Protein AF-A0A1G3P0S6-F1 (afdb_monomer)

Structure (mmCIF, N/CA/C/O backbone):
data_AF-A0A1G3P0S6-F1
#
_entry.id   AF-A0A1G3P0S6-F1
#
loop_
_atom_site.group_PDB
_atom_site.id
_atom_site.type_symbol
_atom_site.label_atom_id
_atom_site.label_alt_id
_atom_site.label_comp_id
_atom_site.label_asym_id
_atom_site.label_entity_id
_atom_site.label_seq_id
_atom_site.pdbx_PDB_ins_code
_atom_site.Cartn_x
_atom_site.Cartn_y
_atom_site.Cartn_z
_atom_site.occupancy
_atom_site.B_iso_or_equiv
_atom_site.auth_seq_id
_atom_site.auth_comp_id
_atom_site.auth_asym_id
_atom_site.auth_atom_id
_atom_site.pdbx_PDB_model_num
ATOM 1 N N . MET A 1 1 ? 30.565 -4.343 -57.836 1.00 53.41 1 MET A N 1
ATOM 2 C CA . MET A 1 1 ? 29.368 -3.511 -57.556 1.00 53.41 1 MET A CA 1
ATOM 3 C C . MET A 1 1 ? 28.154 -4.310 -57.065 1.00 53.41 1 MET A C 1
ATOM 5 O O . MET A 1 1 ? 27.597 -3.940 -56.043 1.00 53.41 1 MET A O 1
ATOM 9 N N . ARG A 1 2 ? 27.763 -5.424 -57.715 1.00 52.66 2 ARG A N 1
ATOM 10 C CA . ARG A 1 2 ? 26.592 -6.239 -57.307 1.00 52.66 2 ARG A CA 1
ATOM 11 C C . ARG A 1 2 ? 26.697 -6.871 -55.906 1.00 52.66 2 ARG A C 1
ATOM 13 O O . ARG A 1 2 ? 25.702 -6.919 -55.199 1.00 52.66 2 ARG A O 1
ATOM 20 N N . ILE A 1 3 ? 27.897 -7.275 -55.479 1.00 64.19 3 ILE A N 1
ATOM 21 C CA . ILE A 1 3 ? 28.140 -7.864 -54.145 1.00 64.19 3 ILE A CA 1
ATOM 22 C C . ILE A 1 3 ? 28.024 -6.811 -53.027 1.00 64.19 3 ILE A C 1
ATOM 24 O O . ILE A 1 3 ? 27.421 -7.079 -51.994 1.00 64.19 3 ILE A O 1
ATOM 28 N N . CYS A 1 4 ? 28.518 -5.587 -53.251 1.00 60.94 4 CYS A N 1
ATOM 29 C CA . CYS A 1 4 ? 28.380 -4.487 -52.288 1.00 60.94 4 CYS A CA 1
ATOM 30 C C . CYS A 1 4 ? 26.919 -4.064 -52.103 1.00 60.94 4 CYS A C 1
ATOM 32 O O . CYS A 1 4 ? 26.499 -3.827 -50.977 1.00 60.94 4 CYS A O 1
ATOM 34 N N . LEU A 1 5 ? 26.134 -4.022 -53.186 1.00 66.12 5 LEU A N 1
ATOM 35 C CA . LEU A 1 5 ? 24.707 -3.710 -53.099 1.00 66.12 5 LEU A CA 1
ATOM 36 C C . LEU A 1 5 ? 23.952 -4.788 -52.304 1.00 66.12 5 LEU A C 1
ATOM 38 O O . LEU A 1 5 ? 23.103 -4.461 -51.484 1.00 66.12 5 LEU A O 1
ATOM 42 N N . LEU A 1 6 ? 24.308 -6.064 -52.492 1.00 68.19 6 LEU A N 1
ATOM 43 C CA . LEU A 1 6 ? 23.711 -7.182 -51.761 1.00 68.19 6 LEU A CA 1
ATOM 44 C C . LEU A 1 6 ? 24.060 -7.151 -50.264 1.00 68.19 6 LEU A C 1
ATOM 46 O O . LEU A 1 6 ? 23.199 -7.436 -49.442 1.00 68.19 6 LEU A O 1
ATOM 50 N N . LEU A 1 7 ? 25.288 -6.761 -49.904 1.00 64.19 7 LEU A N 1
ATOM 51 C CA . LEU A 1 7 ? 25.721 -6.600 -48.508 1.00 64.19 7 LEU A CA 1
ATOM 52 C C . LEU A 1 7 ? 25.057 -5.402 -47.817 1.00 64.19 7 LEU A C 1
ATOM 54 O O . LEU A 1 7 ? 24.721 -5.502 -46.641 1.00 64.19 7 LEU A O 1
ATOM 58 N N . ILE A 1 8 ? 24.818 -4.303 -48.541 1.00 70.31 8 ILE A N 1
ATOM 59 C CA . ILE A 1 8 ? 24.060 -3.144 -48.039 1.00 70.31 8 ILE A CA 1
ATOM 60 C C . ILE A 1 8 ? 22.579 -3.505 -47.861 1.00 70.31 8 ILE A C 1
ATOM 62 O O . ILE A 1 8 ? 21.962 -3.140 -46.867 1.00 70.31 8 ILE A O 1
ATOM 66 N N . VAL A 1 9 ? 22.001 -4.270 -48.788 1.00 63.91 9 VAL A N 1
ATOM 67 C CA . VAL A 1 9 ? 20.620 -4.753 -48.663 1.00 63.91 9 VAL A CA 1
ATOM 68 C C . VAL A 1 9 ? 20.499 -5.780 -47.529 1.00 63.91 9 VAL A C 1
ATOM 70 O O . VAL A 1 9 ? 19.557 -5.695 -46.748 1.00 63.91 9 VAL A O 1
ATOM 73 N N . LEU A 1 10 ? 21.469 -6.687 -47.347 1.00 55.12 10 LEU A N 1
ATOM 74 C CA . LEU A 1 10 ? 21.499 -7.592 -46.191 1.00 55.12 10 LEU A CA 1
ATOM 75 C C . LEU A 1 10 ? 21.679 -6.839 -44.867 1.00 55.12 10 LEU A C 1
ATOM 77 O O . LEU A 1 10 ? 21.016 -7.192 -43.895 1.00 55.12 10 LEU A O 1
ATOM 81 N N . SER A 1 11 ? 22.524 -5.804 -44.805 1.00 54.66 11 SER A N 1
ATOM 82 C CA . SER A 1 11 ? 22.695 -5.008 -43.583 1.00 54.66 11 SER A CA 1
ATOM 83 C C . SER A 1 11 ? 21.442 -4.193 -43.250 1.00 54.66 11 SER A C 1
ATOM 85 O O . SER A 1 11 ? 21.070 -4.115 -42.083 1.00 54.66 11 SER A O 1
ATOM 87 N N . LEU A 1 12 ? 20.724 -3.684 -44.258 1.00 51.72 12 LEU A N 1
ATOM 88 C CA . LEU A 1 12 ? 19.427 -3.018 -44.094 1.00 51.72 12 LEU A CA 1
ATOM 89 C C . LEU A 1 12 ? 18.312 -3.987 -43.659 1.00 51.72 12 LEU A C 1
ATOM 91 O O . LEU A 1 12 ? 17.479 -3.619 -42.832 1.00 51.72 12 LEU A O 1
ATOM 95 N N . ILE A 1 13 ? 18.312 -5.233 -44.150 1.00 53.47 13 ILE A N 1
ATOM 96 C CA . ILE A 1 13 ? 17.333 -6.265 -43.759 1.00 53.47 13 ILE A CA 1
ATOM 97 C C . ILE A 1 13 ? 17.624 -6.806 -42.348 1.00 53.47 13 ILE A C 1
ATOM 99 O O . ILE A 1 13 ? 16.694 -7.002 -41.566 1.00 53.47 13 ILE A O 1
ATOM 103 N N . ILE A 1 14 ? 18.897 -6.989 -41.976 1.00 49.44 14 ILE A N 1
ATOM 104 C CA . ILE A 1 14 ? 19.299 -7.396 -40.616 1.00 49.44 14 ILE A CA 1
ATOM 105 C C . ILE A 1 14 ? 19.066 -6.250 -39.613 1.00 49.44 14 ILE A C 1
ATOM 107 O O . ILE A 1 14 ? 18.663 -6.503 -38.480 1.00 49.44 14 ILE A O 1
ATOM 111 N N . SER A 1 15 ? 19.214 -4.992 -40.043 1.00 37.81 15 SER A N 1
ATOM 112 C CA . SER A 1 15 ? 18.900 -3.798 -39.244 1.00 37.81 15 SER A CA 1
ATOM 113 C C . SER A 1 15 ? 17.393 -3.541 -39.062 1.00 37.81 15 SER A C 1
ATOM 115 O O . SER A 1 15 ? 17.029 -2.700 -38.242 1.00 37.81 15 SER A O 1
ATOM 117 N N . CYS A 1 16 ? 16.511 -4.243 -39.788 1.00 37.50 16 CYS A N 1
ATOM 118 C CA . CYS A 1 16 ? 15.049 -4.097 -39.695 1.00 37.50 16 CYS A CA 1
ATOM 119 C C . CYS A 1 16 ? 14.362 -5.133 -38.787 1.00 37.50 16 CYS A C 1
ATOM 121 O O . CYS A 1 16 ? 13.137 -5.237 -38.786 1.00 37.50 16 CYS A O 1
ATOM 123 N N . LYS A 1 17 ? 15.110 -5.877 -37.966 1.00 39.50 17 LYS A N 1
ATOM 124 C CA . LYS A 1 17 ? 14.559 -6.410 -36.714 1.00 39.50 17 LYS A CA 1
ATOM 125 C C . LYS A 1 17 ? 14.915 -5.420 -35.620 1.00 39.50 17 LYS A C 1
ATOM 127 O O . LYS A 1 17 ? 16.016 -5.469 -35.081 1.00 39.50 17 LYS A O 1
ATOM 132 N N . SER A 1 18 ? 13.997 -4.513 -35.288 1.00 46.25 18 SER A N 1
ATOM 133 C CA . SER A 1 18 ? 14.100 -3.813 -34.012 1.00 46.25 18 SER A CA 1
ATOM 134 C C . SER A 1 18 ? 14.106 -4.893 -32.929 1.00 46.25 18 SER A C 1
ATOM 136 O O . SER A 1 18 ? 13.081 -5.531 -32.690 1.00 46.25 18 SER A O 1
ATOM 138 N N . ASN A 1 19 ? 15.269 -5.168 -32.337 1.00 51.50 19 ASN A N 1
ATOM 139 C CA . ASN A 1 19 ? 15.382 -5.995 -31.141 1.00 51.50 19 ASN A CA 1
ATOM 140 C C . ASN A 1 19 ? 14.738 -5.211 -29.997 1.00 51.50 19 ASN A C 1
ATOM 142 O O . ASN A 1 19 ? 15.417 -4.568 -29.201 1.00 51.50 19 ASN A O 1
ATOM 146 N N . THR A 1 20 ? 13.410 -5.189 -29.971 1.00 63.72 20 THR A N 1
ATOM 147 C CA . THR A 1 20 ? 12.656 -4.604 -28.877 1.00 63.72 20 THR A CA 1
ATOM 148 C C . THR A 1 20 ? 12.857 -5.530 -27.691 1.00 63.72 20 THR A C 1
ATOM 150 O O . THR A 1 20 ? 12.418 -6.680 -27.723 1.00 63.72 20 THR A O 1
ATOM 153 N N . ASN A 1 21 ? 13.568 -5.066 -26.665 1.00 81.12 21 ASN A N 1
ATOM 154 C CA . ASN A 1 21 ? 13.716 -5.844 -25.440 1.00 81.12 21 ASN A CA 1
ATOM 155 C C . ASN A 1 21 ? 12.327 -5.977 -24.803 1.00 81.12 21 ASN A C 1
ATOM 157 O O . ASN A 1 21 ? 11.727 -4.966 -24.438 1.00 81.12 21 ASN A O 1
ATOM 161 N N . GLU A 1 22 ? 11.797 -7.196 -24.720 1.00 90.69 22 GLU A N 1
ATOM 162 C CA . GLU A 1 22 ? 10.516 -7.475 -24.067 1.00 90.69 22 GLU A CA 1
ATOM 163 C C . GLU A 1 22 ? 10.777 -7.875 -22.613 1.00 90.69 22 GLU A C 1
ATOM 165 O O . GLU A 1 22 ? 11.411 -8.894 -22.351 1.00 90.69 22 GLU A O 1
ATOM 170 N N . ILE A 1 23 ? 10.293 -7.060 -21.679 1.00 94.44 23 ILE A N 1
ATOM 171 C CA . ILE A 1 23 ? 10.389 -7.298 -20.237 1.00 94.44 23 ILE A CA 1
ATOM 172 C C . ILE A 1 23 ? 9.064 -7.855 -19.754 1.00 94.44 23 ILE A C 1
ATOM 174 O O . ILE A 1 23 ? 8.003 -7.285 -20.013 1.00 94.44 23 ILE A O 1
ATOM 178 N N . SER A 1 24 ? 9.121 -8.951 -19.017 1.00 94.44 24 SER A N 1
ATOM 179 C CA . SER A 1 24 ? 7.943 -9.586 -18.443 1.00 94.44 24 SER A CA 1
ATOM 180 C C . SER A 1 24 ? 7.587 -8.966 -17.088 1.00 94.44 24 SER A C 1
ATOM 182 O O . SER A 1 24 ? 8.424 -8.859 -16.195 1.00 94.44 24 SER A O 1
ATOM 184 N N . LEU A 1 25 ? 6.330 -8.556 -16.920 1.00 93.88 25 LEU A N 1
ATOM 185 C CA . LEU A 1 25 ? 5.815 -7.972 -15.681 1.00 93.88 25 LEU A CA 1
ATOM 186 C C . LEU A 1 25 ? 4.619 -8.780 -15.180 1.00 93.88 25 LEU A C 1
ATOM 188 O O . LEU A 1 25 ? 3.693 -9.046 -15.943 1.00 93.88 25 LEU A O 1
ATOM 192 N N . LEU A 1 26 ? 4.613 -9.135 -13.898 1.00 91.31 26 LEU A N 1
ATOM 193 C CA . LEU A 1 26 ? 3.469 -9.737 -13.213 1.00 91.31 26 LEU A CA 1
ATOM 194 C C . LEU A 1 26 ? 2.837 -8.715 -12.263 1.00 91.31 26 LEU A C 1
ATOM 196 O O . LEU A 1 26 ? 3.548 -8.102 -11.465 1.00 91.31 26 LEU A O 1
ATOM 200 N N . THR A 1 27 ? 1.515 -8.537 -12.336 1.00 87.62 27 THR A N 1
ATOM 201 C CA . THR A 1 27 ? 0.796 -7.601 -11.464 1.00 87.62 27 THR A CA 1
ATOM 202 C C . THR A 1 27 ? -0.610 -8.062 -11.075 1.00 87.62 27 THR A C 1
ATOM 204 O O . THR A 1 27 ? -1.240 -8.813 -11.811 1.00 87.62 27 THR A O 1
ATOM 207 N N . ASP A 1 28 ? -1.089 -7.630 -9.907 1.00 82.88 28 ASP A N 1
ATOM 208 C CA . ASP A 1 28 ? -2.486 -7.704 -9.455 1.00 82.88 28 ASP A CA 1
ATOM 209 C C . ASP A 1 28 ? -3.135 -6.308 -9.397 1.00 82.88 28 ASP A C 1
ATOM 211 O O . ASP A 1 28 ? -4.322 -6.183 -9.096 1.00 82.88 28 ASP A O 1
ATOM 215 N N . ASP A 1 29 ? -2.374 -5.260 -9.730 1.00 85.00 29 ASP A N 1
ATOM 216 C CA . ASP A 1 29 ? -2.801 -3.873 -9.638 1.00 85.00 29 ASP A CA 1
ATOM 217 C C . ASP A 1 29 ? -3.095 -3.302 -11.036 1.00 85.00 29 ASP A C 1
ATOM 219 O O . ASP A 1 29 ? -2.187 -3.156 -11.868 1.00 85.00 29 ASP A O 1
ATOM 223 N N . PRO A 1 30 ? -4.354 -2.931 -11.325 1.00 84.12 30 PRO A N 1
ATOM 224 C CA . PRO A 1 30 ? -4.709 -2.339 -12.607 1.00 84.12 30 PRO A CA 1
ATOM 225 C C . PRO A 1 30 ? -3.996 -1.002 -12.886 1.00 84.12 30 PRO A C 1
ATOM 227 O O . PRO A 1 30 ? -3.783 -0.684 -14.054 1.00 84.12 30 PRO A O 1
ATOM 230 N N . PHE A 1 31 ? -3.553 -0.247 -11.871 1.00 89.44 31 PHE A N 1
ATOM 231 C CA . PHE A 1 31 ? -2.804 0.997 -12.097 1.00 89.44 31 PHE A CA 1
ATOM 232 C C . PHE A 1 31 ? -1.418 0.750 -12.701 1.00 89.44 31 PHE A C 1
ATOM 234 O O . PHE A 1 31 ? -0.959 1.526 -13.541 1.00 89.44 31 PHE A O 1
ATOM 241 N N . ILE A 1 32 ? -0.760 -0.352 -12.330 1.00 91.00 32 ILE A N 1
ATOM 242 C CA . ILE A 1 32 ? 0.501 -0.756 -12.963 1.00 91.00 32 ILE A CA 1
ATOM 243 C C . ILE A 1 32 ? 0.262 -1.152 -14.416 1.00 91.00 32 ILE A C 1
ATOM 245 O O . ILE A 1 32 ? 1.063 -0.816 -15.290 1.00 91.00 32 ILE A O 1
ATOM 249 N N . TYR A 1 33 ? -0.851 -1.831 -14.691 1.00 86.94 33 TYR A N 1
ATOM 250 C CA . TYR A 1 33 ? -1.219 -2.168 -16.059 1.00 86.94 33 TYR A CA 1
ATOM 251 C C . TYR A 1 33 ? -1.395 -0.908 -16.924 1.00 86.94 33 TYR A C 1
ATOM 253 O O . TYR A 1 33 ? -0.865 -0.848 -18.033 1.00 86.94 33 TYR A O 1
ATOM 261 N N . ASP A 1 34 ? -2.043 0.139 -16.406 1.00 87.25 34 ASP A N 1
ATOM 262 C CA . ASP A 1 34 ? -2.152 1.421 -17.113 1.00 87.25 34 ASP A CA 1
ATOM 263 C C . ASP A 1 34 ? -0.795 2.107 -17.308 1.00 87.25 34 ASP A C 1
ATOM 265 O O . ASP A 1 34 ? -0.521 2.635 -18.389 1.00 87.25 34 ASP A O 1
ATOM 269 N N . ALA A 1 35 ? 0.092 2.054 -16.311 1.00 93.06 35 ALA A N 1
ATOM 270 C CA . ALA A 1 35 ? 1.451 2.571 -16.450 1.00 93.06 35 ALA A CA 1
ATOM 271 C C . ALA A 1 35 ? 2.219 1.859 -17.578 1.00 93.06 35 ALA A C 1
ATOM 273 O O . ALA A 1 35 ? 2.938 2.501 -18.342 1.00 93.06 35 ALA A O 1
ATOM 274 N N . VAL A 1 36 ? 2.014 0.550 -17.749 1.00 92.06 36 VAL A N 1
ATOM 275 C CA . VAL A 1 36 ? 2.577 -0.220 -18.869 1.00 92.06 36 VAL A CA 1
ATOM 276 C C . VAL A 1 36 ? 2.037 0.252 -20.218 1.00 92.06 36 VAL A C 1
ATOM 278 O O . VAL A 1 36 ? 2.809 0.368 -21.173 1.00 92.06 36 VAL A O 1
ATOM 281 N N . LEU A 1 37 ? 0.740 0.557 -20.318 1.00 89.44 37 LEU A N 1
ATOM 282 C CA . LEU A 1 37 ? 0.157 1.108 -21.546 1.00 89.44 37 LEU A CA 1
ATOM 283 C C . LEU A 1 37 ? 0.766 2.472 -21.892 1.00 89.44 37 LEU A C 1
ATOM 285 O O . LEU A 1 37 ? 1.121 2.704 -23.049 1.00 89.44 37 LEU A O 1
ATOM 289 N N . LEU A 1 38 ? 0.938 3.344 -20.893 1.00 91.00 38 LEU A N 1
ATOM 290 C CA . LEU A 1 38 ? 1.582 4.648 -21.066 1.00 91.00 38 LEU A CA 1
ATOM 291 C C . LEU A 1 38 ? 3.046 4.500 -21.506 1.00 91.00 38 LEU A C 1
ATOM 293 O O . LEU A 1 38 ? 3.460 5.142 -22.471 1.00 91.00 38 LEU A O 1
ATOM 297 N N . TYR A 1 39 ? 3.806 3.622 -20.846 1.00 92.94 39 TYR A N 1
ATOM 298 C CA . TYR A 1 39 ? 5.209 3.369 -21.167 1.00 92.94 39 TYR A CA 1
ATOM 299 C C . TYR A 1 39 ? 5.371 2.840 -22.594 1.00 92.94 39 TYR A C 1
ATOM 301 O O . TYR A 1 39 ? 6.090 3.428 -23.399 1.00 92.94 39 TYR A O 1
ATOM 309 N N . ASN A 1 40 ? 4.632 1.790 -22.956 1.00 90.62 40 ASN A N 1
ATOM 310 C CA . ASN A 1 40 ? 4.695 1.200 -24.295 1.00 90.62 40 ASN A CA 1
ATOM 311 C C . ASN A 1 40 ? 4.221 2.167 -25.395 1.00 90.62 40 ASN A C 1
ATOM 313 O O . ASN A 1 40 ? 4.697 2.094 -26.528 1.00 90.62 40 ASN A O 1
ATOM 317 N N . GLY A 1 41 ? 3.295 3.078 -25.076 1.00 85.75 41 GLY A N 1
ATOM 318 C CA . GLY A 1 41 ? 2.830 4.123 -25.989 1.00 85.75 41 GLY A CA 1
ATOM 319 C C . GLY A 1 41 ? 3.867 5.218 -26.266 1.00 85.75 41 GLY A C 1
ATOM 320 O O . GLY A 1 41 ? 3.779 5.890 -27.292 1.00 85.75 41 GLY A O 1
ATOM 321 N N . SER A 1 42 ? 4.880 5.370 -25.406 1.00 79.88 42 SER A N 1
ATOM 322 C CA . SER A 1 42 ? 5.913 6.414 -25.515 1.00 79.88 42 SER A CA 1
ATOM 323 C C . SER A 1 42 ? 6.994 6.151 -26.582 1.00 79.88 42 SER A C 1
ATOM 325 O O . SER A 1 42 ? 7.931 6.935 -26.710 1.00 79.88 42 SER A O 1
ATOM 327 N N . LYS A 1 43 ? 6.859 5.086 -27.393 1.00 66.94 43 LYS A N 1
ATOM 328 C CA . LYS A 1 43 ? 7.849 4.633 -28.397 1.00 66.94 43 LYS A CA 1
ATOM 329 C C . LYS A 1 43 ? 9.228 4.294 -27.800 1.00 66.94 43 LYS A C 1
ATOM 331 O O . LYS A 1 43 ? 10.258 4.527 -28.432 1.00 66.94 43 LYS A O 1
ATOM 336 N N . SER A 1 44 ? 9.260 3.718 -26.599 1.00 66.50 44 SER A N 1
ATOM 337 C CA . SER A 1 44 ? 10.481 3.187 -25.983 1.00 66.50 44 SER A CA 1
ATOM 338 C C . SER A 1 44 ? 11.076 2.026 -26.801 1.00 66.50 44 SER A C 1
ATOM 340 O O . SER A 1 44 ? 10.355 1.195 -27.350 1.00 66.50 44 SER A O 1
ATOM 342 N N . ALA A 1 45 ? 12.412 1.917 -26.842 1.00 73.50 45 ALA A N 1
ATOM 343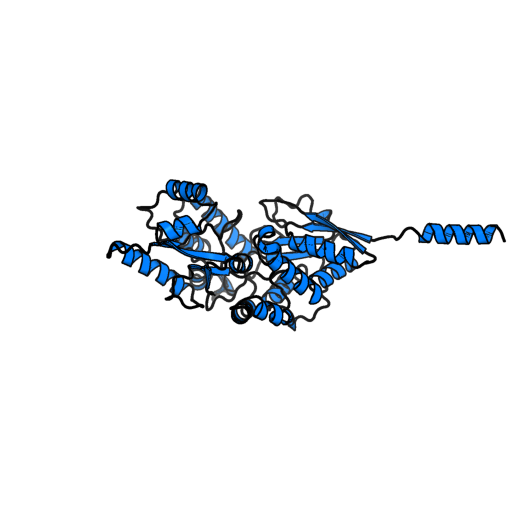 C CA . ALA A 1 45 ? 13.122 0.779 -27.457 1.00 73.50 45 ALA A CA 1
ATOM 344 C C . ALA A 1 45 ? 12.896 -0.561 -26.717 1.00 73.50 45 ALA A C 1
ATOM 346 O O . ALA A 1 45 ? 13.266 -1.633 -27.197 1.00 73.50 45 ALA A O 1
ATOM 347 N N . THR A 1 46 ? 12.278 -0.486 -25.543 1.00 84.38 46 THR A N 1
ATOM 348 C CA . THR A 1 46 ? 11.920 -1.592 -24.660 1.00 84.38 46 THR A CA 1
ATOM 349 C C . THR A 1 46 ? 10.404 -1.653 -24.549 1.00 84.38 46 THR A C 1
ATOM 351 O O . THR A 1 46 ? 9.756 -0.614 -24.437 1.00 84.38 46 THR A O 1
ATOM 354 N N . ARG A 1 47 ? 9.833 -2.855 -24.533 1.00 91.31 47 ARG A N 1
ATOM 355 C CA . ARG A 1 47 ? 8.402 -3.083 -24.325 1.00 91.31 47 ARG A CA 1
ATOM 356 C C . ARG A 1 47 ? 8.187 -3.846 -23.025 1.00 91.31 47 ARG A C 1
ATOM 358 O O . ARG A 1 47 ? 8.881 -4.822 -22.765 1.00 91.31 47 ARG A O 1
ATOM 365 N N . ILE A 1 48 ? 7.192 -3.448 -22.241 1.00 94.31 48 ILE A N 1
ATOM 366 C CA . ILE A 1 48 ? 6.748 -4.210 -21.072 1.00 94.31 48 ILE A CA 1
ATOM 367 C C . ILE A 1 48 ? 5.556 -5.083 -21.459 1.00 94.31 48 ILE A C 1
ATOM 369 O O . ILE A 1 48 ? 4.555 -4.597 -21.993 1.00 94.31 48 ILE A O 1
ATOM 373 N N . LYS A 1 49 ? 5.642 -6.378 -21.172 1.00 93.12 49 LYS A N 1
ATOM 374 C CA . LYS A 1 49 ? 4.551 -7.342 -21.301 1.00 93.12 49 LYS A CA 1
ATOM 375 C C . LYS A 1 49 ? 3.999 -7.662 -19.918 1.00 93.12 49 LYS A C 1
ATOM 377 O O . LYS A 1 49 ? 4.566 -8.471 -19.188 1.00 93.12 49 LYS A O 1
ATOM 382 N N . ALA A 1 50 ? 2.888 -7.016 -19.577 1.00 90.06 50 ALA A N 1
ATOM 383 C CA . ALA A 1 50 ? 2.208 -7.210 -18.304 1.00 90.06 50 ALA A CA 1
ATOM 384 C C . ALA A 1 50 ? 1.235 -8.394 -18.339 1.00 9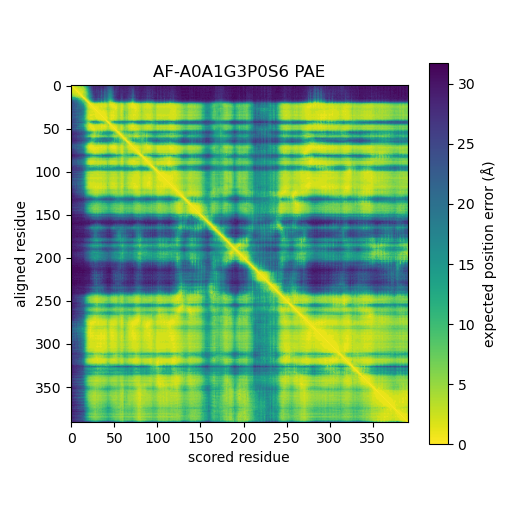0.06 50 ALA A C 1
ATOM 386 O O . ALA A 1 50 ? 0.420 -8.519 -19.255 1.00 90.06 50 ALA A O 1
ATOM 387 N N . VAL A 1 51 ? 1.281 -9.216 -17.296 1.00 87.38 51 VAL A N 1
ATOM 388 C CA . VAL A 1 51 ? 0.281 -10.228 -16.961 1.00 87.38 51 VAL A CA 1
ATOM 389 C C . VAL A 1 51 ? -0.446 -9.753 -15.710 1.00 87.38 51 VAL A C 1
ATOM 391 O O . VAL A 1 51 ? 0.150 -9.686 -14.637 1.00 87.38 51 VAL A O 1
ATOM 394 N N . LEU A 1 52 ? -1.726 -9.409 -15.865 1.00 82.75 52 LEU A N 1
ATOM 395 C CA . LEU A 1 52 ? -2.610 -9.059 -14.756 1.00 82.75 52 LEU A CA 1
ATOM 396 C C . LEU A 1 52 ? -3.273 -10.331 -14.220 1.00 82.75 52 LEU A C 1
ATOM 398 O O . LEU A 1 52 ? -4.002 -10.998 -14.959 1.00 82.75 52 LEU A O 1
ATOM 402 N N . ILE A 1 53 ? -3.055 -10.655 -12.948 1.00 77.50 53 ILE A N 1
ATOM 403 C CA . ILE A 1 53 ? -3.745 -11.755 -12.274 1.00 77.50 53 ILE A CA 1
ATOM 404 C C . ILE A 1 53 ? -4.892 -11.225 -11.414 1.00 77.50 53 ILE A C 1
ATOM 406 O O . ILE A 1 53 ? -4.769 -10.215 -10.730 1.00 77.50 53 ILE A O 1
ATOM 410 N N . LYS A 1 54 ? -6.025 -11.930 -11.443 1.00 65.44 54 LYS A N 1
ATOM 411 C CA . LYS A 1 54 ? -7.130 -11.734 -10.500 1.00 65.44 54 LYS A CA 1
ATOM 412 C C . LYS A 1 54 ? -7.078 -12.880 -9.500 1.00 65.44 54 LYS A C 1
ATOM 414 O O . LYS A 1 54 ? -7.624 -13.947 -9.763 1.00 65.44 54 LYS A O 1
ATOM 419 N N . SER A 1 55 ? -6.346 -12.677 -8.415 1.00 59.25 55 SER A N 1
ATOM 420 C CA . SER A 1 55 ? -6.245 -13.623 -7.309 1.00 59.25 55 SER A CA 1
ATOM 421 C C . SER A 1 55 ? -6.871 -12.995 -6.071 1.00 59.25 55 SER A C 1
ATOM 423 O O . SER A 1 55 ? -6.753 -11.786 -5.879 1.00 59.25 55 SER A O 1
ATOM 425 N N . ASN A 1 56 ? -7.543 -13.806 -5.253 1.00 56.38 56 ASN A N 1
ATOM 426 C CA . ASN A 1 56 ? -7.923 -13.369 -3.910 1.00 56.38 56 ASN A CA 1
ATOM 427 C C . ASN A 1 56 ? -6.668 -13.229 -3.038 1.00 56.38 56 ASN A C 1
ATOM 429 O O . ASN A 1 56 ? -6.591 -12.279 -2.269 1.00 56.38 56 ASN A O 1
ATOM 433 N N . GLU A 1 57 ? -5.675 -14.100 -3.270 1.00 59.09 57 GLU A N 1
ATOM 434 C CA . GLU A 1 57 ? -4.379 -14.091 -2.597 1.00 59.09 57 GLU A CA 1
ATOM 435 C C . GLU A 1 57 ? -3.458 -13.003 -3.143 1.00 59.09 57 GLU A C 1
ATOM 437 O O . GLU A 1 57 ? -3.316 -12.835 -4.359 1.00 59.09 57 GLU A O 1
ATOM 442 N N . THR A 1 58 ? -2.759 -12.333 -2.230 1.00 67.19 58 THR A N 1
ATOM 443 C CA . THR A 1 58 ? -1.730 -11.334 -2.554 1.00 67.19 58 THR A CA 1
ATOM 444 C C . THR A 1 58 ? -0.625 -11.916 -3.442 1.00 67.19 58 THR A C 1
ATOM 446 O O . THR A 1 58 ? -0.143 -13.032 -3.207 1.00 67.19 58 THR A O 1
ATOM 449 N N . LEU A 1 59 ? -0.157 -11.136 -4.426 1.00 74.12 59 LEU A N 1
ATOM 450 C CA . LEU A 1 59 ? 0.943 -11.529 -5.318 1.00 74.12 59 LEU A CA 1
ATOM 451 C C . LEU A 1 59 ? 2.188 -12.024 -4.584 1.00 74.12 59 LEU A C 1
ATOM 453 O O . LEU A 1 59 ? 2.900 -12.892 -5.079 1.00 74.12 59 LEU A O 1
ATOM 457 N N . PHE A 1 60 ? 2.433 -11.475 -3.401 1.00 74.62 60 PHE A N 1
ATOM 458 C CA . PHE A 1 60 ? 3.617 -11.712 -2.587 1.00 74.62 60 PHE A CA 1
ATOM 459 C C . PHE A 1 60 ? 3.408 -12.804 -1.515 1.00 74.62 60 PHE A C 1
ATOM 461 O O . PHE A 1 60 ? 4.223 -12.939 -0.600 1.00 74.62 60 PHE A O 1
ATOM 468 N N . SER A 1 61 ? 2.322 -13.580 -1.588 1.00 68.75 61 SER A N 1
ATOM 469 C CA . SER A 1 61 ? 2.071 -14.721 -0.697 1.00 68.75 61 SER A CA 1
ATOM 470 C C . SER A 1 61 ? 2.979 -15.918 -0.992 1.00 68.75 61 SER A C 1
ATOM 472 O O . SER A 1 61 ? 3.617 -16.009 -2.035 1.00 68.75 61 SER A O 1
ATOM 474 N N . ALA A 1 62 ? 3.119 -16.841 -0.035 1.00 55.38 62 ALA A N 1
ATOM 475 C CA . ALA A 1 62 ? 3.924 -18.052 -0.229 1.00 55.38 62 ALA A CA 1
ATOM 476 C C . ALA A 1 62 ? 3.271 -19.039 -1.216 1.00 55.38 62 ALA A C 1
ATOM 478 O O . ALA A 1 62 ? 3.967 -19.755 -1.937 1.00 55.38 62 ALA A O 1
ATOM 479 N N . SER A 1 63 ? 1.940 -19.048 -1.280 1.00 50.41 63 SER A N 1
ATOM 480 C CA . SER A 1 63 ? 1.121 -19.876 -2.169 1.00 50.41 63 SER A CA 1
ATOM 481 C C . SER A 1 63 ? 1.179 -19.427 -3.636 1.00 50.41 63 SER A C 1
ATOM 483 O O . SER A 1 63 ? 1.149 -20.277 -4.528 1.00 50.41 63 SER A O 1
ATOM 485 N N . SER A 1 64 ? 1.379 -18.131 -3.907 1.00 61.06 64 SER A N 1
ATOM 486 C CA . SER A 1 64 ? 1.495 -17.562 -5.262 1.00 61.06 64 SER A CA 1
ATOM 487 C C . SER A 1 64 ? 2.892 -17.705 -5.907 1.00 61.06 64 SER A C 1
ATOM 489 O O . SER A 1 64 ? 3.074 -17.416 -7.092 1.00 61.06 64 SER A O 1
ATOM 491 N N . GLN A 1 65 ? 3.901 -18.187 -5.168 1.00 64.06 65 GLN A N 1
ATOM 492 C CA . GLN A 1 65 ? 5.324 -18.103 -5.549 1.00 64.06 65 GLN A CA 1
ATOM 493 C C . GLN A 1 65 ? 5.806 -19.040 -6.665 1.00 64.06 65 GLN A C 1
ATOM 495 O O . GLN A 1 65 ? 6.946 -18.893 -7.112 1.00 64.06 65 GLN A O 1
ATOM 500 N N . LYS A 1 66 ? 5.000 -19.994 -7.149 1.00 59.84 66 LYS A N 1
ATOM 501 C CA . LYS A 1 66 ? 5.492 -20.998 -8.115 1.00 59.84 66 LYS A CA 1
ATOM 502 C C . LYS A 1 66 ? 5.924 -20.413 -9.468 1.00 59.84 66 LYS A C 1
ATOM 504 O O . LYS A 1 66 ? 6.783 -21.009 -10.106 1.00 59.84 66 LYS A O 1
ATOM 509 N N . ASN A 1 67 ? 5.414 -19.238 -9.855 1.00 66.69 67 ASN A N 1
ATOM 510 C CA . ASN A 1 67 ? 5.678 -18.635 -11.171 1.00 66.69 67 ASN A CA 1
ATOM 511 C C . ASN A 1 67 ? 6.280 -17.222 -11.122 1.00 66.69 67 ASN A C 1
ATOM 513 O O . ASN A 1 67 ? 6.516 -16.635 -12.168 1.00 66.69 67 ASN A O 1
ATOM 517 N N . ILE A 1 68 ? 6.564 -16.658 -9.945 1.00 76.25 68 ILE A N 1
ATOM 518 C CA . ILE A 1 68 ? 7.152 -15.307 -9.839 1.00 76.25 68 ILE A CA 1
ATOM 519 C C . ILE A 1 68 ? 8.558 -15.251 -10.463 1.00 76.25 68 ILE A C 1
ATOM 521 O O . ILE A 1 68 ? 8.943 -14.250 -11.065 1.00 76.25 68 ILE A O 1
ATOM 525 N N . ASP A 1 69 ? 9.304 -16.354 -10.376 1.00 77.19 69 ASP A N 1
ATOM 526 C CA . ASP A 1 69 ? 10.681 -16.441 -10.865 1.00 77.19 69 ASP A CA 1
ATOM 527 C C . ASP A 1 69 ? 10.821 -16.308 -12.393 1.00 77.19 69 ASP A C 1
ATOM 529 O O . ASP A 1 69 ? 11.927 -16.062 -12.872 1.00 77.19 69 ASP A O 1
ATOM 533 N N . SER A 1 70 ? 9.734 -16.467 -13.159 1.00 85.44 70 SER A N 1
ATOM 534 C CA . SER A 1 70 ? 9.749 -16.302 -14.618 1.00 85.44 70 SER A CA 1
ATOM 535 C C . SER A 1 70 ? 9.528 -14.864 -15.083 1.00 85.44 70 SER A C 1
ATOM 537 O O . SER A 1 70 ? 9.593 -14.623 -16.286 1.00 85.44 70 SER A O 1
ATOM 539 N N . TYR A 1 71 ? 9.232 -13.937 -14.168 1.00 92.06 71 TYR A N 1
ATOM 540 C CA . TYR A 1 71 ? 8.976 -12.538 -14.494 1.00 92.06 71 TYR A CA 1
ATOM 541 C C . TYR A 1 71 ? 10.154 -11.654 -14.099 1.00 92.06 71 TYR A C 1
ATOM 543 O O . TYR A 1 71 ? 10.777 -11.855 -13.055 1.00 92.06 71 TYR A O 1
ATOM 551 N N . ASP A 1 72 ? 10.438 -10.649 -14.921 1.00 95.12 72 ASP A N 1
ATOM 552 C CA . ASP A 1 72 ? 11.486 -9.667 -14.659 1.00 95.12 72 ASP A CA 1
ATOM 553 C C . ASP A 1 72 ? 11.067 -8.668 -13.579 1.00 95.12 72 ASP A C 1
ATOM 555 O O . ASP A 1 72 ? 11.872 -8.306 -12.720 1.00 95.12 72 ASP A O 1
ATOM 559 N N . ILE A 1 73 ? 9.805 -8.233 -13.629 1.00 95.56 73 ILE A N 1
ATOM 560 C CA . ILE A 1 73 ? 9.210 -7.255 -12.717 1.00 95.56 73 ILE A CA 1
ATOM 561 C C . ILE A 1 73 ? 7.998 -7.874 -12.031 1.00 95.56 73 ILE A C 1
ATOM 563 O O . ILE A 1 73 ? 7.164 -8.516 -12.671 1.00 95.56 73 ILE A O 1
ATOM 567 N N . ILE A 1 74 ? 7.882 -7.642 -10.728 1.00 93.25 74 ILE A N 1
ATOM 568 C CA . ILE A 1 74 ? 6.695 -7.985 -9.949 1.00 93.25 74 ILE A CA 1
ATOM 569 C C . ILE A 1 74 ? 6.199 -6.702 -9.298 1.00 93.25 74 ILE A C 1
ATOM 571 O O . ILE A 1 74 ? 6.982 -5.997 -8.660 1.00 93.25 74 ILE A O 1
ATOM 575 N N . ALA A 1 75 ? 4.918 -6.387 -9.462 1.00 93.00 75 ALA A N 1
ATOM 576 C CA . ALA A 1 75 ? 4.338 -5.168 -8.915 1.00 93.00 75 ALA A CA 1
ATOM 577 C C . ALA A 1 75 ? 2.909 -5.399 -8.430 1.00 93.00 75 ALA A C 1
ATOM 579 O O . ALA A 1 75 ? 2.086 -5.899 -9.190 1.00 93.00 75 ALA A O 1
ATOM 580 N N . GLY A 1 76 ? 2.585 -5.024 -7.198 1.00 88.06 76 GLY A N 1
ATOM 581 C CA . GLY A 1 76 ? 1.234 -5.213 -6.682 1.00 88.06 76 GLY A CA 1
ATOM 582 C C . GLY A 1 76 ? 1.113 -5.130 -5.171 1.00 88.06 76 GLY A C 1
ATOM 583 O O . GLY A 1 76 ? 1.971 -4.566 -4.488 1.00 88.06 76 GLY A O 1
ATOM 584 N N . SER A 1 77 ? 0.041 -5.719 -4.646 1.00 83.75 77 SER A N 1
ATOM 585 C CA . SER A 1 77 ? -0.281 -5.684 -3.218 1.00 83.75 77 SER A CA 1
ATOM 586 C C . SER A 1 77 ? 0.640 -6.588 -2.392 1.00 83.75 77 SER A C 1
ATOM 588 O O . SER A 1 77 ? 0.563 -7.814 -2.457 1.00 83.75 77 SER A O 1
ATOM 590 N N . PHE A 1 78 ? 1.472 -5.983 -1.550 1.00 84.06 78 PHE A N 1
ATOM 591 C CA . PHE A 1 78 ? 2.314 -6.643 -0.559 1.00 84.06 78 PHE A CA 1
ATOM 592 C C . PHE A 1 78 ? 1.744 -6.483 0.849 1.00 84.06 78 PHE A C 1
ATOM 594 O O . PHE A 1 78 ? 1.347 -5.392 1.262 1.00 84.06 78 PHE A O 1
ATOM 601 N N . PHE A 1 79 ? 1.775 -7.582 1.603 1.00 79.62 79 PHE A N 1
ATOM 602 C CA . PHE A 1 79 ? 1.469 -7.607 3.025 1.00 79.62 79 PHE A CA 1
ATOM 603 C C . PHE A 1 79 ? 2.613 -8.280 3.794 1.00 79.62 79 PHE A C 1
ATOM 605 O O . PHE A 1 79 ? 3.062 -9.364 3.408 1.00 79.62 79 PHE A O 1
ATOM 612 N N . PRO A 1 80 ? 3.051 -7.706 4.929 1.00 73.31 80 PRO A N 1
ATOM 613 C CA . PRO A 1 80 ? 4.158 -8.244 5.716 1.00 73.31 80 PRO A CA 1
ATOM 614 C C . PRO A 1 80 ? 3.815 -9.533 6.491 1.00 73.31 80 PRO A C 1
ATOM 616 O O . PRO A 1 80 ? 4.702 -10.075 7.152 1.00 73.31 80 PRO A O 1
ATOM 619 N N . ASN A 1 81 ? 2.570 -10.029 6.400 1.00 71.00 81 ASN A N 1
ATOM 620 C CA . ASN A 1 81 ? 2.105 -11.286 7.009 1.00 71.00 81 ASN A CA 1
ATOM 621 C C . ASN A 1 81 ? 2.803 -12.521 6.426 1.00 71.00 81 ASN A C 1
ATOM 623 O O . ASN A 1 81 ? 3.043 -13.510 7.115 1.00 71.00 81 ASN A O 1
ATOM 627 N N . ASN A 1 82 ? 3.183 -12.452 5.155 1.00 63.16 82 ASN A N 1
ATOM 628 C CA . ASN A 1 82 ? 3.682 -13.616 4.448 1.00 63.16 82 ASN A CA 1
ATOM 629 C C . ASN A 1 82 ? 5.127 -13.955 4.847 1.00 63.16 82 ASN A C 1
ATOM 631 O O . ASN A 1 82 ? 5.953 -13.076 5.126 1.00 63.16 82 ASN A O 1
ATOM 635 N N . ASP A 1 83 ? 5.466 -15.246 4.779 1.00 64.31 83 ASP A N 1
ATOM 636 C CA . ASP A 1 83 ? 6.847 -15.746 4.754 1.00 64.31 83 ASP A CA 1
ATOM 637 C C . ASP A 1 83 ? 7.508 -15.390 3.410 1.00 64.31 83 ASP A C 1
ATOM 639 O O . ASP A 1 83 ? 7.943 -16.225 2.620 1.00 64.31 83 ASP A O 1
ATOM 643 N N . PHE A 1 84 ? 7.543 -14.094 3.129 1.00 67.94 84 PHE A N 1
ATOM 644 C CA . PHE A 1 84 ? 8.139 -13.511 1.954 1.00 67.94 84 PHE A CA 1
ATOM 645 C C . PHE A 1 84 ? 9.514 -12.954 2.317 1.00 67.94 84 PHE A C 1
ATOM 647 O O . PHE A 1 84 ? 9.668 -12.215 3.301 1.00 67.94 84 PHE A O 1
ATOM 654 N N . SER A 1 85 ? 10.515 -13.331 1.521 1.00 75.31 85 SER A N 1
ATOM 655 C CA . SER A 1 85 ? 11.859 -12.766 1.585 1.00 75.31 85 SER A CA 1
ATOM 656 C C . SER A 1 85 ? 12.121 -11.927 0.345 1.00 75.31 85 SER A C 1
ATOM 658 O O . SER A 1 85 ? 11.926 -12.386 -0.782 1.00 75.31 85 SER A O 1
ATOM 660 N N . PHE A 1 86 ? 12.652 -10.723 0.563 1.00 83.31 86 PHE A N 1
ATOM 661 C CA . PHE A 1 86 ? 13.122 -9.876 -0.523 1.00 83.31 86 PHE A CA 1
ATOM 662 C C . PHE A 1 86 ? 14.439 -10.378 -1.150 1.00 83.31 86 PHE A C 1
ATOM 664 O O . PHE A 1 86 ? 14.906 -9.806 -2.124 1.00 83.31 86 PHE A O 1
ATOM 671 N N . ASP A 1 87 ? 15.058 -11.453 -0.649 1.00 84.50 87 ASP A N 1
ATOM 672 C CA . ASP A 1 87 ? 16.348 -11.962 -1.154 1.00 84.50 87 ASP A CA 1
ATOM 673 C C . ASP A 1 87 ? 16.327 -12.439 -2.606 1.00 84.50 87 ASP A C 1
ATOM 675 O O . ASP A 1 87 ? 17.369 -12.499 -3.259 1.00 84.50 87 ASP A O 1
ATOM 679 N N . ARG A 1 88 ? 15.136 -12.717 -3.134 1.00 85.88 88 ARG A N 1
ATOM 680 C CA . ARG A 1 88 ? 14.924 -13.112 -4.531 1.00 85.88 88 ARG A CA 1
ATOM 681 C C . ARG A 1 88 ? 14.884 -11.917 -5.491 1.00 85.88 88 ARG A C 1
ATOM 683 O O . ARG A 1 88 ? 14.751 -12.113 -6.694 1.00 85.88 88 ARG A O 1
ATOM 690 N N . PHE A 1 89 ? 15.037 -10.694 -4.986 1.00 92.19 89 PHE A N 1
ATOM 691 C CA . PHE A 1 89 ? 14.996 -9.477 -5.790 1.00 92.19 89 PHE A CA 1
ATOM 692 C C . PHE A 1 89 ? 16.323 -8.734 -5.796 1.00 92.19 89 PHE A C 1
ATOM 694 O O . PHE A 1 89 ? 17.125 -8.791 -4.860 1.00 92.19 89 PHE A O 1
ATOM 701 N N . SER A 1 90 ? 16.546 -8.036 -6.900 1.00 94.62 90 SER A N 1
ATOM 702 C CA . SER A 1 90 ? 17.666 -7.129 -7.083 1.00 94.62 90 SER A CA 1
ATOM 703 C C . SER A 1 90 ? 17.455 -5.853 -6.282 1.00 94.62 90 SER A C 1
ATOM 705 O O . SER A 1 90 ? 16.337 -5.358 -6.174 1.00 94.62 90 SER A O 1
ATOM 707 N N . ARG A 1 91 ? 18.558 -5.255 -5.820 1.00 96.00 91 ARG A N 1
ATOM 708 C CA . ARG A 1 91 ? 18.559 -3.833 -5.458 1.00 96.00 91 ARG A CA 1
ATOM 709 C C . ARG A 1 91 ? 18.164 -2.997 -6.670 1.00 96.00 91 ARG A C 1
ATOM 711 O O . ARG A 1 91 ? 18.739 -3.209 -7.741 1.00 96.00 91 ARG A O 1
ATOM 718 N N . ILE A 1 92 ? 17.232 -2.084 -6.470 1.00 93.94 92 ILE A N 1
ATOM 719 C CA . ILE A 1 92 ? 16.716 -1.129 -7.443 1.00 93.94 92 ILE A CA 1
ATOM 720 C C . ILE A 1 92 ? 17.474 0.170 -7.222 1.00 93.94 92 ILE A C 1
ATOM 722 O O . ILE A 1 92 ? 17.605 0.604 -6.085 1.00 93.94 92 ILE A O 1
ATOM 726 N N . LYS A 1 93 ? 17.984 0.787 -8.282 1.00 88.88 93 LYS A N 1
ATOM 727 C CA . LYS A 1 93 ? 18.441 2.176 -8.224 1.00 88.88 93 LYS A CA 1
ATOM 728 C C . LYS A 1 93 ? 17.287 3.084 -8.621 1.00 88.88 93 LYS A C 1
ATOM 730 O O . LYS A 1 93 ? 16.734 2.904 -9.699 1.00 88.88 93 LYS A O 1
ATOM 735 N N . ILE A 1 94 ? 16.949 4.037 -7.761 1.00 78.44 94 ILE A N 1
ATOM 736 C CA . ILE A 1 94 ? 15.978 5.089 -8.068 1.00 78.44 94 ILE A CA 1
ATOM 737 C C . ILE A 1 94 ? 16.770 6.346 -8.406 1.00 78.44 94 ILE A C 1
ATOM 739 O O . ILE A 1 94 ? 17.699 6.708 -7.683 1.00 78.44 94 ILE A O 1
ATOM 743 N N . THR A 1 95 ? 16.441 6.984 -9.525 1.00 73.31 95 THR A N 1
ATOM 744 C CA . THR A 1 95 ? 17.140 8.203 -9.979 1.00 73.31 95 THR A CA 1
ATOM 745 C C . THR A 1 95 ? 16.557 9.491 -9.400 1.00 73.31 95 THR A C 1
ATOM 747 O O . THR A 1 95 ? 17.176 10.550 -9.487 1.00 73.31 95 THR A O 1
ATOM 750 N N . THR A 1 96 ? 15.370 9.418 -8.804 1.00 65.00 96 THR A N 1
ATOM 751 C CA . THR A 1 96 ? 14.664 10.551 -8.193 1.00 65.00 96 THR A CA 1
ATOM 752 C C . THR A 1 96 ? 15.185 10.837 -6.783 1.00 65.00 96 THR A C 1
ATOM 754 O O . THR A 1 96 ? 15.427 9.908 -6.021 1.00 65.00 96 THR A O 1
ATOM 757 N N . GLU A 1 97 ? 15.324 12.116 -6.420 1.00 69.88 97 GLU A N 1
ATOM 758 C CA . GLU A 1 97 ? 15.818 12.529 -5.097 1.00 69.88 97 GLU A CA 1
ATOM 759 C C . GLU A 1 97 ? 14.895 12.076 -3.951 1.00 69.88 97 GLU A C 1
ATOM 761 O O . GLU A 1 97 ? 13.683 12.296 -3.996 1.00 69.88 97 GLU A O 1
ATOM 766 N N . ASP A 1 98 ? 15.482 11.539 -2.876 1.00 65.25 98 ASP A N 1
ATOM 767 C CA . ASP A 1 98 ? 14.764 11.017 -1.700 1.00 65.25 98 ASP A CA 1
ATOM 768 C C . ASP A 1 98 ? 13.807 12.037 -1.062 1.00 65.25 98 ASP A C 1
ATOM 770 O O . ASP A 1 98 ? 12.739 11.681 -0.562 1.00 65.25 98 ASP A O 1
ATOM 774 N N . SER A 1 99 ? 14.162 13.325 -1.121 1.00 70.00 99 SER A N 1
ATOM 775 C CA . SER A 1 99 ? 13.374 14.436 -0.570 1.00 70.00 99 SER A CA 1
ATOM 776 C C . SER A 1 99 ? 12.008 14.621 -1.243 1.00 70.00 99 SER A C 1
ATOM 778 O O . SER A 1 99 ? 11.145 15.326 -0.715 1.00 70.00 99 SER A O 1
ATOM 780 N N . LEU A 1 100 ? 11.801 14.000 -2.407 1.00 84.31 100 LEU A N 1
ATOM 781 C CA . LEU A 1 100 ? 10.585 14.140 -3.197 1.00 84.31 100 LEU A CA 1
ATOM 782 C C . LEU A 1 100 ? 9.487 13.170 -2.771 1.00 84.31 100 LEU A C 1
ATOM 784 O O . LEU A 1 100 ? 8.321 13.435 -3.068 1.00 84.31 100 LEU A O 1
ATOM 788 N N . TYR A 1 101 ? 9.815 12.091 -2.064 1.00 88.75 101 TYR A N 1
ATOM 789 C CA . TYR A 1 101 ? 8.851 11.076 -1.646 1.00 88.75 101 TYR A CA 1
ATOM 790 C C . TYR A 1 101 ? 8.300 11.331 -0.242 1.00 88.75 101 TYR A C 1
ATOM 792 O O . TYR A 1 101 ? 8.924 11.983 0.596 1.00 88.75 101 TYR A O 1
ATOM 800 N N . PHE A 1 102 ? 7.119 10.780 0.051 1.00 89.81 102 PHE A N 1
ATOM 801 C CA . PHE A 1 102 ? 6.670 10.691 1.440 1.00 89.81 102 PHE A CA 1
ATOM 802 C C . PHE A 1 102 ? 7.650 9.856 2.268 1.00 89.81 102 PHE A C 1
ATOM 804 O O . PHE A 1 102 ? 8.131 8.818 1.815 1.00 89.81 102 PHE A O 1
ATOM 811 N N . LYS A 1 103 ? 7.897 10.268 3.516 1.00 87.81 103 LYS A N 1
ATOM 812 C CA . LYS A 1 103 ? 8.904 9.643 4.382 1.00 87.81 103 LYS A CA 1
ATOM 813 C C . LYS A 1 103 ? 8.740 8.123 4.508 1.00 87.81 103 LYS A C 1
ATOM 815 O O . LYS A 1 103 ? 9.720 7.400 4.373 1.00 87.81 103 LYS A O 1
ATOM 820 N N . PHE A 1 104 ? 7.514 7.626 4.694 1.00 88.56 104 PHE A N 1
ATOM 821 C CA . PHE A 1 104 ? 7.275 6.182 4.814 1.00 88.56 104 PHE A CA 1
ATOM 822 C C . PHE A 1 104 ? 7.653 5.373 3.560 1.00 88.56 104 PHE A C 1
ATOM 824 O O . PHE A 1 104 ? 7.939 4.184 3.677 1.00 88.56 104 PHE A O 1
ATOM 831 N N . ILE A 1 105 ? 7.659 5.993 2.375 1.00 91.69 105 ILE A N 1
ATOM 832 C CA . ILE A 1 105 ? 8.082 5.356 1.119 1.00 91.69 105 ILE A CA 1
ATOM 833 C C . ILE A 1 105 ? 9.583 5.081 1.174 1.00 91.69 105 ILE A C 1
ATOM 835 O O . ILE A 1 105 ? 10.020 3.965 0.889 1.00 91.69 105 ILE A O 1
ATOM 839 N N . TYR A 1 106 ? 10.355 6.083 1.602 1.00 88.94 106 TYR A N 1
ATOM 840 C CA . TYR A 1 106 ? 11.798 5.965 1.772 1.00 88.94 106 TYR A CA 1
ATOM 841 C C . TYR A 1 106 ? 12.158 5.003 2.914 1.00 88.94 106 TYR A C 1
ATOM 843 O O . TYR A 1 106 ? 12.985 4.113 2.730 1.00 88.94 106 TYR A O 1
ATOM 851 N N . ASP A 1 107 ? 11.470 5.100 4.058 1.00 88.06 107 ASP A N 1
ATOM 852 C CA . ASP A 1 107 ? 11.664 4.180 5.188 1.00 88.06 107 ASP A CA 1
ATOM 853 C C . ASP A 1 107 ? 11.448 2.709 4.762 1.00 88.06 107 ASP A C 1
ATOM 855 O O . ASP A 1 107 ? 12.198 1.821 5.173 1.00 88.06 107 ASP A O 1
ATOM 859 N N . PHE A 1 108 ? 10.446 2.435 3.914 1.00 89.56 108 PHE A N 1
ATOM 860 C CA . PHE A 1 108 ? 10.213 1.100 3.352 1.00 89.56 108 PHE A CA 1
ATOM 861 C C . PHE A 1 108 ? 11.326 0.664 2.391 1.00 89.56 108 PHE A C 1
ATOM 863 O O . PHE A 1 108 ? 11.804 -0.470 2.470 1.00 89.56 108 PHE A O 1
ATOM 870 N N . TYR A 1 109 ? 11.745 1.548 1.485 1.00 91.69 109 TYR A N 1
ATOM 871 C CA . TYR A 1 109 ? 12.813 1.268 0.528 1.00 91.69 109 TYR A CA 1
ATOM 872 C C . TYR A 1 109 ? 14.112 0.862 1.243 1.00 91.69 109 TYR A C 1
ATOM 874 O O . TYR A 1 109 ? 14.677 -0.193 0.942 1.00 91.69 109 TYR A O 1
ATOM 882 N N . GLU A 1 110 ? 14.504 1.598 2.284 1.00 88.81 110 GLU A N 1
ATOM 883 C CA . GLU A 1 110 ? 15.657 1.261 3.125 1.00 88.81 110 GLU A CA 1
ATOM 884 C C . GLU A 1 110 ? 15.442 -0.029 3.929 1.00 88.81 110 GLU A C 1
ATOM 886 O O . GLU A 1 110 ? 16.319 -0.897 3.956 1.00 88.81 110 GLU A O 1
ATOM 891 N N . TYR A 1 111 ? 14.254 -0.229 4.515 1.00 86.31 111 TYR A N 1
ATOM 892 C CA . TYR A 1 111 ? 13.913 -1.463 5.236 1.00 86.31 111 TYR A CA 1
ATOM 893 C C . TYR A 1 111 ? 14.067 -2.719 4.365 1.00 86.31 111 TYR A C 1
ATOM 895 O O . TYR A 1 111 ? 14.528 -3.761 4.837 1.00 86.31 111 TYR A O 1
ATOM 903 N N . THR A 1 112 ? 13.717 -2.636 3.079 1.00 88.50 112 THR A N 1
ATOM 904 C CA . THR A 1 112 ? 13.890 -3.753 2.135 1.00 88.50 112 THR A CA 1
ATOM 905 C C . THR A 1 112 ? 15.317 -3.890 1.601 1.00 88.50 112 THR A C 1
ATOM 907 O O . THR A 1 112 ? 15.555 -4.719 0.719 1.00 88.50 112 THR A O 1
ATOM 910 N N . ASN A 1 113 ? 16.279 -3.118 2.123 1.00 91.06 113 ASN A N 1
ATOM 911 C CA . ASN A 1 113 ? 17.640 -3.011 1.597 1.00 91.06 113 ASN A CA 1
ATOM 912 C C . ASN A 1 113 ? 17.621 -2.666 0.098 1.00 91.06 113 ASN A C 1
ATOM 914 O O . ASN A 1 113 ? 18.341 -3.276 -0.700 1.00 91.06 113 ASN A O 1
ATOM 918 N N . GLN A 1 114 ? 16.750 -1.719 -0.267 1.00 93.88 114 GLN A N 1
ATOM 919 C CA . GLN A 1 114 ? 16.590 -1.159 -1.607 1.00 93.88 114 GLN A CA 1
ATOM 920 C C . GLN A 1 114 ? 16.076 -2.156 -2.652 1.00 93.88 114 GLN A C 1
ATOM 922 O O . GLN A 1 114 ? 16.281 -1.983 -3.849 1.00 93.88 114 GLN A O 1
ATOM 927 N N . LYS A 1 115 ? 15.435 -3.248 -2.225 1.00 93.81 115 LYS A N 1
ATOM 928 C CA . LYS A 1 115 ? 14.951 -4.310 -3.127 1.00 93.81 115 LYS A CA 1
ATOM 929 C C . LYS A 1 115 ? 13.508 -4.103 -3.581 1.00 93.81 115 LYS A C 1
ATOM 931 O O . LYS A 1 115 ? 13.018 -4.834 -4.443 1.00 93.81 115 LYS A O 1
ATOM 936 N N . SER A 1 116 ? 12.807 -3.144 -2.991 1.00 93.62 116 SER A N 1
ATOM 937 C CA . SER A 1 116 ? 11.433 -2.818 -3.341 1.00 93.62 116 SER A CA 1
ATOM 938 C C . SER A 1 116 ? 11.111 -1.369 -3.008 1.00 93.62 116 SER A C 1
ATOM 940 O O . SER A 1 116 ? 11.649 -0.819 -2.053 1.00 93.62 116 SER A O 1
ATOM 942 N N . ILE A 1 117 ? 10.206 -0.770 -3.775 1.00 94.38 117 ILE A N 1
ATOM 943 C CA . ILE A 1 117 ? 9.683 0.573 -3.525 1.00 94.38 117 ILE A CA 1
ATOM 944 C C . ILE A 1 117 ? 8.157 0.577 -3.609 1.00 94.38 117 ILE A C 1
ATOM 946 O O . ILE A 1 117 ? 7.568 -0.148 -4.412 1.00 94.38 117 ILE A O 1
ATOM 950 N N . ILE A 1 118 ? 7.521 1.396 -2.773 1.00 94.38 118 ILE A N 1
ATOM 951 C CA . ILE A 1 118 ? 6.085 1.667 -2.832 1.00 94.38 118 ILE A CA 1
ATOM 952 C C . ILE A 1 118 ? 5.813 2.668 -3.959 1.00 94.38 118 ILE A C 1
ATOM 954 O O . ILE A 1 118 ? 6.394 3.750 -3.973 1.00 94.38 118 ILE A O 1
ATOM 958 N N . TYR A 1 119 ? 4.911 2.332 -4.882 1.00 94.38 119 TYR A N 1
ATOM 959 C CA . TYR A 1 119 ? 4.585 3.188 -6.034 1.00 94.38 119 TYR A CA 1
ATOM 960 C C . TYR A 1 119 ? 3.243 3.926 -5.908 1.00 94.38 119 TYR A C 1
ATOM 962 O O . TYR A 1 119 ? 2.946 4.785 -6.738 1.00 94.38 119 TYR A O 1
ATOM 970 N N . LYS A 1 120 ? 2.434 3.593 -4.894 1.00 91.94 120 LYS A N 1
ATOM 971 C CA . LYS A 1 120 ? 1.124 4.194 -4.595 1.00 91.94 120 LYS A CA 1
ATOM 972 C C . LYS A 1 120 ? 0.972 4.339 -3.081 1.00 91.94 120 LYS A C 1
ATOM 974 O O . LYS A 1 120 ? 1.145 3.363 -2.353 1.00 91.94 120 LYS A O 1
ATOM 979 N N . ALA A 1 121 ? 0.637 5.539 -2.613 1.00 89.94 121 ALA A N 1
ATOM 980 C CA . ALA A 1 121 ? 0.452 5.814 -1.192 1.00 89.94 121 ALA A CA 1
ATOM 981 C C . ALA A 1 121 ? -0.923 5.336 -0.696 1.00 89.94 121 ALA A C 1
ATOM 983 O O . ALA A 1 121 ? -1.942 5.573 -1.342 1.00 89.94 121 ALA A O 1
ATOM 984 N N . GLU A 1 122 ? -0.978 4.711 0.481 1.00 84.56 122 GLU A N 1
ATOM 985 C CA . GLU A 1 122 ? -2.243 4.366 1.136 1.00 84.56 122 GLU A CA 1
ATOM 986 C C . GLU A 1 122 ? -2.186 4.609 2.646 1.00 84.56 122 GLU A C 1
ATOM 988 O O . GLU A 1 122 ? -1.179 4.363 3.312 1.00 84.56 122 GLU A O 1
ATOM 993 N N . ALA A 1 123 ? -3.306 5.094 3.179 1.00 81.31 123 ALA A N 1
ATOM 994 C CA . ALA A 1 123 ? -3.469 5.444 4.581 1.00 81.31 123 ALA A CA 1
ATOM 995 C C . ALA A 1 123 ? -4.859 5.018 5.077 1.00 81.31 123 ALA A C 1
ATOM 997 O O . ALA A 1 123 ? -5.815 5.058 4.294 1.00 81.31 123 ALA A O 1
ATOM 998 N N . PRO A 1 124 ? -4.993 4.621 6.349 1.00 78.94 124 PRO A N 1
ATOM 999 C CA . PRO A 1 124 ? -6.285 4.342 6.963 1.00 78.94 124 PRO A CA 1
ATOM 1000 C C . PRO A 1 124 ? -7.019 5.651 7.274 1.00 78.94 124 PRO A C 1
ATOM 1002 O O . PRO A 1 124 ? -6.422 6.608 7.752 1.00 78.94 124 PRO A O 1
ATOM 1005 N N . VAL A 1 125 ? -8.323 5.711 7.022 1.00 78.31 125 VAL A N 1
ATOM 1006 C CA . VAL A 1 125 ? -9.165 6.862 7.379 1.00 78.31 125 VAL A CA 1
ATOM 1007 C C . VAL A 1 125 ? -10.522 6.399 7.874 1.00 78.31 125 VAL A C 1
ATOM 1009 O O . VAL A 1 125 ? -11.008 5.344 7.472 1.00 78.31 125 VAL A O 1
ATOM 1012 N N . ILE A 1 126 ? -11.160 7.211 8.712 1.00 76.62 126 ILE A N 1
ATOM 1013 C CA . ILE A 1 126 ? -12.547 6.978 9.104 1.00 76.62 126 ILE A CA 1
ATOM 1014 C C . ILE A 1 126 ? -13.452 7.700 8.103 1.00 76.62 126 ILE A C 1
ATOM 1016 O O . ILE A 1 126 ? -13.271 8.884 7.822 1.00 76.62 126 ILE A O 1
ATOM 1020 N N . ILE A 1 127 ? -14.460 7.013 7.585 1.00 73.06 127 ILE A N 1
ATOM 1021 C CA . ILE A 1 127 ? -15.553 7.619 6.831 1.00 73.06 127 ILE A CA 1
ATOM 1022 C C . ILE A 1 127 ? -16.793 7.705 7.712 1.00 73.06 127 ILE A C 1
ATOM 1024 O O . ILE A 1 127 ? -17.115 6.771 8.439 1.00 73.06 127 ILE A O 1
ATOM 1028 N N . THR A 1 128 ? -17.498 8.833 7.649 1.00 69.81 128 THR A N 1
ATOM 1029 C CA . THR A 1 128 ? -18.783 9.033 8.331 1.00 69.81 128 THR A CA 1
ATOM 1030 C C . THR A 1 128 ? -19.838 9.620 7.397 1.00 69.81 128 THR A C 1
ATOM 1032 O O . THR A 1 128 ? -19.510 10.163 6.341 1.00 69.81 128 THR A O 1
ATOM 1035 N N . ASN A 1 129 ? -21.121 9.552 7.752 1.00 65.50 129 ASN A N 1
ATOM 1036 C CA . ASN A 1 129 ? -22.174 10.231 6.992 1.00 65.50 129 ASN A CA 1
ATOM 1037 C C . ASN A 1 129 ? -22.003 11.761 7.070 1.00 65.50 129 ASN A C 1
ATOM 1039 O O . ASN A 1 129 ? -21.808 12.324 8.148 1.00 65.50 129 ASN A O 1
ATOM 1043 N N . LYS A 1 130 ? -22.117 12.459 5.931 1.00 68.12 130 LYS A N 1
ATOM 1044 C CA . LYS A 1 130 ? -22.033 13.928 5.875 1.00 68.12 130 LYS A CA 1
ATOM 1045 C C . LYS A 1 130 ? -23.055 14.645 6.758 1.00 68.12 130 LYS A C 1
ATOM 1047 O O . LYS A 1 130 ? -22.767 15.771 7.166 1.00 68.12 130 LYS A O 1
ATOM 1052 N N . SER A 1 131 ? -24.205 14.023 7.038 1.00 61.22 131 SER A N 1
ATOM 1053 C CA . SER A 1 131 ? -25.252 14.580 7.905 1.00 61.22 131 SER A CA 1
ATOM 1054 C C . SER A 1 131 ? -24.830 14.714 9.371 1.00 61.22 131 SER A C 1
ATOM 1056 O O . SER A 1 131 ? -25.455 15.476 10.106 1.00 61.22 131 SER A O 1
ATOM 1058 N N . ASN A 1 132 ? -23.758 14.040 9.802 1.00 62.50 132 ASN A N 1
ATOM 1059 C CA . ASN A 1 132 ? -23.241 14.195 11.153 1.00 62.50 132 ASN A CA 1
ATOM 1060 C C . ASN A 1 132 ? -22.381 15.466 11.267 1.00 62.50 132 ASN A C 1
ATOM 1062 O O . ASN A 1 132 ? -21.179 15.477 10.991 1.00 62.50 132 ASN A O 1
ATOM 1066 N N . THR A 1 133 ? -23.013 16.574 11.649 1.00 55.09 133 THR A N 1
ATOM 1067 C CA . THR A 1 133 ? -22.359 17.885 11.767 1.00 55.09 133 THR A CA 1
ATOM 1068 C C . THR A 1 133 ? -21.476 18.025 13.005 1.00 55.09 133 THR A C 1
ATOM 1070 O O . THR A 1 133 ? -20.664 18.945 13.036 1.00 55.09 133 THR A O 1
ATOM 1073 N N . LYS A 1 134 ? -21.579 17.117 13.985 1.00 62.50 134 LYS A N 1
ATOM 1074 C CA . LYS A 1 134 ? -20.890 17.220 15.282 1.00 62.50 134 LYS A CA 1
ATOM 1075 C C . LYS A 1 134 ? -19.457 16.681 15.292 1.00 62.50 134 LYS A C 1
ATOM 1077 O O . LYS A 1 134 ? -18.751 16.883 16.273 1.00 62.50 134 LYS A O 1
ATOM 1082 N N . VAL A 1 135 ? -19.020 16.016 14.222 1.00 65.81 135 VAL A N 1
ATOM 1083 C CA . VAL A 1 135 ? -17.717 15.336 14.193 1.00 65.81 135 VAL A CA 1
ATOM 1084 C C . VAL A 1 135 ? -16.666 16.180 13.490 1.00 65.81 135 VAL A C 1
ATOM 1086 O O . VAL A 1 135 ? -16.841 16.579 12.329 1.00 65.81 135 VAL A O 1
ATOM 1089 N N . ASN A 1 136 ? -15.560 16.408 14.197 1.00 67.75 136 ASN A N 1
ATOM 1090 C CA . ASN A 1 136 ? -14.375 17.083 13.683 1.00 67.75 136 ASN A CA 1
AT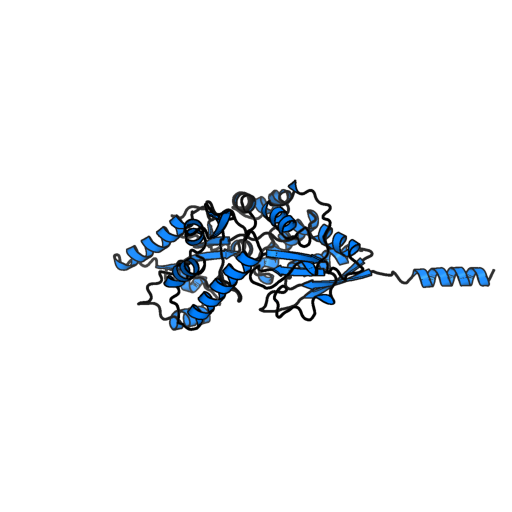OM 1091 C C . ASN A 1 136 ? -13.771 16.325 12.489 1.00 67.75 136 ASN A C 1
ATOM 1093 O O . ASN A 1 136 ? -13.845 15.104 12.392 1.00 67.75 136 ASN A O 1
ATOM 1097 N N . GLN A 1 137 ? -13.121 17.055 11.580 1.00 76.62 137 GLN A N 1
ATOM 1098 C CA . GLN A 1 137 ? -12.421 16.480 10.418 1.00 76.62 137 GLN A CA 1
ATOM 1099 C C . GLN A 1 137 ? -11.172 15.669 10.811 1.00 76.62 137 GLN A C 1
ATOM 1101 O O . GLN A 1 137 ? -10.630 14.918 10.003 1.00 76.62 137 GLN A O 1
ATOM 1106 N N . THR A 1 138 ? -10.722 15.806 12.057 1.00 80.19 138 THR A N 1
ATOM 1107 C CA . THR A 1 138 ? -9.673 14.984 12.660 1.00 80.19 138 THR A CA 1
ATOM 1108 C C . THR A 1 138 ? -10.159 14.443 13.998 1.00 80.19 138 THR A C 1
ATOM 1110 O O . THR A 1 138 ? -10.935 15.107 14.688 1.00 80.19 138 THR A O 1
ATOM 1113 N N . MET A 1 139 ? -9.722 13.238 14.349 1.00 78.25 139 MET A N 1
ATOM 1114 C CA . MET A 1 139 ? -10.140 12.542 15.565 1.00 78.25 139 MET A CA 1
ATOM 1115 C C . MET A 1 139 ? -9.051 11.557 15.981 1.00 78.25 139 MET A C 1
ATOM 1117 O O . MET A 1 139 ? -8.521 10.841 15.139 1.00 78.25 139 MET A O 1
ATOM 1121 N N . THR A 1 140 ? -8.674 11.523 17.252 1.00 75.88 140 THR A N 1
ATOM 1122 C CA . THR A 1 140 ? -7.803 10.469 17.794 1.00 75.88 140 THR A CA 1
ATOM 1123 C C . THR A 1 140 ? -8.534 9.131 17.810 1.00 75.88 140 THR A C 1
ATOM 1125 O O . THR A 1 140 ? -9.764 9.080 17.800 1.00 75.88 140 THR A O 1
ATOM 1128 N N . PHE A 1 141 ? -7.795 8.025 17.875 1.00 70.12 141 PHE A N 1
ATOM 1129 C CA . PHE A 1 141 ? -8.442 6.719 17.960 1.00 70.12 141 PHE A CA 1
ATOM 1130 C C . PHE A 1 141 ? -9.320 6.591 19.227 1.00 70.12 141 PHE A C 1
ATOM 1132 O O . PHE A 1 141 ? -10.443 6.092 19.163 1.00 70.12 141 PHE A O 1
ATOM 1139 N N . ASP A 1 142 ? -8.864 7.105 20.370 1.00 68.81 142 ASP A N 1
ATOM 1140 C CA . ASP A 1 142 ? -9.630 7.055 21.623 1.00 68.81 142 ASP A CA 1
ATOM 1141 C C . ASP A 1 142 ? -10.902 7.911 21.577 1.00 68.81 142 ASP A C 1
ATOM 1143 O O . ASP A 1 142 ? -11.940 7.508 22.105 1.00 68.81 142 ASP A O 1
ATOM 1147 N N . GLU A 1 143 ? -10.858 9.071 20.912 1.00 74.31 143 GLU A N 1
ATOM 1148 C CA . GLU A 1 143 ? -12.056 9.876 20.648 1.00 74.31 143 GLU A CA 1
ATOM 1149 C C . GLU A 1 143 ? -13.034 9.119 19.749 1.00 74.31 143 GLU A C 1
ATOM 1151 O O . GLU A 1 143 ? -14.227 9.103 20.041 1.00 74.31 143 GLU A O 1
ATOM 1156 N N . PHE A 1 144 ? -12.540 8.437 18.712 1.00 73.38 144 PHE A N 1
ATOM 1157 C CA . PHE A 1 144 ? -13.365 7.587 17.854 1.00 73.38 144 PHE A CA 1
ATOM 1158 C C . PHE A 1 144 ? -14.044 6.463 18.644 1.00 73.38 144 PHE A C 1
ATOM 1160 O O . PHE A 1 144 ? -15.256 6.271 18.530 1.00 73.38 144 PHE A O 1
ATOM 1167 N N . LYS A 1 145 ? -13.294 5.770 19.505 1.00 66.00 145 LYS A N 1
ATOM 1168 C CA . LYS A 1 145 ? -13.823 4.729 20.395 1.00 66.00 145 LYS A CA 1
ATOM 1169 C C . LYS A 1 145 ? -14.878 5.285 21.352 1.00 66.00 145 LYS A C 1
ATOM 1171 O O . LYS A 1 145 ? -15.968 4.732 21.460 1.00 66.00 145 LYS A O 1
ATOM 1176 N N . THR A 1 146 ? -14.570 6.407 21.996 1.00 68.94 146 THR A N 1
ATOM 1177 C CA . THR A 1 146 ? -15.470 7.085 22.934 1.00 68.94 146 THR A CA 1
ATOM 1178 C C . THR A 1 146 ? -16.763 7.527 22.252 1.00 68.94 146 THR A C 1
ATOM 1180 O O . THR A 1 146 ? -17.835 7.409 22.841 1.00 68.94 146 THR A O 1
ATOM 1183 N N . GLU A 1 147 ? -16.680 8.029 21.020 1.00 67.94 147 GLU A N 1
ATOM 1184 C CA . GLU A 1 147 ? -17.846 8.426 20.231 1.00 67.94 147 GLU A CA 1
ATOM 1185 C C . GLU A 1 147 ? -18.729 7.217 19.897 1.00 67.94 147 GLU A C 1
ATOM 1187 O O . GLU A 1 147 ? -19.950 7.282 20.031 1.00 67.94 147 GLU A O 1
ATOM 1192 N N . CYS A 1 148 ? -18.118 6.077 19.560 1.00 60.59 148 CYS A N 1
ATOM 1193 C CA . CYS A 1 148 ? -18.848 4.826 19.364 1.00 60.59 148 CYS A CA 1
ATOM 1194 C C . CYS A 1 148 ? -19.524 4.333 20.669 1.00 60.59 148 CYS A C 1
ATOM 1196 O O . CYS A 1 148 ? -20.685 3.915 20.642 1.00 60.59 148 CYS A O 1
ATOM 1198 N N . ASP A 1 149 ? -18.847 4.435 21.823 1.00 57.72 149 ASP A N 1
ATOM 1199 C CA . ASP A 1 149 ? -19.360 4.001 23.139 1.00 57.72 149 ASP A CA 1
ATOM 1200 C C . ASP A 1 149 ? -20.504 4.890 23.672 1.00 57.72 149 ASP A C 1
ATOM 1202 O O . ASP A 1 149 ? -21.535 4.390 24.147 1.00 57.72 149 ASP A O 1
ATOM 1206 N N . LYS A 1 150 ? -20.351 6.220 23.598 1.00 57.38 150 LYS A N 1
ATOM 1207 C CA . LYS A 1 150 ? -21.348 7.192 24.087 1.00 57.38 150 LYS A CA 1
ATOM 1208 C C . LYS A 1 150 ? -22.683 7.048 23.364 1.00 57.38 150 LYS A C 1
ATOM 1210 O O . LYS A 1 150 ? -23.735 7.018 24.004 1.00 57.38 150 LYS A O 1
ATOM 1215 N N . GLU A 1 151 ? -22.641 6.911 22.046 1.00 51.34 151 GLU A N 1
ATOM 1216 C CA . GLU A 1 151 ? -23.837 6.825 21.206 1.00 51.34 151 GLU A CA 1
ATOM 1217 C C . GLU A 1 151 ? -24.555 5.471 21.366 1.00 51.34 151 GLU A C 1
ATOM 1219 O O . GLU A 1 151 ? -25.788 5.413 21.373 1.00 51.34 151 GLU A O 1
ATOM 1224 N N . THR A 1 152 ? -23.809 4.393 21.648 1.00 48.78 152 THR A N 1
ATOM 1225 C CA . THR A 1 152 ? -24.376 3.088 22.043 1.00 48.78 152 THR A CA 1
ATOM 1226 C C . THR A 1 152 ? -25.156 3.178 23.364 1.00 48.78 152 THR A C 1
ATOM 1228 O O . THR A 1 152 ? -26.174 2.507 23.549 1.00 48.78 152 THR A O 1
ATOM 1231 N N . THR A 1 153 ? -24.714 4.037 24.286 1.00 43.53 153 THR A N 1
ATOM 1232 C CA . THR A 1 153 ? -25.346 4.222 25.603 1.00 43.53 153 THR A CA 1
ATOM 1233 C C . THR A 1 153 ? -26.582 5.130 25.531 1.00 43.53 153 THR A C 1
ATOM 1235 O O . THR A 1 153 ? -27.604 4.827 26.147 1.00 43.53 153 THR A O 1
ATOM 1238 N N . LEU A 1 154 ? -26.542 6.202 24.728 1.00 43.53 154 LEU A N 1
ATOM 1239 C CA . LEU A 1 154 ? -27.688 7.091 24.465 1.00 43.53 154 LEU A CA 1
ATOM 1240 C C . LEU A 1 154 ? -28.866 6.360 23.793 1.00 43.53 154 LEU A C 1
ATOM 1242 O O . LEU A 1 154 ? -30.026 6.645 24.103 1.00 43.53 154 LEU A O 1
ATOM 1246 N N . TYR A 1 155 ? -28.571 5.374 22.939 1.00 40.38 155 TYR A N 1
ATOM 1247 C CA . TYR A 1 155 ? -29.561 4.523 22.269 1.00 40.38 155 TYR A CA 1
ATOM 1248 C C . TYR A 1 155 ? -30.457 3.744 23.245 1.00 40.38 155 TYR A C 1
ATOM 1250 O O . TYR A 1 155 ? -31.652 3.590 22.994 1.00 40.38 155 TYR A O 1
ATOM 1258 N N . ARG A 1 156 ? -29.912 3.293 24.383 1.00 44.53 156 ARG A N 1
ATOM 1259 C CA . ARG A 1 156 ? -30.683 2.539 25.385 1.00 44.53 156 ARG A CA 1
ATOM 1260 C C . ARG A 1 156 ? -31.691 3.401 26.144 1.00 44.53 156 ARG A C 1
ATOM 1262 O O . ARG A 1 156 ? -32.692 2.871 26.612 1.00 44.53 156 ARG A O 1
ATOM 1269 N N . ASN A 1 157 ? -31.440 4.706 26.254 1.00 40.69 157 ASN A N 1
ATOM 1270 C CA . ASN A 1 157 ? -32.146 5.548 27.217 1.00 40.69 157 ASN A CA 1
ATOM 1271 C C . ASN A 1 157 ? -33.216 6.463 26.600 1.00 40.69 157 ASN A C 1
ATOM 1273 O O . ASN A 1 157 ? -34.157 6.809 27.306 1.00 40.69 157 ASN A O 1
ATOM 1277 N N . ASN A 1 158 ? -33.119 6.844 25.316 1.00 43.91 158 ASN A N 1
ATOM 1278 C CA . ASN A 1 158 ? -33.924 7.964 24.791 1.00 43.91 158 ASN A CA 1
ATOM 1279 C C . ASN A 1 158 ? -34.862 7.664 23.608 1.00 43.91 158 ASN A C 1
ATOM 1281 O O . ASN A 1 158 ? -35.573 8.570 23.188 1.00 43.91 158 ASN A O 1
ATOM 1285 N N . GLY A 1 159 ? -34.896 6.455 23.034 1.00 44.28 159 GLY A N 1
ATOM 1286 C CA . GLY A 1 159 ? -35.853 6.112 21.958 1.00 44.28 159 GLY A CA 1
ATOM 1287 C C . GLY A 1 159 ? -35.761 6.957 20.668 1.00 44.28 159 GLY A C 1
ATOM 1288 O O . GLY A 1 159 ? -36.620 6.845 19.794 1.00 44.28 159 GLY A O 1
ATOM 1289 N N . ILE A 1 160 ? -34.730 7.798 20.525 1.00 42.44 160 ILE A N 1
ATOM 1290 C CA . ILE A 1 160 ? -34.498 8.661 19.360 1.00 42.44 160 ILE A CA 1
ATOM 1291 C C . ILE A 1 160 ? -33.668 7.896 18.314 1.00 42.44 160 ILE A C 1
ATOM 1293 O O . ILE A 1 160 ? -32.584 7.388 18.586 1.00 42.44 160 ILE A O 1
ATOM 1297 N N . ASN A 1 161 ? -34.210 7.833 17.096 1.00 43.44 161 ASN A N 1
ATOM 1298 C CA . ASN A 1 161 ? -33.830 6.952 15.985 1.00 43.44 161 ASN A CA 1
ATOM 1299 C C . ASN A 1 161 ? -32.616 7.409 15.146 1.00 43.44 161 ASN A C 1
ATOM 1301 O O . ASN A 1 161 ? -32.636 7.230 13.935 1.00 43.44 161 ASN A O 1
ATOM 1305 N N . ASN A 1 162 ? -31.553 7.967 15.725 1.00 41.81 162 ASN A N 1
ATOM 1306 C CA . ASN A 1 162 ? -30.278 8.030 14.997 1.00 41.81 162 ASN A CA 1
ATOM 1307 C C . ASN A 1 162 ? -29.424 6.855 15.455 1.00 41.81 162 ASN A C 1
ATOM 1309 O O . ASN A 1 162 ? -28.782 6.899 16.499 1.00 41.81 162 ASN A O 1
ATOM 1313 N N . LYS A 1 163 ? -29.485 5.756 14.703 1.00 46.62 163 LYS A N 1
ATOM 1314 C CA . LYS A 1 163 ? -28.747 4.539 15.037 1.00 46.62 163 LYS A CA 1
ATOM 1315 C C . LYS A 1 163 ? -27.335 4.670 14.483 1.00 46.62 163 LYS A C 1
ATOM 1317 O O . LYS A 1 163 ? -27.147 4.626 13.271 1.00 46.62 163 LYS A O 1
ATOM 1322 N N . PHE A 1 164 ? -26.342 4.859 15.341 1.00 42.56 164 PHE A N 1
ATOM 1323 C CA . PHE A 1 164 ? -24.956 4.792 14.894 1.00 42.56 164 PHE A CA 1
ATOM 1324 C C . PHE A 1 164 ? -24.540 3.329 14.706 1.00 42.56 164 PHE A C 1
ATOM 1326 O O . PHE A 1 164 ? -24.812 2.494 15.564 1.00 42.56 164 PHE A O 1
ATOM 1333 N N . ALA A 1 165 ? -23.916 3.002 13.577 1.00 46.91 165 ALA A N 1
ATOM 1334 C CA . ALA A 1 165 ? -23.393 1.668 13.302 1.00 46.91 165 ALA A CA 1
ATOM 1335 C C . ALA A 1 165 ? -21.955 1.771 12.795 1.00 46.91 165 ALA A C 1
ATOM 1337 O O . ALA A 1 165 ? -21.684 2.461 11.814 1.00 46.91 165 ALA A O 1
ATOM 1338 N N . PHE A 1 166 ? -21.028 1.060 13.432 1.00 48.69 166 PHE A N 1
ATOM 1339 C CA . PHE A 1 166 ? -19.761 0.753 12.783 1.00 48.69 166 PHE A CA 1
ATOM 1340 C C . PHE A 1 166 ? -20.032 -0.371 11.772 1.00 48.69 166 PHE A C 1
ATOM 1342 O O . PHE A 1 166 ? -20.617 -1.395 12.115 1.00 48.69 166 PHE A O 1
ATOM 1349 N N . ILE A 1 167 ? -19.737 -0.164 10.492 1.00 47.97 167 ILE A N 1
ATOM 1350 C CA . ILE A 1 167 ? -20.015 -1.185 9.476 1.00 47.97 167 ILE A CA 1
ATOM 1351 C C . ILE A 1 167 ? -18.704 -1.512 8.788 1.00 47.97 167 ILE A C 1
ATOM 1353 O O . ILE A 1 167 ? -18.370 -0.818 7.838 1.00 47.97 167 ILE A O 1
ATOM 1357 N N . PRO A 1 168 ? -18.007 -2.589 9.182 1.00 43.34 168 PRO A N 1
ATOM 1358 C CA . PRO A 1 168 ? -16.748 -2.992 8.555 1.00 43.34 168 PRO A CA 1
ATOM 1359 C C . PRO A 1 168 ? -16.903 -3.494 7.098 1.00 43.34 168 PRO A C 1
ATOM 1361 O O . PRO A 1 168 ? -16.029 -4.158 6.554 1.00 43.34 168 PRO A O 1
ATOM 1364 N N . GLN A 1 169 ? -18.038 -3.235 6.440 1.00 39.31 169 GLN A N 1
ATOM 1365 C CA . GLN A 1 169 ? -18.314 -3.711 5.083 1.00 39.31 169 GLN A CA 1
ATOM 1366 C C . GLN A 1 169 ? -17.644 -2.900 3.976 1.00 39.31 169 GLN A C 1
ATOM 1368 O O . GLN A 1 169 ? -17.405 -3.467 2.914 1.00 39.31 169 GLN A O 1
ATOM 1373 N N . LEU A 1 170 ? -17.404 -1.591 4.141 1.00 41.34 170 LEU A N 1
ATOM 1374 C CA . LEU A 1 170 ? -16.705 -0.792 3.113 1.00 41.34 170 LEU A CA 1
ATOM 1375 C C . LEU A 1 170 ? -15.184 -0.839 3.323 1.00 41.34 170 LEU A C 1
ATOM 1377 O O . LEU A 1 170 ? -14.419 -0.251 2.552 1.00 41.34 170 LEU A O 1
ATOM 1381 N N . SER A 1 171 ? -14.747 -1.575 4.342 1.00 37.75 171 SER A N 1
ATOM 1382 C CA . SER A 1 171 ? -13.363 -1.817 4.707 1.00 37.75 171 SER A CA 1
ATOM 1383 C C . SER A 1 171 ? -12.864 -3.228 4.387 1.00 37.75 171 SER A C 1
ATOM 1385 O O . SER A 1 171 ? -11.715 -3.562 4.653 1.00 37.75 171 SER A O 1
ATOM 1387 N N . THR A 1 172 ? -13.673 -4.066 3.744 1.00 39.41 172 THR A N 1
ATOM 1388 C CA . THR A 1 172 ? -13.303 -5.469 3.548 1.00 39.41 172 THR A CA 1
ATOM 1389 C C . THR A 1 172 ? -13.629 -5.957 2.142 1.00 39.41 172 THR A C 1
ATOM 1391 O O . THR A 1 172 ? -14.740 -6.370 1.825 1.00 39.41 172 THR A O 1
ATOM 1394 N N . LEU A 1 173 ? -12.604 -5.978 1.285 1.00 34.94 173 LEU A N 1
ATOM 1395 C CA . LEU A 1 173 ? -12.516 -6.994 0.240 1.00 34.94 173 LEU A CA 1
ATOM 1396 C C . LEU A 1 173 ? -11.309 -7.908 0.515 1.00 34.94 173 LEU A C 1
ATOM 1398 O O . LEU A 1 173 ? -10.146 -7.551 0.340 1.00 34.94 173 LEU A O 1
ATOM 1402 N N . SER A 1 174 ? -11.723 -9.070 1.020 1.00 39.44 174 SER A N 1
ATOM 1403 C CA . SER A 1 174 ? -11.198 -10.438 1.073 1.00 39.44 174 SER A CA 1
ATOM 1404 C C . SER A 1 174 ? -9.982 -10.872 1.882 1.00 39.44 174 SER A C 1
ATOM 1406 O O . SER A 1 174 ? -10.003 -12.052 2.209 1.00 39.44 174 SER A O 1
ATOM 1408 N N . GLU A 1 175 ? -8.994 -10.062 2.276 1.00 40.41 175 GLU A N 1
ATOM 1409 C CA . GLU A 1 175 ? -7.832 -10.685 2.960 1.00 40.41 175 GLU A CA 1
ATOM 1410 C C . GLU A 1 175 ? -7.227 -9.993 4.183 1.00 40.41 175 GLU A C 1
ATOM 1412 O O . GLU A 1 175 ? -6.197 -10.486 4.613 1.00 40.41 175 GLU A O 1
ATOM 1417 N N . LEU A 1 176 ? -7.823 -8.944 4.780 1.00 41.84 176 LEU A N 1
ATOM 1418 C CA . LEU A 1 176 ? -7.627 -8.548 6.198 1.00 41.84 176 LEU A CA 1
ATOM 1419 C C . LEU A 1 176 ? -8.314 -7.213 6.531 1.00 41.84 176 LEU A C 1
ATOM 1421 O O . LEU A 1 176 ? -8.338 -6.299 5.706 1.00 41.84 176 LEU A O 1
ATOM 1425 N N . ASP A 1 177 ? -8.809 -7.104 7.767 1.00 46.12 177 ASP A N 1
ATOM 1426 C CA . ASP A 1 177 ? -9.246 -5.845 8.365 1.00 46.12 177 ASP A CA 1
ATOM 1427 C C . ASP A 1 177 ? -8.061 -4.872 8.499 1.00 46.12 177 ASP A C 1
ATOM 1429 O O . ASP A 1 177 ? -6.906 -5.267 8.633 1.00 46.12 177 ASP A O 1
ATOM 1433 N N . PHE A 1 178 ? -8.318 -3.572 8.470 1.00 49.38 178 PHE A N 1
ATOM 1434 C CA . PHE A 1 178 ? -7.268 -2.567 8.609 1.00 49.38 178 PHE A CA 1
ATOM 1435 C C . PHE A 1 178 ? -6.563 -2.661 9.963 1.00 49.38 178 PHE A C 1
ATOM 1437 O O . PHE A 1 178 ? -7.216 -2.661 11.005 1.00 49.38 178 PHE A O 1
ATOM 1444 N N . TYR A 1 179 ? -5.227 -2.647 9.940 1.00 51.91 179 TYR A N 1
ATOM 1445 C CA . TYR A 1 179 ? -4.396 -2.493 11.133 1.00 51.91 179 TYR A CA 1
ATOM 1446 C C . TYR A 1 179 ? -3.616 -1.194 11.063 1.00 51.91 179 TYR A C 1
ATOM 1448 O O . TYR A 1 179 ? -2.931 -0.909 10.077 1.00 51.91 179 TYR A O 1
ATOM 1456 N N . THR A 1 180 ? -3.678 -0.452 12.155 1.00 50.81 180 THR A N 1
ATOM 1457 C CA . THR A 1 180 ? -2.853 0.717 12.416 1.00 50.81 180 THR A CA 1
ATOM 1458 C C . THR A 1 180 ? -1.782 0.320 13.413 1.00 50.81 180 THR A C 1
ATOM 1460 O O . THR A 1 180 ? -2.084 0.134 14.578 1.00 50.81 180 THR A O 1
ATOM 1463 N N . MET A 1 181 ? -0.531 0.158 12.999 1.00 54.88 181 MET A N 1
ATOM 1464 C CA . MET A 1 181 ? 0.554 -0.145 13.938 1.00 54.88 181 MET A CA 1
ATOM 1465 C C . MET A 1 181 ? 1.484 1.045 14.049 1.00 54.88 181 MET A C 1
ATOM 1467 O O . MET A 1 181 ? 2.105 1.377 13.051 1.00 54.88 181 MET A O 1
ATOM 1471 N N . ASN A 1 182 ? 1.614 1.674 15.214 1.00 55.88 182 ASN A N 1
ATOM 1472 C CA . ASN A 1 182 ? 2.618 2.714 15.449 1.00 55.88 182 ASN A CA 1
ATOM 1473 C C . ASN A 1 182 ? 4.049 2.196 15.222 1.00 55.88 182 ASN A C 1
ATOM 1475 O O . ASN A 1 182 ? 4.327 1.007 15.374 1.00 55.88 182 ASN A O 1
ATOM 1479 N N . SER A 1 183 ? 4.968 3.111 14.897 1.00 53.31 183 SER A N 1
ATOM 1480 C CA . SER A 1 183 ? 6.347 2.791 14.490 1.00 53.31 183 SER A CA 1
ATOM 1481 C C . SER A 1 183 ? 7.212 2.110 15.561 1.00 53.31 183 SER A C 1
ATOM 1483 O O . SER A 1 183 ? 8.238 1.534 15.212 1.00 53.31 183 SER A O 1
ATOM 1485 N N . ASP A 1 184 ? 6.796 2.137 16.832 1.00 59.59 184 ASP A N 1
ATOM 1486 C CA . ASP A 1 184 ? 7.600 1.706 17.986 1.00 59.59 184 ASP A CA 1
ATOM 1487 C C . ASP A 1 184 ? 6.910 0.566 18.761 1.00 59.59 184 ASP A C 1
ATOM 1489 O O . ASP A 1 184 ? 6.598 0.671 19.948 1.00 59.59 184 ASP A O 1
ATOM 1493 N N . ILE A 1 185 ? 6.628 -0.545 18.069 1.00 64.56 185 ILE A N 1
ATOM 1494 C CA . ILE A 1 185 ? 5.964 -1.734 18.649 1.00 64.56 185 ILE A CA 1
ATOM 1495 C C . ILE A 1 185 ? 6.843 -2.412 19.714 1.00 64.56 185 ILE A C 1
ATOM 1497 O O . ILE A 1 185 ? 6.336 -3.106 20.596 1.00 64.56 185 ILE A O 1
ATOM 1501 N N . PHE A 1 186 ? 8.159 -2.210 19.642 1.00 69.88 186 PHE A N 1
ATOM 1502 C CA . PHE A 1 186 ? 9.137 -2.862 20.503 1.00 69.88 186 PHE A CA 1
ATOM 1503 C C . PHE A 1 186 ? 9.837 -1.859 21.407 1.00 69.88 186 PHE A C 1
ATOM 1505 O O . PHE A 1 186 ? 10.263 -0.795 20.967 1.00 69.88 186 PHE A O 1
ATOM 1512 N N . ILE A 1 187 ? 10.013 -2.247 22.666 1.00 73.19 187 ILE A N 1
ATOM 1513 C CA . ILE A 1 187 ? 10.888 -1.564 23.617 1.00 73.19 187 ILE A CA 1
ATOM 1514 C C . ILE A 1 187 ? 11.999 -2.520 24.043 1.00 73.19 187 ILE A C 1
ATOM 1516 O O . ILE A 1 187 ? 11.802 -3.736 24.111 1.00 73.19 187 ILE A O 1
ATOM 1520 N N . LYS A 1 188 ? 13.181 -1.975 24.334 1.00 75.69 188 LYS A N 1
ATOM 1521 C CA . LYS A 1 188 ? 14.242 -2.739 24.991 1.00 75.69 188 LYS A CA 1
ATOM 1522 C C . LYS A 1 188 ? 13.958 -2.777 26.484 1.00 75.69 188 LYS A C 1
ATOM 1524 O O . LYS A 1 188 ? 13.738 -1.734 27.094 1.00 75.69 188 LYS A O 1
ATOM 1529 N N . ASN A 1 189 ? 13.967 -3.970 27.066 1.00 75.19 189 ASN A N 1
ATOM 1530 C CA . ASN A 1 189 ? 13.969 -4.104 28.517 1.00 75.19 189 ASN A CA 1
ATOM 1531 C C . ASN A 1 189 ? 15.388 -3.938 29.089 1.00 75.19 189 ASN A C 1
ATOM 1533 O O . ASN A 1 189 ? 16.366 -3.845 28.350 1.00 75.19 189 ASN A O 1
ATOM 1537 N N . GLU A 1 190 ? 15.502 -3.967 30.4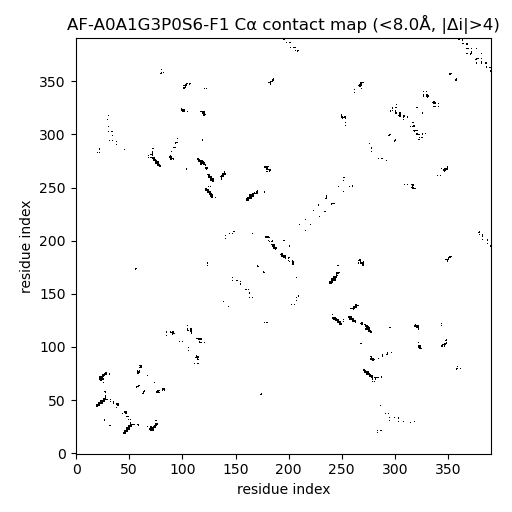16 1.00 73.56 190 GLU A N 1
ATOM 1538 C CA . GLU A 1 190 ? 16.773 -3.845 31.151 1.00 73.56 190 GLU A CA 1
ATOM 1539 C C . GLU A 1 190 ? 17.821 -4.912 30.783 1.00 73.56 190 GLU A C 1
ATOM 1541 O O . GLU A 1 190 ? 19.005 -4.735 31.041 1.00 73.56 190 GLU A O 1
ATOM 1546 N N . LYS A 1 191 ? 17.405 -6.023 30.160 1.00 76.19 191 LYS A N 1
ATOM 1547 C CA . LYS A 1 191 ? 18.286 -7.100 29.675 1.00 76.19 191 LYS A CA 1
ATOM 1548 C C . LYS A 1 191 ? 18.597 -6.977 28.180 1.00 76.19 191 LYS A C 1
ATOM 1550 O O . LYS A 1 191 ? 18.950 -7.976 27.557 1.00 76.19 191 LYS A O 1
ATOM 1555 N N . GLU A 1 192 ? 18.366 -5.803 27.596 1.00 73.38 192 GLU A N 1
ATOM 1556 C CA . GLU A 1 192 ? 18.476 -5.502 26.162 1.00 73.38 192 GLU A CA 1
ATOM 1557 C C . GLU A 1 192 ? 17.638 -6.405 25.243 1.00 73.38 192 GLU A C 1
ATOM 1559 O O . GLU A 1 192 ? 17.828 -6.422 24.025 1.00 73.38 192 GLU A O 1
ATOM 1564 N N . LYS A 1 193 ? 16.672 -7.149 25.793 1.00 70.69 193 LYS A N 1
ATOM 1565 C CA . LYS A 1 193 ? 15.754 -7.946 24.983 1.00 70.69 193 LYS A CA 1
ATOM 1566 C C . LYS A 1 193 ? 14.649 -7.044 24.461 1.00 70.69 193 LYS A C 1
ATOM 1568 O O . LYS A 1 193 ? 14.030 -6.303 25.224 1.00 70.69 193 LYS A O 1
ATOM 1573 N N . GLU A 1 194 ? 14.378 -7.159 23.169 1.00 72.62 194 GLU A N 1
ATOM 1574 C CA . GLU A 1 194 ? 13.199 -6.561 22.553 1.00 72.62 194 GLU A CA 1
ATOM 1575 C C . GLU A 1 194 ? 11.945 -7.280 23.057 1.00 72.62 194 GLU A C 1
ATOM 1577 O O . GLU A 1 194 ? 11.808 -8.499 22.908 1.00 72.62 194 GLU A O 1
ATOM 1582 N N . ILE A 1 195 ? 11.037 -6.522 23.661 1.00 72.69 195 ILE A N 1
ATOM 1583 C CA . ILE A 1 195 ? 9.711 -6.980 24.077 1.00 72.69 195 ILE A CA 1
ATOM 1584 C C . ILE A 1 195 ? 8.648 -6.121 23.401 1.00 72.69 195 ILE A C 1
ATOM 1586 O O . ILE A 1 195 ? 8.903 -4.967 23.049 1.00 72.69 195 ILE A O 1
ATOM 1590 N N . PHE A 1 196 ? 7.460 -6.687 23.211 1.00 71.56 196 PHE A N 1
ATOM 1591 C CA . PHE A 1 196 ? 6.334 -5.923 22.697 1.00 71.56 196 PHE A CA 1
ATOM 1592 C C . PHE A 1 196 ? 5.894 -4.893 23.737 1.00 71.56 196 PHE A C 1
ATOM 1594 O O . PHE A 1 196 ? 5.786 -5.186 24.925 1.00 71.56 196 PHE A O 1
ATOM 1601 N N . ASN A 1 197 ? 5.633 -3.673 23.289 1.00 72.06 197 ASN A N 1
ATOM 1602 C CA . ASN A 1 197 ? 5.089 -2.633 24.141 1.00 72.06 197 ASN A CA 1
ATOM 1603 C C . ASN A 1 197 ? 3.565 -2.792 24.218 1.00 72.06 197 ASN A C 1
ATOM 1605 O O . ASN A 1 197 ? 2.851 -2.408 23.294 1.00 72.06 197 ASN A O 1
ATOM 1609 N N . SER A 1 198 ? 3.065 -3.348 25.325 1.00 65.62 198 SER A N 1
ATOM 1610 C CA . SER A 1 198 ? 1.628 -3.570 25.562 1.00 65.62 198 SER A CA 1
ATOM 1611 C C . SER A 1 198 ? 0.793 -2.288 25.500 1.00 65.62 198 SER A C 1
ATOM 1613 O O . SER A 1 198 ? -0.347 -2.311 25.054 1.00 65.62 198 SER A O 1
ATOM 1615 N N . ASN A 1 199 ? 1.351 -1.141 25.893 1.00 64.38 199 ASN A N 1
ATOM 1616 C CA . ASN A 1 199 ? 0.622 0.128 25.825 1.00 64.38 199 ASN A CA 1
ATOM 1617 C C . ASN A 1 199 ? 0.446 0.585 24.372 1.00 64.38 199 ASN A C 1
ATOM 1619 O O . ASN A 1 199 ? -0.605 1.100 24.001 1.00 64.38 199 ASN A O 1
ATOM 1623 N N . VAL A 1 200 ? 1.465 0.356 23.541 1.00 64.44 200 VAL A N 1
ATOM 1624 C CA . VAL A 1 200 ? 1.425 0.656 22.106 1.00 64.44 200 VAL A CA 1
ATOM 1625 C C . VAL A 1 200 ? 0.538 -0.348 21.366 1.00 64.44 200 VAL A C 1
ATOM 1627 O O . VAL A 1 200 ? -0.201 0.051 20.473 1.00 64.44 200 VAL A O 1
ATOM 1630 N N . LEU A 1 201 ? 0.545 -1.630 21.747 1.00 62.41 201 LEU A N 1
ATOM 1631 C CA . LEU A 1 201 ? -0.334 -2.655 21.169 1.00 62.41 201 LEU A CA 1
ATOM 1632 C C . LEU A 1 201 ? -1.822 -2.306 21.349 1.00 62.41 201 LEU A C 1
ATOM 1634 O O . LEU A 1 201 ? -2.539 -2.242 20.349 1.00 62.41 201 LEU A O 1
ATOM 1638 N N . ASN A 1 202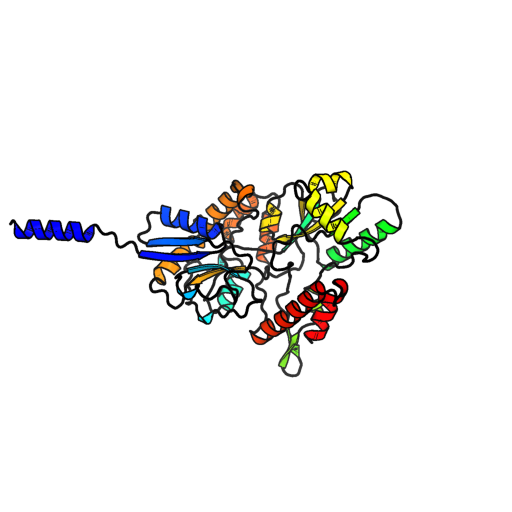 ? -2.265 -1.987 22.567 1.00 58.19 202 ASN A N 1
ATOM 1639 C CA . ASN A 1 202 ? -3.655 -1.604 22.856 1.00 58.19 202 ASN A CA 1
ATOM 1640 C C . ASN A 1 202 ? -4.154 -0.401 22.041 1.00 58.19 202 ASN A C 1
ATOM 1642 O O . ASN A 1 202 ? -5.321 -0.339 21.668 1.00 58.19 202 ASN A O 1
ATOM 1646 N N . GLN A 1 203 ? -3.281 0.563 21.748 1.00 54.88 203 GLN A N 1
ATOM 1647 C CA . GLN A 1 203 ? -3.632 1.750 20.957 1.00 54.88 203 GLN A CA 1
ATOM 1648 C C . GLN A 1 203 ? -3.703 1.466 19.448 1.00 54.88 203 GLN A C 1
ATOM 1650 O O . GLN A 1 203 ? -4.348 2.203 18.702 1.00 54.88 203 GLN A O 1
ATOM 1655 N N . ASN A 1 204 ? -3.041 0.397 19.006 1.00 55.69 204 ASN A N 1
ATOM 1656 C CA . ASN A 1 204 ? -2.836 0.050 17.603 1.00 55.69 204 ASN A CA 1
ATOM 1657 C C . ASN A 1 204 ? -3.855 -0.967 17.079 1.00 55.69 204 ASN A C 1
ATOM 1659 O O . ASN A 1 204 ? -4.246 -0.925 15.912 1.00 55.69 204 ASN A O 1
ATOM 1663 N N . PHE A 1 205 ? -4.319 -1.869 17.943 1.00 51.72 205 PHE A N 1
ATOM 1664 C CA . PHE A 1 205 ? -5.408 -2.782 17.625 1.00 51.72 205 PHE A CA 1
ATOM 1665 C C . PHE A 1 205 ? -6.679 -2.291 18.278 1.00 51.72 205 PHE A C 1
ATOM 1667 O O . PHE A 1 205 ? -7.102 -2.790 19.314 1.00 51.72 205 PHE A O 1
ATOM 1674 N N . ASN A 1 206 ? -7.317 -1.313 17.665 1.00 47.56 206 ASN A N 1
ATOM 1675 C CA . ASN A 1 206 ? -8.633 -0.935 18.119 1.00 47.56 206 ASN A CA 1
ATOM 1676 C C . ASN A 1 206 ? -9.674 -1.387 17.100 1.00 47.56 206 ASN A C 1
ATOM 1678 O O . ASN A 1 206 ? -10.140 -0.639 16.244 1.00 47.56 206 ASN A O 1
ATOM 1682 N N . TYR A 1 207 ? -10.076 -2.646 17.238 1.00 47.97 207 TYR A N 1
ATOM 1683 C CA . TYR A 1 207 ? -11.373 -3.064 16.737 1.00 47.97 207 TYR A CA 1
ATOM 1684 C C . TYR A 1 207 ? -12.426 -2.565 17.707 1.00 47.97 207 TYR A C 1
ATOM 1686 O O . TYR A 1 207 ? -12.481 -3.020 18.852 1.00 47.97 207 TYR A O 1
ATOM 1694 N N . TYR A 1 208 ? -13.290 -1.659 17.257 1.00 41.56 208 TYR A N 1
ATOM 1695 C CA . TYR A 1 208 ? -14.515 -1.412 17.997 1.00 41.56 208 TYR A CA 1
ATOM 1696 C C . TYR A 1 208 ? -15.401 -2.660 17.873 1.00 41.56 208 TYR A C 1
ATOM 1698 O O . TYR A 1 208 ? -16.051 -2.899 16.859 1.00 41.56 208 TYR A O 1
ATOM 1706 N N . THR A 1 209 ? -15.338 -3.515 18.891 1.00 37.81 209 THR A N 1
ATOM 1707 C CA . THR A 1 209 ? -16.033 -4.813 18.973 1.00 37.81 209 THR A CA 1
ATOM 1708 C C . THR A 1 209 ? -17.157 -4.809 19.992 1.00 37.81 209 THR A C 1
ATOM 1710 O O . THR A 1 209 ? -17.811 -5.832 20.172 1.00 37.81 209 THR A O 1
ATOM 1713 N N . ASN A 1 210 ? -17.455 -3.657 20.599 1.00 34.88 210 ASN A N 1
ATOM 1714 C CA . ASN A 1 210 ? -18.692 -3.458 21.343 1.00 34.88 210 A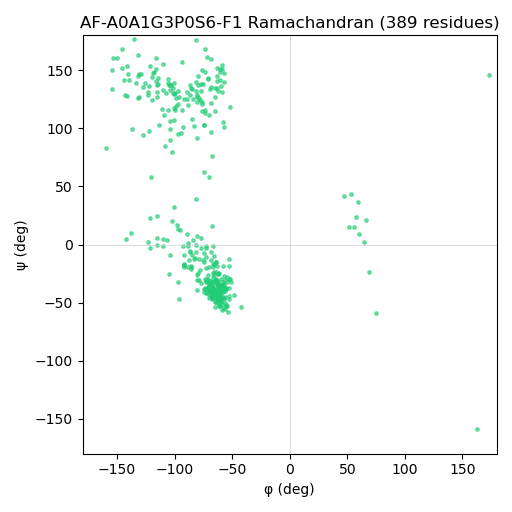SN A CA 1
ATOM 1715 C C . ASN A 1 210 ? -19.869 -3.293 20.369 1.00 34.88 210 ASN A C 1
ATOM 1717 O O . ASN A 1 210 ? -20.557 -2.278 20.348 1.00 34.88 210 ASN A O 1
ATOM 1721 N N . PHE A 1 211 ? -20.140 -4.329 19.579 1.00 41.16 211 PHE A N 1
ATOM 1722 C CA . PHE A 1 211 ? -21.526 -4.631 19.280 1.00 41.16 211 PHE A CA 1
ATOM 1723 C C . PHE A 1 211 ? -22.037 -5.390 20.480 1.00 41.16 211 PHE A C 1
ATOM 1725 O O . PHE A 1 211 ? -21.422 -6.344 20.948 1.00 41.16 211 PHE A O 1
ATOM 1732 N N . ASN A 1 212 ? -23.142 -4.914 21.023 1.00 39.72 212 ASN A N 1
ATOM 1733 C CA . ASN A 1 212 ? -23.868 -5.650 22.028 1.00 39.72 212 ASN A CA 1
ATOM 1734 C C . ASN A 1 212 ? -24.224 -7.015 21.397 1.00 39.72 212 ASN A C 1
ATOM 1736 O O . ASN A 1 212 ? -25.150 -7.086 20.589 1.00 39.72 212 ASN A O 1
ATOM 1740 N N . ASP A 1 213 ? -23.471 -8.074 21.729 1.00 39.00 213 ASP A N 1
ATOM 1741 C CA . ASP A 1 213 ? -23.663 -9.455 21.236 1.00 39.00 213 ASP A CA 1
ATOM 1742 C C . ASP A 1 213 ? -25.108 -9.955 21.456 1.00 39.00 213 ASP A C 1
ATOM 1744 O O . ASP A 1 213 ? -25.513 -10.984 20.924 1.00 39.00 213 ASP A O 1
ATOM 1748 N N . SER A 1 214 ? -25.898 -9.237 22.256 1.00 41.34 214 SER A N 1
ATOM 1749 C CA . SER A 1 214 ? -27.247 -9.608 22.646 1.00 41.34 214 SER A CA 1
ATOM 1750 C C . SER A 1 214 ? -28.354 -9.270 21.640 1.00 41.34 214 SER A C 1
ATOM 1752 O O . SER A 1 214 ? -29.460 -9.745 21.863 1.00 41.34 214 SER A O 1
ATOM 1754 N N . GLU A 1 215 ? -28.141 -8.473 20.578 1.00 39.03 215 GLU A N 1
ATOM 1755 C CA . GLU A 1 215 ? -29.287 -8.010 19.750 1.00 39.03 215 GLU A CA 1
ATOM 1756 C C . GLU A 1 215 ? -29.096 -7.907 18.230 1.00 39.03 215 GLU A C 1
ATOM 1758 O O . GLU A 1 215 ? -30.025 -7.486 17.537 1.00 39.03 215 GLU A O 1
ATOM 1763 N N . ILE A 1 216 ? -27.959 -8.308 17.657 1.00 42.34 216 ILE A N 1
ATOM 1764 C CA . ILE A 1 216 ? -27.819 -8.280 16.194 1.00 42.34 216 ILE A CA 1
ATOM 1765 C C . ILE A 1 216 ? -27.370 -9.640 15.678 1.00 42.34 216 ILE A C 1
ATOM 1767 O O . ILE A 1 216 ? -26.183 -9.942 15.618 1.00 42.34 216 ILE A O 1
ATOM 1771 N N . ASP A 1 217 ? -28.358 -10.444 15.286 1.00 44.16 217 ASP A N 1
ATOM 1772 C CA . ASP A 1 217 ? -28.168 -11.710 14.586 1.00 44.16 217 ASP A CA 1
ATOM 1773 C C . ASP A 1 217 ? -27.255 -11.497 13.352 1.00 44.16 217 ASP A C 1
ATOM 1775 O O . ASP A 1 217 ? -27.624 -10.754 12.427 1.00 44.16 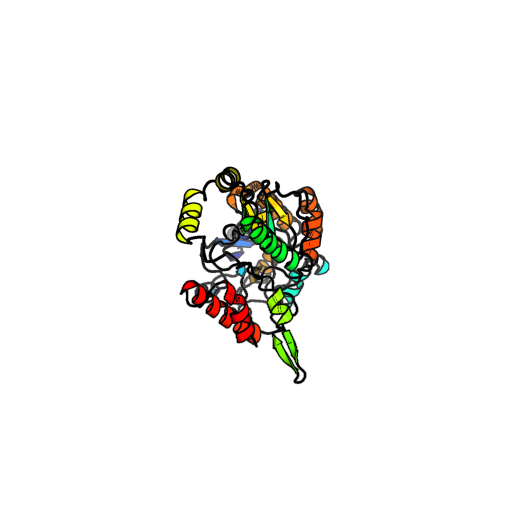217 ASP A O 1
ATOM 1779 N N . PRO A 1 218 ? -26.075 -12.144 13.298 1.00 43.06 218 PRO A N 1
ATOM 1780 C CA . PRO A 1 218 ? -25.170 -12.102 12.148 1.00 43.06 218 PRO A CA 1
ATOM 1781 C C . PRO A 1 218 ? -25.861 -12.452 10.822 1.00 43.06 218 PRO A C 1
ATOM 1783 O O . PRO A 1 218 ? -25.512 -11.925 9.762 1.00 43.06 218 PRO A O 1
ATOM 1786 N N . LEU A 1 219 ? -26.901 -13.285 10.880 1.00 45.53 219 LEU A N 1
ATOM 1787 C CA . LEU A 1 219 ? -27.703 -13.728 9.746 1.00 45.53 219 LEU A CA 1
ATOM 1788 C C . LEU A 1 219 ? -28.634 -12.614 9.228 1.00 45.53 219 LEU A C 1
ATOM 1790 O O . LEU A 1 219 ? -28.899 -12.537 8.024 1.00 45.53 219 LEU A O 1
ATOM 1794 N N . ILE A 1 220 ? -29.080 -11.701 10.102 1.00 43.44 220 ILE A N 1
ATOM 1795 C CA . ILE A 1 220 ? -29.829 -10.487 9.734 1.00 43.44 220 ILE A CA 1
ATOM 1796 C C . ILE A 1 220 ? -28.902 -9.466 9.075 1.00 43.44 220 ILE A C 1
ATOM 1798 O O . ILE A 1 220 ? -29.286 -8.887 8.055 1.00 43.44 220 ILE A O 1
ATOM 1802 N N . ILE A 1 221 ? -27.682 -9.285 9.597 1.00 41.28 221 ILE A N 1
ATOM 1803 C CA . ILE A 1 221 ? -26.665 -8.447 8.947 1.00 41.28 221 ILE A CA 1
ATOM 1804 C C . ILE A 1 221 ? -26.396 -9.009 7.554 1.00 41.28 221 ILE A C 1
ATOM 1806 O O . ILE A 1 221 ? -26.652 -8.316 6.582 1.00 41.28 221 ILE A O 1
ATOM 1810 N N . HIS A 1 222 ? -26.007 -10.277 7.410 1.00 43.19 222 HIS A N 1
ATOM 1811 C CA . HIS A 1 222 ? -25.744 -10.880 6.097 1.00 43.19 222 HIS A CA 1
ATOM 1812 C C . HIS A 1 222 ? -26.926 -10.785 5.119 1.00 43.19 222 HIS A C 1
ATOM 1814 O O . HIS A 1 222 ? -26.727 -10.501 3.936 1.00 43.19 222 HIS A O 1
ATOM 1820 N N . LYS A 1 223 ? -28.170 -10.935 5.588 1.00 45.28 223 LYS A N 1
ATOM 1821 C CA . LYS A 1 223 ? -29.359 -10.694 4.754 1.00 45.28 223 LYS A CA 1
ATOM 1822 C C . LYS A 1 223 ? -29.511 -9.226 4.350 1.00 45.28 223 LYS A C 1
ATOM 1824 O O . LYS A 1 223 ? -29.861 -8.965 3.201 1.00 45.28 223 LYS A O 1
ATOM 1829 N N . ALA A 1 224 ? -29.245 -8.273 5.242 1.00 40.94 224 ALA A N 1
ATOM 1830 C CA . ALA A 1 224 ? -29.265 -6.844 4.930 1.00 40.94 224 ALA A CA 1
ATOM 1831 C C . ALA A 1 224 ? -28.137 -6.461 3.957 1.00 40.94 224 ALA A C 1
ATOM 1833 O O . ALA A 1 224 ? -28.384 -5.759 2.981 1.00 40.94 224 ALA A O 1
ATOM 1834 N N . ILE A 1 225 ? -26.937 -7.004 4.150 1.00 44.22 225 ILE A N 1
ATOM 1835 C CA . ILE A 1 225 ? -25.792 -6.882 3.243 1.00 44.22 225 ILE A CA 1
ATOM 1836 C C . ILE A 1 225 ? -26.172 -7.359 1.842 1.00 44.22 225 ILE A C 1
ATOM 1838 O O . ILE A 1 225 ? -26.044 -6.618 0.871 1.00 44.22 225 ILE A O 1
ATOM 1842 N N . ASN A 1 226 ? -26.717 -8.569 1.729 1.00 48.59 226 ASN A N 1
ATOM 1843 C CA . ASN A 1 226 ? -27.081 -9.140 0.436 1.00 48.59 226 ASN A CA 1
ATOM 1844 C C . ASN A 1 226 ? -28.252 -8.400 -0.226 1.00 48.59 226 ASN A C 1
ATOM 1846 O O . ASN A 1 226 ? -28.251 -8.215 -1.441 1.00 48.59 226 ASN A O 1
ATOM 1850 N N . LYS A 1 227 ? -29.229 -7.928 0.557 1.00 42.00 227 LYS A N 1
ATOM 1851 C CA . LYS A 1 227 ? -30.408 -7.209 0.053 1.00 42.00 227 LYS A CA 1
ATOM 1852 C C . LYS A 1 227 ? -30.116 -5.752 -0.334 1.00 42.00 227 LYS A C 1
ATOM 1854 O O . LYS A 1 227 ? -30.726 -5.255 -1.277 1.00 42.00 227 LYS A O 1
ATOM 1859 N N . TYR A 1 228 ? -29.202 -5.075 0.364 1.00 44.78 228 TYR A N 1
ATOM 1860 C CA . TYR A 1 228 ? -28.955 -3.631 0.227 1.00 44.78 228 TYR A CA 1
ATOM 1861 C C . TYR A 1 228 ? -27.560 -3.267 -0.306 1.00 44.78 228 TYR A C 1
ATOM 1863 O O . TYR A 1 228 ? -27.305 -2.090 -0.543 1.00 44.78 228 TYR A O 1
ATOM 1871 N N . SER A 1 229 ? -26.690 -4.242 -0.600 1.00 42.31 229 SER A N 1
ATOM 1872 C CA . SER A 1 229 ? -25.403 -4.051 -1.308 1.00 42.31 229 SER A CA 1
ATOM 1873 C C . SER A 1 229 ? -25.519 -3.299 -2.640 1.00 42.31 229 SER A C 1
ATOM 1875 O O . SER A 1 229 ? -24.529 -2.765 -3.130 1.00 42.31 229 SER A O 1
ATOM 1877 N N . ARG A 1 230 ? -26.722 -3.219 -3.224 1.00 44.62 230 ARG A N 1
ATOM 1878 C CA . ARG A 1 230 ? -26.983 -2.482 -4.469 1.00 44.62 230 ARG A CA 1
ATOM 1879 C C . ARG A 1 230 ? -27.269 -0.990 -4.268 1.00 44.62 230 ARG A C 1
ATOM 1881 O O . ARG A 1 230 ? -27.085 -0.232 -5.211 1.00 44.62 230 ARG A O 1
ATOM 1888 N N . ASP A 1 231 ? -27.680 -0.563 -3.071 1.00 51.38 231 ASP A N 1
ATOM 1889 C CA . ASP A 1 231 ? -27.786 0.857 -2.705 1.00 51.38 231 ASP A CA 1
ATOM 1890 C C . ASP A 1 231 ? -27.787 1.033 -1.169 1.00 51.38 231 ASP A C 1
ATOM 1892 O O . ASP A 1 231 ? -28.848 1.179 -0.548 1.00 51.38 231 ASP A O 1
ATOM 1896 N N . PRO A 1 232 ? -26.598 1.047 -0.535 1.00 48.81 232 PRO A N 1
ATOM 1897 C CA . PRO A 1 232 ? -26.461 1.220 0.911 1.00 48.81 232 PRO A CA 1
ATOM 1898 C C . PRO A 1 232 ? -27.131 2.508 1.400 1.00 48.81 232 PRO A C 1
ATOM 1900 O O . PRO A 1 232 ? -27.664 2.564 2.507 1.00 48.81 232 PRO A O 1
ATOM 1903 N N . SER A 1 233 ? -27.169 3.540 0.547 1.00 48.56 233 SER A N 1
ATOM 1904 C CA . SER A 1 233 ? -27.733 4.835 0.911 1.00 48.56 233 SER A CA 1
ATOM 1905 C C . SER A 1 233 ? -29.229 4.772 1.204 1.00 48.56 233 SER A C 1
ATOM 1907 O O . SER A 1 233 ? -29.683 5.473 2.103 1.00 48.56 233 SER A O 1
ATOM 1909 N N . LYS A 1 234 ? -29.979 3.870 0.560 1.00 45.47 234 LYS A N 1
ATOM 1910 C CA . LYS A 1 234 ? -31.408 3.678 0.834 1.00 45.47 234 LYS A CA 1
ATOM 1911 C C . LYS A 1 234 ? -31.662 3.064 2.214 1.00 45.47 234 LYS A C 1
ATOM 1913 O O . LYS A 1 234 ? -32.499 3.574 2.948 1.00 45.47 234 LYS A O 1
ATOM 1918 N N . TYR A 1 235 ? -30.894 2.046 2.612 1.00 48.81 235 TYR A N 1
ATOM 1919 C CA . TYR A 1 235 ? -30.993 1.447 3.952 1.00 48.81 235 TYR A CA 1
ATOM 1920 C C . TYR A 1 235 ? -30.647 2.456 5.057 1.00 48.81 235 TYR A C 1
ATOM 1922 O O . TYR A 1 235 ? -31.346 2.544 6.068 1.00 48.81 235 TYR A O 1
ATOM 1930 N N . PHE A 1 236 ? -29.598 3.260 4.844 1.00 48.72 236 PHE A N 1
ATOM 1931 C CA . PHE A 1 236 ? -29.184 4.272 5.816 1.00 48.72 236 PHE A CA 1
ATOM 1932 C C . PHE A 1 236 ? -30.188 5.420 5.948 1.00 48.72 236 PHE A C 1
ATOM 1934 O O . PHE A 1 236 ? -30.432 5.879 7.062 1.00 48.72 236 PHE A O 1
ATOM 1941 N N . LEU A 1 237 ? -30.808 5.840 4.840 1.00 47.50 237 LEU A N 1
ATOM 1942 C CA . LEU A 1 237 ? -31.861 6.859 4.828 1.00 47.50 237 LEU A CA 1
ATOM 1943 C C . LEU A 1 237 ? -33.177 6.348 5.436 1.00 47.50 237 LEU A C 1
ATOM 1945 O O . LEU A 1 237 ? -33.787 7.054 6.228 1.00 47.50 237 LEU A O 1
ATOM 1949 N N . GLU A 1 238 ? -33.603 5.118 5.127 1.00 48.06 238 GLU A N 1
ATOM 1950 C CA . GLU A 1 238 ? -34.858 4.538 5.642 1.00 48.06 238 GLU A CA 1
ATOM 1951 C C . GLU A 1 238 ? -34.840 4.296 7.159 1.00 48.06 238 GLU A C 1
ATOM 1953 O O . GLU A 1 238 ? -35.890 4.238 7.799 1.00 48.06 238 GLU A O 1
ATOM 1958 N N . ARG A 1 239 ? -33.651 4.127 7.747 1.00 50.28 239 ARG A N 1
ATOM 1959 C CA . ARG A 1 239 ? -33.478 3.825 9.175 1.00 50.28 239 ARG A CA 1
ATOM 1960 C C . ARG A 1 239 ? -32.760 4.922 9.959 1.00 50.28 239 ARG A C 1
ATOM 1962 O O . ARG A 1 239 ? -32.485 4.692 11.135 1.00 50.28 239 ARG A O 1
ATOM 1969 N N . ASN A 1 240 ? -32.461 6.069 9.338 1.00 48.69 240 ASN A N 1
ATOM 1970 C CA . ASN A 1 240 ? -31.652 7.144 9.931 1.00 48.69 240 ASN A CA 1
ATOM 1971 C C . ASN A 1 240 ? -30.359 6.606 10.584 1.00 48.69 240 ASN A C 1
ATOM 1973 O O . ASN A 1 240 ? -29.976 6.981 11.692 1.00 48.69 240 ASN A O 1
ATOM 1977 N N . LEU A 1 241 ? -29.700 5.665 9.903 1.00 49.97 241 LEU A N 1
ATOM 1978 C CA . LEU A 1 241 ? -28.478 5.033 10.390 1.00 49.97 241 LEU A CA 1
ATOM 1979 C C . LEU A 1 241 ? -27.267 5.910 10.045 1.00 49.97 241 LEU A C 1
ATOM 1981 O O . LEU A 1 241 ? -27.034 6.251 8.882 1.00 49.97 241 LEU A O 1
ATOM 1985 N N . LEU A 1 242 ? -26.479 6.256 11.057 1.00 53.12 242 LEU A N 1
ATOM 1986 C CA . LEU A 1 242 ? -25.234 7.005 10.926 1.00 53.12 242 LEU A CA 1
ATOM 1987 C C . LEU A 1 242 ? -24.064 6.024 10.974 1.00 53.12 242 LEU A C 1
ATOM 1989 O O . LEU A 1 242 ? -23.848 5.352 11.974 1.00 53.12 242 LEU A O 1
ATOM 1993 N N . THR A 1 243 ? -23.311 5.903 9.887 1.00 56.69 243 THR A N 1
ATOM 1994 C CA . THR A 1 243 ? -22.269 4.875 9.789 1.00 56.69 243 THR A CA 1
ATOM 1995 C C . THR A 1 243 ? -20.878 5.444 9.967 1.00 56.69 243 THR A C 1
ATOM 1997 O O . THR A 1 243 ? -20.561 6.423 9.292 1.00 56.69 243 THR A O 1
ATOM 2000 N N . TYR A 1 244 ? -20.051 4.799 10.790 1.00 62.56 244 TYR A N 1
ATOM 2001 C CA . TYR A 1 244 ? -18.597 4.960 10.754 1.00 62.56 244 TYR A CA 1
ATOM 2002 C C . TYR A 1 244 ? -17.956 3.723 10.128 1.00 62.56 244 TYR A C 1
ATOM 2004 O O . TYR A 1 244 ? -18.369 2.602 10.419 1.00 62.56 244 TYR A O 1
ATOM 2012 N N . ASP A 1 245 ? -16.945 3.911 9.290 1.00 62.62 245 ASP A N 1
ATOM 2013 C CA . ASP A 1 245 ? -16.160 2.797 8.756 1.00 62.62 245 ASP A CA 1
ATOM 2014 C C . ASP A 1 245 ? -14.691 3.201 8.609 1.00 62.62 245 ASP A C 1
ATOM 2016 O O . ASP A 1 245 ? -14.396 4.343 8.268 1.00 62.62 245 ASP A O 1
ATOM 2020 N N . LEU A 1 246 ? -13.773 2.285 8.901 1.00 68.06 246 LEU A N 1
ATOM 2021 C CA . LEU A 1 246 ? -12.334 2.507 8.799 1.00 68.06 246 LEU A CA 1
ATOM 2022 C C . LEU A 1 246 ? -11.832 1.884 7.499 1.00 68.06 246 LEU A C 1
ATOM 2024 O O . LEU A 1 246 ? -11.726 0.671 7.424 1.00 68.06 246 LEU A O 1
ATOM 2028 N N . THR A 1 247 ? -11.494 2.683 6.491 1.00 69.75 247 THR A N 1
ATOM 2029 C CA . THR A 1 247 ? -11.165 2.179 5.145 1.00 69.75 247 THR A CA 1
ATOM 2030 C C . THR A 1 247 ? -9.919 2.844 4.544 1.00 69.75 247 THR A C 1
ATOM 2032 O O . THR A 1 247 ? -9.306 3.724 5.155 1.00 69.75 247 THR A O 1
ATOM 2035 N N . TYR A 1 248 ? -9.502 2.408 3.349 1.00 75.62 248 TYR A N 1
ATOM 2036 C CA . TYR A 1 248 ? -8.365 2.977 2.632 1.00 75.62 248 TYR A CA 1
ATOM 2037 C C . TYR A 1 248 ? -8.757 4.374 2.170 1.00 75.62 248 TYR A C 1
ATOM 2039 O O . TYR A 1 248 ? -9.825 4.579 1.582 1.00 75.62 248 TYR A O 1
ATOM 2047 N N . LEU A 1 249 ? -7.868 5.340 2.375 1.00 80.75 249 LEU A N 1
ATOM 2048 C CA . LEU A 1 249 ? -8.014 6.696 1.859 1.00 80.75 249 LEU A CA 1
ATOM 2049 C C . LEU A 1 249 ? -8.383 6.690 0.365 1.00 80.75 249 LEU A C 1
ATOM 2051 O O . LEU A 1 249 ? -9.310 7.390 -0.041 1.00 80.75 249 LEU A O 1
ATOM 2055 N N . SER A 1 250 ? -7.717 5.837 -0.421 1.00 80.44 250 SER A N 1
ATOM 2056 C CA . SER A 1 250 ? -7.949 5.660 -1.858 1.00 80.44 250 SER A CA 1
ATOM 2057 C C . SER A 1 250 ? -9.404 5.303 -2.186 1.00 80.44 250 SER A C 1
ATOM 2059 O O . SER A 1 250 ? -9.990 5.892 -3.092 1.00 80.44 250 SER A O 1
ATOM 2061 N N . THR A 1 251 ? -10.018 4.382 -1.446 1.00 75.62 251 THR A N 1
ATOM 2062 C CA . THR A 1 251 ? -11.439 4.018 -1.583 1.00 75.62 251 THR A CA 1
ATOM 2063 C C . THR A 1 251 ? -12.355 5.145 -1.109 1.00 75.62 251 THR A C 1
ATOM 2065 O O . THR A 1 251 ? -13.378 5.459 -1.719 1.00 75.62 251 THR A O 1
ATOM 2068 N N . SER A 1 252 ? -11.974 5.796 -0.016 1.00 73.50 252 SER A N 1
ATOM 2069 C CA . SER A 1 252 ? -12.809 6.775 0.680 1.00 73.50 252 SER A CA 1
ATOM 2070 C C . SER A 1 252 ? -13.051 8.044 -0.135 1.00 73.50 252 SER A C 1
ATOM 2072 O O . SER A 1 252 ? -14.125 8.645 -0.074 1.00 73.50 252 SER A O 1
ATOM 2074 N N . MET A 1 253 ? -12.068 8.434 -0.945 1.00 75.62 253 MET A N 1
ATOM 2075 C CA . MET A 1 253 ? -12.122 9.626 -1.793 1.00 75.62 253 MET A CA 1
ATOM 2076 C C . MET A 1 253 ? -13.137 9.523 -2.950 1.00 75.62 253 MET A C 1
ATOM 2078 O O . MET A 1 253 ? -13.397 10.514 -3.630 1.00 75.62 253 MET A O 1
ATOM 2082 N N . LEU A 1 254 ? -13.760 8.359 -3.170 1.00 69.75 254 LEU A N 1
ATOM 2083 C CA . LEU A 1 254 ? -14.744 8.143 -4.239 1.00 69.75 254 LEU A CA 1
ATOM 2084 C C . LEU A 1 254 ? -16.145 8.676 -3.900 1.00 69.75 254 LEU A C 1
ATOM 2086 O O . LEU A 1 254 ? -16.933 8.959 -4.810 1.00 69.75 254 LEU A O 1
ATOM 2090 N N . SER A 1 255 ? -16.485 8.789 -2.609 1.00 66.75 255 SER A N 1
ATOM 2091 C CA . SER A 1 255 ? -17.856 9.073 -2.180 1.00 66.75 255 SER A CA 1
ATOM 2092 C C . SER A 1 255 ? -18.084 10.530 -1.799 1.00 66.75 255 SER A C 1
ATOM 2094 O O . SER A 1 255 ? -17.623 11.022 -0.772 1.00 66.75 255 SER A O 1
ATOM 2096 N N . ASN A 1 256 ? -18.965 11.188 -2.552 1.00 63.59 256 ASN A N 1
ATOM 2097 C CA . ASN A 1 256 ? -19.496 12.500 -2.190 1.00 63.59 256 ASN A CA 1
ATOM 2098 C C . ASN A 1 256 ? -20.581 12.427 -1.103 1.00 63.59 256 ASN A C 1
ATOM 2100 O O . ASN A 1 256 ? -21.080 13.474 -0.696 1.00 63.59 256 ASN A O 1
ATOM 2104 N N . LYS A 1 257 ? -20.983 11.235 -0.650 1.00 60.75 257 LYS A N 1
ATOM 2105 C CA . LYS A 1 257 ? -22.009 11.057 0.392 1.00 60.75 257 LYS A CA 1
ATOM 2106 C C . LYS A 1 257 ? -21.407 10.988 1.799 1.00 60.75 257 LYS A C 1
ATOM 2108 O O . LYS A 1 257 ? -22.110 11.258 2.769 1.00 60.75 257 LYS A O 1
ATOM 2113 N N . TYR A 1 258 ? -20.111 10.694 1.903 1.00 70.44 258 TYR A N 1
ATOM 2114 C CA . TYR A 1 258 ? -19.410 10.529 3.174 1.00 70.44 258 TYR A CA 1
ATOM 2115 C C . TYR A 1 258 ? -18.420 11.672 3.435 1.00 70.44 258 TYR A C 1
ATOM 2117 O O . TYR A 1 258 ? -17.991 12.384 2.524 1.00 70.44 258 TYR A O 1
ATOM 2125 N N . ARG A 1 259 ? -18.126 11.900 4.711 1.00 75.62 259 ARG A N 1
ATOM 2126 C CA . ARG A 1 259 ? -17.087 12.797 5.212 1.00 75.62 259 ARG A CA 1
ATOM 2127 C C . ARG A 1 259 ? -15.891 11.943 5.619 1.00 75.62 259 ARG A C 1
ATOM 2129 O O . ARG A 1 259 ? -16.073 10.932 6.288 1.00 75.62 259 ARG A O 1
ATOM 2136 N N . LEU A 1 260 ? -14.698 12.378 5.226 1.00 79.06 260 LEU A N 1
ATOM 2137 C CA . LEU A 1 260 ? -13.436 11.787 5.666 1.00 79.06 260 LEU A CA 1
ATOM 2138 C C . LEU A 1 260 ? -13.024 12.409 6.998 1.00 79.06 260 LEU A C 1
ATOM 2140 O O . LEU A 1 260 ? -13.060 13.633 7.137 1.00 79.06 260 LEU A O 1
ATOM 2144 N N . ILE A 1 261 ? -12.630 11.566 7.942 1.00 80.31 261 ILE A N 1
ATOM 2145 C CA . ILE A 1 261 ? -12.054 11.938 9.228 1.00 80.31 261 ILE A CA 1
ATOM 2146 C C . ILE A 1 261 ? -10.655 11.326 9.294 1.00 80.31 261 ILE A C 1
ATOM 2148 O O . ILE A 1 261 ? -10.481 10.114 9.139 1.00 80.31 261 ILE A O 1
ATOM 2152 N N . PHE A 1 262 ? -9.653 12.171 9.525 1.00 83.06 262 PHE A N 1
ATOM 2153 C CA . PHE A 1 262 ? -8.267 11.731 9.664 1.00 83.06 262 PHE A CA 1
ATOM 2154 C C . PHE A 1 262 ? -7.968 11.329 11.106 1.00 83.06 262 PHE A C 1
ATOM 2156 O O . PHE A 1 262 ? -8.342 12.034 12.048 1.00 83.06 262 PHE A O 1
ATOM 2163 N N . LEU A 1 263 ? -7.255 10.216 11.275 1.00 76.81 263 LEU A N 1
ATOM 2164 C CA . LEU A 1 263 ? -6.856 9.729 12.590 1.00 76.81 263 LEU A CA 1
ATOM 2165 C C . LEU A 1 263 ? -5.720 10.594 13.154 1.00 76.81 263 LEU A C 1
ATOM 2167 O O . LEU A 1 263 ? -4.563 10.468 12.757 1.00 76.81 263 LEU A O 1
ATOM 2171 N N . LYS A 1 264 ? -6.040 11.492 14.084 1.00 74.75 264 LYS A N 1
ATOM 2172 C CA . LYS A 1 264 ? -5.056 12.347 14.753 1.00 74.75 264 LYS A CA 1
ATOM 2173 C C . LYS A 1 264 ? -4.081 11.483 15.554 1.00 74.75 264 LYS A C 1
ATOM 2175 O O . LYS A 1 264 ? -4.485 10.517 16.195 1.00 74.75 264 LYS A O 1
ATOM 2180 N N . ASN A 1 265 ? -2.804 11.865 15.534 1.00 70.75 265 ASN A N 1
ATOM 2181 C CA . ASN A 1 265 ? -1.687 11.153 16.168 1.00 70.75 265 ASN A CA 1
ATOM 2182 C C . ASN A 1 265 ? -1.401 9.755 15.589 1.00 70.75 265 ASN A C 1
ATOM 2184 O O . ASN A 1 265 ? -0.482 9.092 16.063 1.00 70.75 265 ASN A O 1
ATOM 2188 N N . HIS A 1 266 ? -2.126 9.323 14.552 1.00 73.56 266 HIS A N 1
ATOM 2189 C CA . HIS A 1 266 ? -1.742 8.152 13.782 1.00 73.56 266 HIS A CA 1
ATOM 2190 C C . HIS A 1 266 ? -0.588 8.525 12.858 1.00 73.56 266 HIS A C 1
ATOM 2192 O O . HIS A 1 266 ? -0.707 9.438 12.043 1.00 73.56 266 HIS A O 1
ATOM 2198 N N . ASN A 1 267 ? 0.539 7.842 13.017 1.00 75.19 267 ASN A N 1
ATOM 2199 C CA . ASN A 1 267 ? 1.775 8.181 12.330 1.00 75.19 267 ASN A CA 1
ATOM 2200 C C . ASN A 1 267 ? 2.305 7.030 11.481 1.00 75.19 267 ASN A C 1
ATOM 2202 O O . ASN A 1 267 ? 3.501 7.007 11.206 1.00 75.19 267 ASN A O 1
ATOM 2206 N N . THR A 1 268 ? 1.464 6.080 11.068 1.00 76.25 268 THR A N 1
ATOM 2207 C CA . THR A 1 268 ? 1.907 4.953 10.244 1.00 76.25 268 THR A CA 1
ATOM 2208 C C . THR A 1 268 ? 1.054 4.696 9.017 1.00 76.25 268 THR A C 1
ATOM 2210 O O . THR A 1 268 ? -0.139 4.953 8.973 1.00 76.25 268 THR A O 1
ATOM 2213 N N . ALA A 1 269 ? 1.700 4.231 7.956 1.00 78.88 269 ALA A N 1
ATOM 2214 C CA . ALA A 1 269 ? 1.012 3.825 6.743 1.00 78.88 269 ALA A CA 1
ATOM 2215 C C . ALA A 1 269 ? 0.289 2.483 6.950 1.00 78.88 269 ALA A C 1
ATOM 2217 O O . ALA A 1 269 ? 0.529 1.767 7.926 1.00 78.88 269 ALA A O 1
ATOM 2218 N N . SER A 1 270 ? -0.579 2.119 6.004 1.00 78.56 270 SER A N 1
ATOM 2219 C CA . SER A 1 270 ? -1.253 0.816 6.038 1.00 78.56 270 SER A CA 1
ATOM 2220 C C . SER A 1 270 ? -0.255 -0.353 6.036 1.00 78.56 270 SER A C 1
ATOM 2222 O O . SER A 1 270 ? 0.822 -0.263 5.454 1.00 78.56 270 SER A O 1
ATOM 2224 N N . LEU A 1 271 ? -0.605 -1.496 6.633 1.00 77.62 271 LEU A N 1
ATOM 2225 C CA . LEU A 1 271 ? 0.181 -2.725 6.445 1.00 77.62 271 LEU A CA 1
ATOM 2226 C C . LEU A 1 271 ? 0.126 -3.242 5.002 1.00 77.62 271 LEU A C 1
ATOM 2228 O O . LEU A 1 271 ? 1.057 -3.919 4.567 1.00 77.62 271 LEU A O 1
ATOM 2232 N N . LYS A 1 272 ? -0.943 -2.924 4.263 1.00 80.75 272 LYS A N 1
ATOM 2233 C CA . LYS A 1 272 ? -1.022 -3.186 2.827 1.00 80.75 272 LYS A CA 1
ATOM 2234 C C . LYS A 1 272 ? -0.218 -2.128 2.091 1.00 80.75 272 LYS A C 1
ATOM 2236 O O . LYS A 1 272 ? -0.485 -0.939 2.237 1.00 80.75 272 LYS A O 1
ATOM 2241 N N . GLN A 1 273 ? 0.734 -2.562 1.282 1.00 85.56 273 GLN A N 1
ATOM 2242 C CA . GLN A 1 273 ? 1.586 -1.678 0.500 1.00 85.56 273 GLN A CA 1
ATOM 2243 C C . GLN A 1 273 ? 1.521 -2.060 -0.974 1.00 85.56 273 GLN A C 1
ATOM 2245 O O . GLN A 1 273 ? 1.524 -3.238 -1.313 1.00 85.56 273 GLN A O 1
ATOM 2250 N N . SER A 1 274 ? 1.464 -1.070 -1.858 1.00 90.38 274 SER A N 1
ATOM 2251 C CA . SER A 1 274 ? 1.525 -1.292 -3.307 1.00 90.38 274 SER A CA 1
ATOM 2252 C C . SER A 1 274 ? 2.976 -1.166 -3.750 1.00 90.38 274 SER A C 1
ATOM 2254 O O . SER A 1 274 ? 3.498 -0.052 -3.822 1.00 90.38 274 SER A O 1
ATOM 2256 N N . VAL A 1 275 ? 3.650 -2.295 -3.970 1.00 93.12 275 VAL A N 1
ATOM 2257 C CA . VAL A 1 275 ? 5.110 -2.347 -4.122 1.00 93.12 275 VAL A CA 1
ATOM 2258 C C . VAL A 1 275 ? 5.530 -2.869 -5.485 1.00 93.12 275 VAL A C 1
ATOM 2260 O O . VAL A 1 275 ? 4.875 -3.739 -6.052 1.00 93.12 275 VAL A O 1
ATOM 2263 N N . ILE A 1 276 ? 6.653 -2.373 -5.994 1.00 95.25 276 ILE A N 1
ATOM 2264 C CA . ILE A 1 276 ? 7.293 -2.848 -7.222 1.00 95.25 276 ILE A CA 1
ATOM 2265 C C . ILE A 1 276 ? 8.701 -3.364 -6.919 1.00 95.25 276 ILE A C 1
ATOM 2267 O O . ILE A 1 276 ? 9.389 -2.868 -6.020 1.00 95.25 276 ILE A O 1
ATOM 2271 N N . THR A 1 277 ? 9.111 -4.415 -7.626 1.00 94.94 277 THR A N 1
ATOM 2272 C CA . THR A 1 277 ? 10.408 -5.068 -7.452 1.00 94.94 277 THR A CA 1
ATOM 2273 C C . THR A 1 277 ? 10.935 -5.690 -8.750 1.00 94.94 277 THR A C 1
ATOM 2275 O O . THR A 1 277 ? 10.172 -5.933 -9.687 1.00 94.94 277 THR A O 1
ATOM 2278 N N . ILE A 1 278 ? 12.248 -5.945 -8.805 1.00 95.81 278 ILE A N 1
ATOM 2279 C CA . ILE A 1 278 ? 12.943 -6.560 -9.943 1.00 95.81 278 ILE A CA 1
ATOM 2280 C C . ILE A 1 278 ? 13.500 -7.909 -9.511 1.00 95.81 278 ILE A C 1
ATOM 2282 O O . ILE A 1 278 ? 14.267 -7.993 -8.551 1.00 95.81 278 ILE A O 1
ATOM 2286 N N . ASN A 1 279 ? 13.183 -8.965 -10.248 1.00 93.31 279 ASN A N 1
ATOM 2287 C CA . ASN A 1 279 ? 13.713 -10.296 -9.985 1.00 93.31 279 ASN A CA 1
ATOM 2288 C C . ASN A 1 279 ? 15.250 -10.320 -10.074 1.00 93.31 279 ASN A C 1
ATOM 2290 O O . ASN A 1 279 ? 15.839 -9.757 -11.001 1.00 93.31 279 ASN A O 1
ATOM 2294 N N . ASN A 1 280 ? 15.928 -10.985 -9.134 1.00 92.69 280 ASN A N 1
ATOM 2295 C CA . ASN A 1 280 ? 17.390 -11.097 -9.157 1.00 92.69 280 ASN A CA 1
ATOM 2296 C C . ASN A 1 280 ? 17.931 -11.920 -10.340 1.00 92.69 280 ASN A C 1
ATOM 2298 O O . ASN A 1 280 ? 19.090 -11.755 -10.715 1.00 92.69 280 ASN A O 1
ATOM 2302 N N . LYS A 1 281 ? 17.086 -12.750 -10.962 1.00 91.12 281 LYS A N 1
ATOM 2303 C CA . LYS A 1 281 ? 17.402 -13.517 -12.175 1.00 91.12 281 LYS A CA 1
ATOM 2304 C C . LYS A 1 281 ? 17.147 -12.739 -13.471 1.00 91.12 281 LYS A C 1
ATOM 2306 O O . LYS A 1 281 ? 17.488 -13.244 -14.542 1.00 91.12 281 LYS A O 1
ATOM 2311 N N . SER A 1 282 ? 16.554 -11.543 -13.406 1.00 91.69 282 SER A N 1
ATOM 2312 C CA . SER A 1 282 ? 16.253 -10.754 -14.604 1.00 91.69 282 SER A CA 1
ATOM 2313 C C . SER A 1 282 ? 17.535 -10.316 -15.312 1.00 91.69 282 SER A C 1
ATOM 2315 O O . SER A 1 282 ? 18.402 -9.663 -14.730 1.00 91.69 282 SER A O 1
ATOM 2317 N N . LYS A 1 283 ? 17.628 -10.616 -16.611 1.00 92.38 283 LYS A N 1
ATOM 2318 C CA . LYS A 1 283 ? 18.703 -10.112 -17.486 1.00 92.38 283 LYS A CA 1
ATOM 2319 C C . LYS A 1 283 ? 18.458 -8.672 -17.940 1.00 92.38 283 LYS A C 1
ATOM 2321 O O . LYS A 1 283 ? 19.366 -8.036 -18.467 1.00 92.38 283 LYS A O 1
ATOM 2326 N N . TYR A 1 284 ? 17.249 -8.156 -17.726 1.00 93.19 284 TYR A N 1
ATOM 2327 C CA . TYR A 1 284 ? 16.806 -6.841 -18.182 1.00 93.19 284 TYR A CA 1
ATOM 2328 C C . TYR A 1 284 ? 16.806 -5.794 -17.069 1.00 93.19 284 TYR A C 1
ATOM 2330 O O . TYR A 1 284 ? 16.165 -4.760 -17.219 1.00 93.19 284 TYR A O 1
ATOM 2338 N N . LYS A 1 285 ? 17.555 -6.025 -15.980 1.00 93.00 285 LYS A N 1
ATOM 2339 C CA . LYS A 1 285 ? 17.566 -5.177 -14.781 1.00 93.00 285 LYS A CA 1
ATOM 2340 C C . LYS A 1 285 ? 17.571 -3.673 -15.082 1.00 93.00 285 LYS A C 1
ATOM 2342 O O . LYS A 1 285 ? 16.684 -2.982 -14.607 1.00 93.00 285 LYS A O 1
ATOM 2347 N N . ASN A 1 286 ? 18.513 -3.178 -15.886 1.00 92.31 286 ASN A N 1
ATOM 2348 C CA . ASN A 1 286 ? 18.615 -1.739 -16.171 1.00 92.31 286 ASN A CA 1
ATOM 2349 C C . ASN A 1 286 ? 17.363 -1.198 -16.881 1.00 92.31 286 ASN A C 1
ATOM 2351 O O . ASN A 1 286 ? 16.910 -0.091 -16.616 1.00 92.31 286 ASN A O 1
ATOM 2355 N N . TYR A 1 287 ? 16.781 -1.981 -17.788 1.00 92.69 287 TYR A N 1
ATOM 2356 C CA . TYR A 1 287 ? 15.550 -1.586 -18.461 1.00 92.69 287 TYR A CA 1
ATOM 2357 C C . TYR A 1 287 ? 14.335 -1.665 -17.525 1.00 92.69 287 TYR A C 1
ATOM 2359 O O . TYR A 1 287 ? 13.422 -0.852 -17.645 1.00 92.69 287 TYR A O 1
ATOM 2367 N N . SER A 1 288 ? 14.339 -2.606 -16.578 1.00 94.56 288 SER A N 1
ATOM 2368 C CA . SER A 1 288 ? 13.342 -2.683 -15.512 1.00 94.56 288 SER A CA 1
ATOM 2369 C C . SER A 1 288 ? 13.444 -1.493 -14.556 1.00 94.56 288 SER A C 1
ATOM 2371 O O . SER A 1 288 ? 12.417 -0.927 -14.202 1.00 94.56 288 SER A O 1
ATOM 2373 N N . GLU A 1 289 ? 14.657 -1.062 -14.192 1.00 94.12 289 GLU A N 1
ATOM 2374 C CA . GLU A 1 289 ? 14.892 0.164 -13.412 1.00 94.12 289 GLU A CA 1
ATOM 2375 C C . GLU A 1 289 ? 14.350 1.392 -14.156 1.00 94.12 289 GLU A C 1
ATOM 2377 O O . GLU A 1 289 ? 13.586 2.153 -13.575 1.00 94.12 289 GLU A O 1
ATOM 2382 N N . ASN A 1 290 ? 14.596 1.515 -15.467 1.00 92.44 290 ASN A N 1
ATOM 2383 C CA . ASN A 1 290 ? 14.025 2.603 -16.274 1.00 92.44 290 ASN A CA 1
ATOM 2384 C C . ASN A 1 290 ? 12.486 2.606 -16.279 1.00 92.44 290 ASN A C 1
ATOM 2386 O O . ASN A 1 290 ? 11.866 3.668 -16.321 1.00 92.44 290 ASN A O 1
ATOM 2390 N N . PHE A 1 291 ? 11.849 1.430 -16.278 1.00 94.12 291 PHE A N 1
ATOM 2391 C CA . PHE A 1 291 ? 10.394 1.345 -16.159 1.00 94.12 291 PHE A CA 1
ATOM 2392 C C . PHE A 1 291 ? 9.915 1.757 -14.762 1.00 94.12 291 PHE A C 1
ATOM 2394 O O . PHE A 1 291 ? 8.920 2.468 -14.650 1.00 94.12 291 PHE A O 1
ATOM 2401 N N . ILE A 1 292 ? 10.620 1.356 -13.702 1.00 95.06 292 ILE A N 1
ATOM 2402 C CA . ILE A 1 292 ? 10.301 1.776 -12.332 1.00 95.06 292 ILE A CA 1
ATOM 2403 C C . ILE A 1 292 ? 10.445 3.294 -12.190 1.00 95.06 292 ILE A C 1
ATOM 2405 O O . ILE A 1 292 ? 9.518 3.938 -11.705 1.00 95.06 292 ILE A O 1
ATOM 2409 N N . ASP A 1 293 ? 11.533 3.880 -12.687 1.00 92.69 293 ASP A N 1
ATOM 2410 C CA . ASP A 1 293 ? 11.728 5.332 -12.719 1.00 92.69 293 ASP A CA 1
ATOM 2411 C C . ASP A 1 293 ? 10.608 6.030 -13.504 1.00 92.69 293 ASP A C 1
ATOM 2413 O O . ASP A 1 293 ? 10.089 7.059 -13.074 1.00 92.69 293 ASP A O 1
ATOM 2417 N N . PHE A 1 294 ? 10.160 5.449 -14.622 1.00 93.56 294 PHE A N 1
ATOM 2418 C CA . PHE A 1 294 ? 9.002 5.958 -15.354 1.00 93.56 294 PHE A CA 1
ATOM 2419 C C . PHE A 1 294 ? 7.719 5.924 -14.513 1.00 93.56 294 PHE A C 1
ATOM 2421 O O . PHE A 1 294 ? 7.002 6.924 -14.486 1.00 93.56 294 PHE A O 1
ATOM 2428 N N . VAL A 1 295 ? 7.422 4.811 -13.830 1.00 94.50 295 VAL A N 1
ATOM 2429 C CA . VAL A 1 295 ? 6.249 4.670 -12.942 1.00 94.50 295 VAL A CA 1
ATOM 2430 C C . VAL A 1 295 ? 6.291 5.699 -11.816 1.00 94.50 295 VAL A C 1
ATOM 2432 O O . VAL A 1 295 ? 5.257 6.255 -11.442 1.00 94.50 295 VAL A O 1
ATOM 2435 N N . LEU A 1 296 ? 7.482 5.952 -11.280 1.00 93.25 296 LEU A N 1
ATOM 2436 C CA . LEU A 1 296 ? 7.699 6.880 -10.181 1.00 93.25 296 LEU A CA 1
ATOM 2437 C C . LEU A 1 296 ? 7.827 8.333 -10.630 1.00 93.25 296 LEU A C 1
ATOM 2439 O O . LEU A 1 296 ? 7.742 9.206 -9.782 1.00 93.25 296 LEU A O 1
ATOM 2443 N N . SER A 1 297 ? 7.987 8.614 -11.924 1.00 91.12 297 SER A N 1
ATOM 2444 C CA . SER A 1 297 ? 8.132 9.982 -12.424 1.00 91.12 297 SER A CA 1
ATOM 2445 C C . SER A 1 297 ? 6.912 10.857 -12.121 1.00 91.12 297 SER A C 1
ATOM 2447 O O . SER A 1 297 ? 5.766 10.395 -12.106 1.00 91.12 297 SER A O 1
ATOM 2449 N N . GLU A 1 298 ? 7.163 12.155 -11.931 1.00 90.19 298 GLU A N 1
ATOM 2450 C CA . GLU A 1 298 ? 6.136 13.156 -11.623 1.00 90.19 298 GLU A CA 1
ATOM 2451 C C . GLU A 1 298 ? 4.979 13.116 -12.634 1.00 90.19 298 GLU A C 1
ATOM 2453 O O . GLU A 1 298 ? 3.805 13.044 -12.262 1.00 90.19 298 GLU A O 1
ATOM 2458 N N . GLU A 1 299 ? 5.328 13.078 -13.922 1.00 91.00 299 GLU A N 1
ATOM 2459 C CA . GLU A 1 299 ? 4.387 13.040 -15.037 1.00 91.00 299 GLU A CA 1
ATOM 2460 C C . GLU A 1 299 ? 3.488 11.796 -14.997 1.00 91.00 299 GLU A C 1
ATOM 2462 O O . GLU A 1 299 ? 2.263 11.910 -15.112 1.00 91.00 299 GLU A O 1
ATOM 2467 N N . THR A 1 300 ? 4.072 10.609 -14.815 1.00 92.69 300 THR A N 1
ATOM 2468 C CA . THR A 1 300 ? 3.312 9.354 -14.788 1.00 92.69 300 THR A CA 1
ATOM 2469 C C . THR A 1 300 ? 2.418 9.275 -13.560 1.00 92.69 300 THR A C 1
ATOM 2471 O O . THR A 1 300 ? 1.237 8.959 -13.692 1.00 92.69 300 THR A O 1
ATOM 2474 N N . GLN A 1 301 ? 2.931 9.629 -12.381 1.00 93.25 301 GLN A N 1
ATOM 2475 C CA . GLN A 1 301 ? 2.156 9.658 -11.138 1.00 93.25 301 GLN A CA 1
ATOM 2476 C C . GLN A 1 301 ? 0.934 10.589 -11.257 1.00 93.25 301 GLN A C 1
ATOM 2478 O O . GLN A 1 301 ? -0.169 10.221 -10.847 1.00 93.25 301 GLN A O 1
ATOM 2483 N N . ASN A 1 302 ? 1.094 11.757 -11.892 1.00 91.56 302 ASN A N 1
ATOM 2484 C CA . ASN A 1 302 ? -0.008 12.686 -12.158 1.00 91.56 302 ASN A CA 1
ATOM 2485 C C . ASN A 1 302 ? -1.032 12.125 -13.144 1.00 91.56 302 ASN A C 1
ATOM 2487 O O . ASN A 1 302 ? -2.238 12.220 -12.905 1.00 91.56 302 ASN A O 1
ATOM 2491 N N . LYS A 1 303 ? -0.573 11.507 -14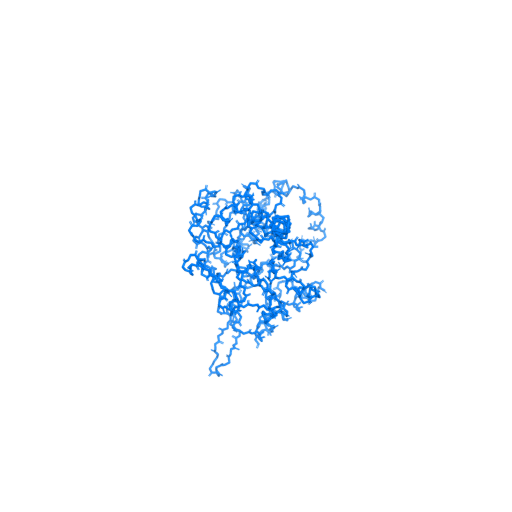.238 1.00 92.12 303 LYS A N 1
ATOM 2492 C CA . LYS A 1 303 ? -1.460 10.852 -15.210 1.00 92.12 303 LYS A CA 1
ATOM 2493 C C . LYS A 1 303 ? -2.272 9.733 -14.560 1.00 92.12 303 LYS A C 1
ATOM 2495 O O . LYS A 1 303 ? -3.486 9.694 -14.748 1.00 92.12 303 LYS A O 1
ATOM 2500 N N . LEU A 1 304 ? -1.633 8.874 -13.764 1.00 91.94 304 LEU A N 1
ATOM 2501 C CA . LEU A 1 304 ? -2.299 7.781 -13.050 1.00 91.94 304 LEU A CA 1
ATOM 2502 C C . LEU A 1 304 ? -3.329 8.306 -12.042 1.00 91.94 304 LEU A C 1
ATOM 2504 O O . LEU A 1 304 ? -4.462 7.826 -12.028 1.00 91.94 304 LEU A O 1
ATOM 2508 N N . PHE A 1 305 ? -2.990 9.337 -11.260 1.00 91.19 305 PHE A N 1
ATOM 2509 C CA . PHE A 1 305 ? -3.943 9.985 -10.356 1.00 91.19 305 PHE A CA 1
ATOM 2510 C C . PHE A 1 305 ? -5.160 10.525 -11.118 1.00 91.19 305 PHE A C 1
ATOM 2512 O O . PHE A 1 305 ? -6.292 10.143 -10.818 1.00 91.19 305 PHE A O 1
ATOM 2519 N N . LEU A 1 306 ? -4.946 11.353 -12.144 1.00 88.88 306 LEU A N 1
ATOM 2520 C CA . LEU A 1 306 ? -6.035 11.977 -12.900 1.00 88.88 306 LEU A CA 1
ATOM 2521 C C . LEU A 1 306 ? -6.923 10.941 -13.600 1.00 88.88 306 LEU A C 1
ATOM 2523 O O . LEU A 1 306 ? -8.149 11.063 -13.569 1.00 88.88 306 LEU A O 1
ATOM 2527 N N . GLU A 1 307 ? -6.336 9.906 -14.205 1.00 86.81 307 GLU A N 1
ATOM 2528 C CA . GLU A 1 307 ? -7.107 8.827 -14.829 1.00 86.81 307 GLU A CA 1
ATOM 2529 C C . GLU A 1 307 ? -7.873 7.996 -13.795 1.00 86.81 307 GLU A C 1
ATOM 2531 O O . GLU A 1 307 ? -9.031 7.653 -14.040 1.00 86.81 307 GLU A O 1
ATOM 2536 N N . SER A 1 308 ? -7.300 7.745 -12.612 1.00 87.06 308 SER A N 1
ATOM 2537 C CA . SER A 1 308 ? -8.005 7.039 -11.535 1.00 87.06 308 SER A CA 1
ATOM 2538 C C . SER A 1 308 ? -9.231 7.814 -11.033 1.00 87.06 308 SER A C 1
ATOM 2540 O O . SER A 1 308 ? -10.289 7.222 -10.816 1.00 87.06 308 SER A O 1
ATOM 2542 N N . VAL A 1 309 ? -9.139 9.148 -10.945 1.00 84.06 309 VAL A N 1
ATOM 2543 C CA . VAL A 1 309 ? -10.265 10.023 -10.581 1.00 84.06 309 VAL A CA 1
ATOM 2544 C C . VAL A 1 309 ? -11.347 10.001 -11.665 1.00 84.06 309 VAL A C 1
ATOM 2546 O O . VAL A 1 309 ? -12.536 9.884 -11.349 1.00 84.06 309 VAL A O 1
ATOM 2549 N N . LYS A 1 310 ? -10.960 10.073 -12.948 1.00 82.94 310 LYS A N 1
ATOM 2550 C CA . LYS A 1 310 ? -11.903 10.020 -14.081 1.00 82.94 310 LYS A CA 1
ATOM 2551 C C . LYS A 1 310 ? -12.620 8.673 -14.175 1.00 82.94 310 LYS A C 1
ATOM 2553 O O . LYS A 1 310 ? -13.824 8.634 -14.412 1.00 82.94 310 LYS A O 1
ATOM 2558 N N . ARG A 1 311 ? -11.897 7.571 -13.970 1.00 76.31 311 ARG A N 1
ATOM 2559 C CA . ARG A 1 311 ? -12.390 6.190 -14.112 1.00 76.31 311 ARG A CA 1
ATOM 2560 C C . ARG A 1 311 ? -12.727 5.553 -12.764 1.00 76.31 311 ARG A C 1
ATOM 2562 O O . ARG A 1 311 ? -12.615 4.342 -12.583 1.00 76.31 311 ARG A O 1
ATOM 2569 N N . LYS A 1 312 ? -13.182 6.365 -11.813 1.00 69.56 312 LYS A N 1
ATOM 2570 C CA . LYS A 1 312 ? -13.512 5.944 -10.447 1.00 69.56 312 LYS A CA 1
ATOM 2571 C C . LYS A 1 312 ? -14.506 4.776 -10.349 1.00 69.56 312 LYS A C 1
ATOM 2573 O O . LYS A 1 312 ? -14.447 4.014 -9.392 1.00 69.56 312 LYS A O 1
ATOM 2578 N N . SER A 1 313 ? -15.390 4.612 -11.336 1.00 64.56 313 SER A N 1
ATOM 2579 C CA . SER A 1 313 ? -16.335 3.486 -11.428 1.00 64.56 313 SER A CA 1
ATOM 2580 C C . SER A 1 313 ? -15.690 2.157 -11.836 1.00 64.56 313 SER A C 1
ATOM 2582 O O . SER A 1 313 ? -16.325 1.117 -11.702 1.00 64.56 313 SER A O 1
ATOM 2584 N N . VAL A 1 314 ? -14.462 2.187 -12.362 1.00 68.00 314 VAL A N 1
ATOM 2585 C CA . VAL A 1 314 ? -13.734 1.009 -12.852 1.00 68.00 314 VAL A CA 1
ATOM 2586 C C . VAL A 1 314 ? -12.789 0.472 -11.780 1.00 68.00 314 VAL A C 1
ATOM 2588 O O . VAL A 1 314 ? -12.771 -0.730 -11.532 1.00 68.00 314 VAL A O 1
ATOM 2591 N N . TYR A 1 315 ? -12.018 1.349 -11.129 1.00 64.50 315 TYR A N 1
ATOM 2592 C CA . TYR A 1 315 ? -10.974 0.924 -10.188 1.00 64.50 315 TYR A CA 1
ATOM 2593 C C . TYR A 1 315 ? -11.467 0.689 -8.761 1.00 64.50 315 TYR A C 1
ATOM 2595 O O . TYR A 1 315 ? -10.751 0.069 -7.976 1.00 64.50 315 TYR A O 1
ATOM 2603 N N . ASN A 1 316 ? -12.637 1.223 -8.389 1.00 68.19 316 ASN A N 1
ATOM 2604 C CA . ASN A 1 316 ? -13.153 1.218 -7.012 1.00 68.19 316 ASN A CA 1
ATOM 2605 C C . ASN A 1 316 ? -12.159 1.745 -5.953 1.00 68.19 316 ASN A C 1
ATOM 2607 O O . ASN A 1 316 ? -12.382 1.574 -4.758 1.00 68.19 316 ASN A O 1
ATOM 2611 N N . THR A 1 317 ? -11.086 2.419 -6.382 1.00 78.69 317 THR A N 1
ATOM 2612 C CA . THR A 1 317 ? -10.055 3.084 -5.575 1.00 78.69 317 THR A CA 1
ATOM 2613 C C . THR A 1 317 ? -9.444 4.230 -6.390 1.00 78.69 317 THR A C 1
ATOM 2615 O O . THR A 1 317 ? -9.555 4.252 -7.617 1.00 78.69 317 THR A O 1
ATOM 2618 N N . ILE A 1 318 ? -8.799 5.186 -5.719 1.00 85.75 318 ILE A N 1
ATOM 2619 C CA . ILE A 1 318 ? -8.033 6.273 -6.347 1.00 85.75 318 ILE A CA 1
ATOM 2620 C C . ILE A 1 318 ? -6.534 5.996 -6.204 1.00 85.75 318 ILE A C 1
ATOM 2622 O O . ILE A 1 318 ? -6.063 5.578 -5.145 1.00 85.75 318 ILE A O 1
ATOM 2626 N N . PHE A 1 319 ? -5.770 6.225 -7.268 1.00 90.06 319 PHE A N 1
ATOM 2627 C CA . PHE A 1 319 ? -4.314 6.165 -7.228 1.00 90.06 319 PHE A CA 1
ATOM 2628 C C . PHE A 1 319 ? -3.786 7.394 -6.496 1.00 90.06 319 PHE A C 1
ATOM 2630 O O . PHE A 1 319 ? -3.982 8.494 -6.992 1.00 90.06 319 PHE A O 1
ATOM 2637 N N . ILE A 1 320 ? -3.132 7.239 -5.343 1.00 91.12 320 ILE A N 1
ATOM 2638 C CA . ILE A 1 320 ? -2.552 8.369 -4.606 1.00 91.12 320 ILE A CA 1
ATOM 2639 C C . ILE A 1 320 ? -1.052 8.453 -4.918 1.00 91.12 320 ILE A C 1
ATOM 2641 O O . ILE A 1 320 ? -0.333 7.491 -4.619 1.00 91.12 320 ILE A O 1
ATOM 2645 N N . PRO A 1 321 ? -0.574 9.570 -5.500 1.00 92.25 321 PRO A N 1
ATOM 2646 C CA . PRO A 1 321 ? 0.829 9.745 -5.836 1.00 92.25 321 PRO A CA 1
ATOM 2647 C C . PRO A 1 321 ? 1.760 9.606 -4.637 1.00 92.25 321 PRO A C 1
ATOM 2649 O O . PRO A 1 321 ? 1.412 10.015 -3.532 1.00 92.25 321 PRO A O 1
ATOM 2652 N N . VAL A 1 322 ? 2.969 9.096 -4.868 1.00 91.94 322 VAL A N 1
ATOM 2653 C CA . VAL A 1 322 ? 4.021 9.024 -3.835 1.00 91.94 322 VAL A CA 1
ATOM 2654 C C . VAL A 1 322 ? 4.945 10.247 -3.820 1.00 91.94 322 VAL A C 1
ATOM 2656 O O . VAL A 1 322 ? 5.627 10.480 -2.822 1.00 91.94 322 VAL A O 1
ATOM 2659 N N . ILE A 1 323 ? 4.956 11.035 -4.904 1.00 88.81 323 ILE A N 1
ATOM 2660 C CA . ILE A 1 323 ? 5.718 12.286 -5.009 1.00 88.81 323 ILE A CA 1
ATOM 2661 C C . ILE A 1 323 ? 4.964 13.421 -4.313 1.00 88.81 323 ILE A C 1
ATOM 2663 O O . ILE A 1 323 ? 3.855 13.787 -4.700 1.00 88.81 323 ILE A O 1
ATOM 2667 N N . THR A 1 324 ? 5.619 14.055 -3.345 1.00 83.88 324 THR A N 1
ATOM 2668 C CA . THR A 1 324 ? 5.093 15.172 -2.546 1.00 83.88 324 THR A CA 1
ATOM 2669 C C . THR A 1 324 ? 4.815 16.437 -3.364 1.00 83.88 324 THR A C 1
ATOM 2671 O O . THR A 1 324 ? 3.884 17.172 -3.049 1.00 83.88 324 THR A O 1
ATOM 2674 N N . LYS A 1 325 ? 5.563 16.693 -4.447 1.00 78.19 325 LYS A N 1
ATOM 2675 C CA . LYS A 1 325 ? 5.342 17.847 -5.345 1.00 78.19 325 LYS A CA 1
ATOM 2676 C C . LYS A 1 325 ? 4.022 17.782 -6.122 1.00 78.19 325 LYS A C 1
ATOM 2678 O O . LYS A 1 325 ? 3.426 18.827 -6.377 1.00 78.19 325 LYS A O 1
ATOM 2683 N N . ASN A 1 326 ? 3.496 16.581 -6.391 1.00 72.12 326 ASN A N 1
ATOM 2684 C CA . ASN A 1 326 ? 2.215 16.369 -7.092 1.00 72.12 326 ASN A CA 1
ATOM 2685 C C . ASN A 1 326 ? 0.995 16.855 -6.308 1.00 72.12 326 ASN A C 1
ATOM 2687 O O . ASN A 1 326 ? -0.150 16.789 -6.757 1.00 72.12 326 ASN A O 1
ATOM 2691 N N . ASN A 1 327 ? 1.229 17.367 -5.113 1.00 62.34 327 ASN A N 1
ATOM 2692 C CA . ASN A 1 327 ? 0.195 17.662 -4.166 1.00 62.34 327 ASN A CA 1
ATOM 2693 C C . ASN A 1 327 ? -0.660 18.894 -4.511 1.00 62.34 327 ASN A C 1
ATOM 2695 O O . ASN A 1 327 ? -1.810 18.967 -4.091 1.00 62.34 327 ASN A O 1
ATOM 2699 N N . GLN A 1 328 ? -0.181 19.805 -5.368 1.00 63.28 328 GLN A N 1
ATOM 2700 C CA . GLN A 1 328 ? -1.047 20.858 -5.922 1.00 63.28 328 GLN A CA 1
ATOM 2701 C C . GLN A 1 328 ? -2.236 20.262 -6.696 1.00 63.28 328 GLN A C 1
ATOM 2703 O O . GLN A 1 328 ? -3.352 20.776 -6.628 1.00 63.28 328 GLN A O 1
ATOM 2708 N N . ILE A 1 329 ? -2.031 19.133 -7.380 1.00 70.00 329 ILE A N 1
ATOM 2709 C CA . ILE A 1 329 ? -3.081 18.447 -8.139 1.00 70.00 329 ILE A CA 1
ATOM 2710 C C . ILE A 1 329 ? -4.079 17.769 -7.189 1.00 70.00 329 ILE A C 1
ATOM 2712 O O . ILE A 1 329 ? -5.287 17.832 -7.432 1.00 70.00 329 ILE A O 1
ATOM 2716 N N . MET A 1 330 ? -3.617 17.192 -6.075 1.00 69.69 330 MET A N 1
ATOM 2717 C CA . MET A 1 330 ? -4.496 16.627 -5.041 1.00 69.69 330 MET A CA 1
ATOM 2718 C C . MET A 1 330 ? -5.320 17.702 -4.321 1.00 69.69 330 MET A C 1
ATOM 2720 O O . MET A 1 330 ? -6.536 17.541 -4.195 1.00 69.69 330 MET A O 1
ATOM 2724 N N . SER A 1 331 ? -4.690 18.811 -3.916 1.00 68.31 331 SER A N 1
ATOM 2725 C CA . SER A 1 331 ? -5.351 19.978 -3.311 1.00 68.31 331 SER A CA 1
ATOM 2726 C C . SER A 1 331 ? -6.427 20.584 -4.211 1.00 68.31 331 SER A C 1
ATOM 2728 O O . SER A 1 331 ? -7.478 20.978 -3.716 1.00 68.31 331 SER A O 1
ATOM 2730 N N . ASN A 1 332 ? -6.214 20.595 -5.529 1.00 67.00 332 ASN A N 1
ATOM 2731 C CA . ASN A 1 332 ? -7.198 21.109 -6.486 1.00 67.00 332 ASN A CA 1
ATOM 2732 C C . ASN A 1 332 ? -8.317 20.106 -6.814 1.00 67.00 332 ASN A C 1
ATOM 2734 O O . ASN A 1 332 ? -9.414 20.507 -7.196 1.00 67.00 332 ASN A O 1
ATOM 2738 N N . SER A 1 333 ? -8.056 18.803 -6.682 1.00 68.44 333 SER A N 1
ATOM 2739 C CA . SER A 1 333 ? -9.012 17.750 -7.062 1.00 68.44 333 SER A CA 1
ATOM 2740 C C . SER A 1 333 ? -9.978 17.369 -5.938 1.00 68.44 333 SER A C 1
ATOM 2742 O O . SER A 1 333 ? -11.037 16.801 -6.207 1.00 68.44 333 SER A O 1
ATOM 2744 N N . PHE A 1 334 ? -9.641 17.680 -4.682 1.00 70.50 334 PHE A N 1
ATOM 2745 C CA . PHE A 1 334 ? -10.449 17.339 -3.512 1.00 70.50 334 PHE A CA 1
ATOM 2746 C C . PHE A 1 334 ? -10.597 18.520 -2.562 1.00 70.50 334 PHE A C 1
ATOM 2748 O O . PHE A 1 334 ? -9.624 19.185 -2.227 1.00 70.50 334 PHE A O 1
ATOM 2755 N N . LYS A 1 335 ? -11.811 18.702 -2.025 1.00 68.50 335 LYS A N 1
ATOM 2756 C CA . LYS A 1 335 ? -12.130 19.768 -1.057 1.00 68.50 335 LYS A CA 1
ATOM 2757 C C . LYS A 1 335 ? -11.187 19.797 0.161 1.00 68.50 335 LYS A C 1
ATOM 2759 O O . LYS A 1 335 ? -10.962 20.867 0.705 1.00 68.50 335 LYS A O 1
ATOM 2764 N N . ASN A 1 336 ? -10.645 18.640 0.549 1.00 70.94 336 ASN A N 1
ATOM 2765 C CA . ASN A 1 336 ? -9.770 18.468 1.712 1.00 70.94 336 ASN A CA 1
ATOM 2766 C C . ASN A 1 336 ? -8.343 18.040 1.306 1.00 70.94 336 ASN A C 1
ATOM 2768 O O . ASN A 1 336 ? -7.676 17.323 2.052 1.00 70.94 336 ASN A O 1
ATOM 2772 N N . GLY A 1 337 ? -7.902 18.343 0.078 1.00 77.00 337 GLY A N 1
ATOM 2773 C CA . GLY A 1 33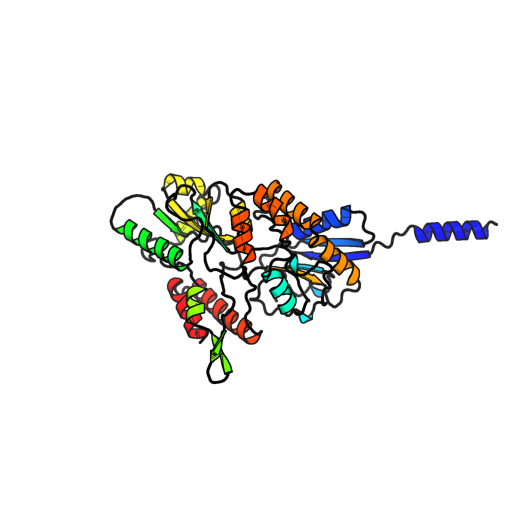7 ? -6.649 17.794 -0.453 1.00 77.00 337 GLY A CA 1
ATOM 2774 C C . GLY A 1 337 ? -5.402 18.224 0.332 1.00 77.00 337 GLY A C 1
ATOM 2775 O O . GLY A 1 337 ? -4.493 17.418 0.514 1.00 77.00 337 GLY A O 1
ATOM 2776 N N . THR A 1 338 ? -5.397 19.434 0.898 1.00 80.38 338 THR A N 1
ATOM 2777 C CA . THR A 1 338 ? -4.307 19.914 1.764 1.00 80.38 338 THR A CA 1
ATOM 2778 C C . THR A 1 338 ? -4.228 19.124 3.074 1.00 80.38 338 THR A C 1
ATOM 2780 O O . THR A 1 338 ? -3.143 18.759 3.521 1.00 80.38 338 THR A O 1
ATOM 2783 N N . GLU A 1 339 ? -5.364 18.805 3.689 1.00 81.12 339 GLU A N 1
ATOM 2784 C CA . GLU A 1 339 ? -5.410 18.003 4.911 1.00 81.12 339 GLU A CA 1
ATOM 2785 C C . GLU A 1 339 ? -5.043 16.543 4.648 1.00 81.12 339 GLU A C 1
ATOM 2787 O O . GLU A 1 339 ? -4.339 15.947 5.460 1.00 81.12 339 GLU A O 1
ATOM 2792 N N . ILE A 1 340 ? -5.453 15.989 3.499 1.00 82.44 340 ILE A N 1
ATOM 2793 C CA . ILE A 1 340 ? -5.031 14.652 3.055 1.00 82.44 340 ILE A CA 1
ATOM 2794 C C . ILE A 1 340 ? -3.506 14.589 2.964 1.00 82.44 340 ILE A C 1
ATOM 2796 O O . ILE A 1 340 ? -2.894 13.654 3.475 1.00 82.44 340 ILE A O 1
ATOM 2800 N N . PHE A 1 341 ? -2.885 15.589 2.346 1.00 84.00 341 PHE A N 1
ATOM 2801 C CA . PHE A 1 341 ? -1.435 15.645 2.240 1.00 84.00 341 PHE A CA 1
ATOM 2802 C C . PHE A 1 341 ? -0.746 15.693 3.591 1.00 84.00 341 PHE A C 1
ATOM 2804 O O . PHE A 1 341 ? 0.115 14.863 3.864 1.00 84.00 341 PHE A O 1
ATOM 2811 N N . ASN A 1 342 ? -1.148 16.642 4.440 1.00 84.31 342 ASN A N 1
ATOM 2812 C CA . ASN A 1 342 ? -0.570 16.795 5.770 1.00 84.31 342 ASN A CA 1
ATOM 2813 C C . ASN A 1 342 ? -0.733 15.505 6.582 1.00 84.31 342 ASN A C 1
ATOM 2815 O O . ASN A 1 342 ? 0.140 15.151 7.371 1.00 84.31 342 ASN A O 1
ATOM 2819 N N . TYR A 1 343 ? -1.833 14.781 6.376 1.00 85.19 343 TYR A N 1
ATOM 2820 C CA . TYR A 1 343 ? -2.046 13.482 6.990 1.00 85.19 343 TYR A CA 1
ATOM 2821 C C . TYR A 1 343 ? -1.037 12.437 6.493 1.00 85.19 343 TYR A C 1
ATOM 2823 O O . TYR A 1 343 ? -0.317 11.865 7.308 1.00 85.19 343 TYR A O 1
ATOM 2831 N N . ILE A 1 344 ? -0.917 12.240 5.174 1.00 87.38 344 ILE A N 1
ATOM 2832 C CA . ILE A 1 344 ? 0.007 11.259 4.575 1.00 87.38 344 ILE A CA 1
ATOM 2833 C C . ILE A 1 344 ? 1.476 11.596 4.880 1.00 87.38 344 ILE A C 1
ATOM 2835 O O . ILE A 1 344 ? 2.275 10.702 5.153 1.00 87.38 344 ILE A O 1
ATOM 2839 N N . GLN A 1 345 ? 1.840 12.881 4.870 1.00 86.56 345 GLN A N 1
ATOM 2840 C CA . GLN A 1 345 ? 3.208 13.352 5.097 1.00 86.56 345 GLN A CA 1
ATOM 2841 C C . GLN A 1 345 ? 3.756 12.952 6.473 1.00 86.56 345 GLN A C 1
ATOM 2843 O O . GLN A 1 345 ? 4.960 12.751 6.623 1.00 86.56 345 GLN A O 1
ATOM 2848 N N . ASN A 1 346 ? 2.876 12.812 7.466 1.00 85.25 346 ASN A N 1
ATOM 2849 C CA . ASN A 1 346 ? 3.245 12.447 8.830 1.00 85.25 346 ASN A CA 1
ATOM 2850 C C . ASN A 1 346 ? 3.288 10.931 9.072 1.00 85.25 346 ASN A C 1
ATOM 2852 O O . ASN A 1 346 ? 3.608 10.498 10.183 1.00 85.25 346 ASN A O 1
ATOM 2856 N N . LEU A 1 347 ? 2.978 10.119 8.058 1.00 85.75 347 LEU A N 1
ATOM 2857 C CA . LEU A 1 347 ? 3.019 8.668 8.170 1.00 85.75 347 LEU A CA 1
ATOM 2858 C C . LEU A 1 347 ? 4.454 8.146 8.045 1.00 85.75 347 LEU A C 1
ATOM 2860 O O . LEU A 1 347 ? 5.274 8.648 7.275 1.00 85.75 347 LEU A O 1
ATOM 2864 N N . LYS A 1 348 ? 4.729 7.084 8.795 1.00 84.38 348 LYS A N 1
ATOM 2865 C CA . LYS A 1 348 ? 5.951 6.283 8.796 1.00 84.38 348 LYS A CA 1
ATOM 2866 C C . LYS A 1 348 ? 5.639 4.862 8.346 1.00 84.38 348 LYS A C 1
ATOM 2868 O O . LYS A 1 348 ? 4.500 4.399 8.421 1.00 84.38 348 LYS A O 1
ATOM 2873 N N . TYR A 1 349 ? 6.657 4.139 7.907 1.00 83.12 349 TYR A N 1
ATOM 2874 C CA . TYR A 1 349 ? 6.495 2.717 7.632 1.00 83.12 349 TYR A CA 1
ATOM 2875 C C . TYR A 1 349 ? 6.326 1.925 8.942 1.00 83.12 349 TYR A C 1
ATOM 2877 O O . TYR A 1 349 ? 6.954 2.236 9.957 1.00 83.12 349 TYR A O 1
ATOM 2885 N N . CYS A 1 350 ? 5.485 0.887 8.924 1.00 77.75 350 CYS A N 1
ATOM 2886 C CA . CYS A 1 350 ? 5.332 -0.018 10.059 1.00 77.75 350 CYS A CA 1
ATOM 2887 C C . CYS A 1 350 ? 6.545 -0.957 10.167 1.00 77.75 350 CYS A C 1
ATOM 2889 O O . CYS A 1 350 ? 6.651 -1.950 9.443 1.00 77.75 350 CYS A O 1
ATOM 2891 N N . ASN A 1 351 ? 7.446 -0.669 11.106 1.00 73.81 351 ASN A N 1
ATOM 2892 C CA . ASN A 1 351 ? 8.652 -1.456 11.323 1.00 73.81 351 ASN A CA 1
ATOM 2893 C C . ASN A 1 351 ? 8.478 -2.470 12.469 1.00 73.81 351 ASN A C 1
ATOM 2895 O O . ASN A 1 351 ? 8.257 -2.104 13.619 1.00 73.81 351 ASN A O 1
ATOM 2899 N N . PHE A 1 352 ? 8.655 -3.759 12.167 1.00 75.19 352 PHE A N 1
ATOM 2900 C CA . PHE A 1 352 ? 8.647 -4.839 13.165 1.00 75.19 352 PHE A CA 1
ATOM 2901 C C . PHE A 1 352 ? 10.007 -5.043 13.865 1.00 75.19 352 PHE A C 1
ATOM 2903 O O . PHE A 1 352 ? 10.181 -6.001 14.622 1.00 75.19 352 PHE A O 1
ATOM 2910 N N . GLY A 1 353 ? 11.001 -4.203 13.569 1.00 73.56 353 GLY A N 1
ATOM 2911 C CA . GLY A 1 353 ? 12.384 -4.316 14.033 1.00 73.56 353 GLY A CA 1
ATOM 2912 C C . GLY A 1 353 ? 13.151 -5.423 13.307 1.00 73.56 353 GLY A C 1
ATOM 2913 O O . GLY A 1 353 ? 14.137 -5.160 12.625 1.00 73.56 353 GLY A O 1
ATOM 2914 N N . ASN A 1 354 ? 12.674 -6.668 13.398 1.00 75.69 354 ASN A N 1
ATOM 2915 C CA . ASN A 1 354 ? 13.294 -7.825 12.755 1.00 75.69 354 ASN A CA 1
ATOM 2916 C C . ASN A 1 354 ? 12.269 -8.875 12.273 1.00 75.69 354 ASN A C 1
ATOM 2918 O O . ASN A 1 354 ? 11.086 -8.859 12.621 1.00 75.69 354 ASN A O 1
ATOM 2922 N N . ASN A 1 355 ? 12.741 -9.832 11.466 1.00 77.81 355 ASN A N 1
ATOM 2923 C CA . ASN A 1 355 ? 11.892 -10.874 10.880 1.00 77.81 355 ASN A CA 1
ATOM 2924 C C . ASN A 1 355 ? 11.301 -11.841 11.927 1.00 77.81 355 ASN A C 1
ATOM 2926 O O . ASN A 1 355 ? 10.187 -12.329 11.760 1.00 77.81 355 ASN A O 1
ATOM 2930 N N . LYS A 1 356 ? 12.016 -12.118 13.026 1.00 81.50 356 LYS A N 1
ATOM 2931 C CA . LYS A 1 356 ? 11.528 -12.996 14.105 1.00 81.50 356 LYS A CA 1
ATOM 2932 C C . LYS A 1 356 ? 10.303 -12.386 14.788 1.00 81.50 356 LYS A C 1
ATOM 2934 O O . LYS A 1 356 ? 9.308 -13.078 14.994 1.00 81.50 356 LYS A O 1
ATOM 2939 N N . ASN A 1 357 ? 10.368 -11.095 15.086 1.00 79.25 357 ASN A N 1
ATOM 2940 C CA . ASN A 1 357 ? 9.294 -10.313 15.683 1.00 79.25 357 ASN A CA 1
ATOM 2941 C C . ASN A 1 357 ? 8.078 -10.224 14.757 1.00 79.25 357 ASN A C 1
ATOM 2943 O O . ASN A 1 357 ? 6.962 -10.515 15.188 1.00 79.25 357 ASN A O 1
ATOM 2947 N N . ARG A 1 358 ? 8.305 -9.930 13.468 1.00 81.00 358 ARG A N 1
ATOM 2948 C CA . ARG A 1 358 ? 7.270 -9.960 12.423 1.00 81.00 358 ARG A CA 1
ATOM 2949 C C . ARG A 1 358 ? 6.550 -11.312 12.379 1.00 81.00 358 ARG A C 1
ATOM 2951 O O . ARG A 1 358 ? 5.330 -11.364 12.493 1.00 81.00 358 ARG A O 1
ATOM 2958 N N . LYS A 1 359 ? 7.299 -12.419 12.284 1.00 82.25 359 LYS A N 1
ATOM 2959 C CA . LYS A 1 359 ? 6.732 -13.781 12.265 1.00 82.25 359 LYS A CA 1
ATOM 2960 C C . LYS A 1 359 ? 5.962 -14.111 13.544 1.00 82.25 359 LYS A C 1
ATOM 2962 O O . LYS A 1 359 ? 4.890 -14.705 13.462 1.00 82.25 359 LYS A O 1
ATOM 2967 N N . LYS A 1 360 ? 6.486 -13.739 14.722 1.00 84.62 360 LYS A N 1
ATOM 2968 C CA . LYS A 1 360 ? 5.788 -13.944 16.004 1.00 84.62 360 LYS A CA 1
ATOM 2969 C C . LYS A 1 360 ? 4.452 -13.204 16.004 1.00 84.62 360 LYS A C 1
ATOM 2971 O O . LYS A 1 360 ? 3.437 -13.826 16.311 1.00 84.62 360 LYS A O 1
ATOM 2976 N N . PHE A 1 361 ? 4.461 -11.929 15.609 1.00 82.75 361 PHE A N 1
ATOM 2977 C CA . PHE A 1 361 ? 3.258 -11.114 15.500 1.00 82.75 361 PHE A CA 1
ATOM 2978 C C . PHE A 1 361 ? 2.201 -11.795 14.625 1.00 82.75 361 PHE A C 1
ATOM 2980 O O . PHE A 1 361 ? 1.114 -12.116 15.101 1.00 82.75 361 PHE A O 1
ATOM 2987 N N . PHE A 1 362 ? 2.552 -12.098 13.376 1.00 80.56 362 PHE A N 1
ATOM 2988 C CA . PHE A 1 362 ? 1.598 -12.638 12.416 1.00 80.56 362 PHE A CA 1
ATOM 2989 C C . PHE A 1 362 ? 1.120 -14.053 12.743 1.00 80.56 362 PHE A C 1
ATOM 2991 O O . PHE A 1 362 ? -0.041 -14.374 12.512 1.00 80.56 362 PHE A O 1
ATOM 2998 N N . LYS A 1 363 ? 1.957 -14.888 13.367 1.00 85.31 363 LYS A N 1
ATOM 2999 C CA . LYS A 1 363 ? 1.526 -16.198 13.873 1.00 85.31 363 LYS A CA 1
ATOM 3000 C C . LYS A 1 363 ? 0.404 -16.061 14.904 1.00 85.31 363 LYS A C 1
ATOM 3002 O O . LYS A 1 363 ? -0.603 -16.760 14.809 1.00 85.31 363 LYS A O 1
ATOM 3007 N N . ILE A 1 364 ? 0.589 -15.190 15.894 1.00 84.56 364 ILE A N 1
ATOM 3008 C CA . ILE A 1 364 ? -0.395 -14.962 16.963 1.00 84.56 364 ILE A CA 1
ATOM 3009 C C . ILE A 1 364 ? -1.659 -14.336 16.382 1.00 84.56 364 ILE A C 1
ATOM 3011 O O . ILE A 1 364 ? -2.761 -14.789 16.673 1.00 84.56 364 ILE A O 1
ATOM 3015 N N . PHE A 1 365 ? -1.475 -13.360 15.499 1.00 81.31 365 PHE A N 1
ATOM 3016 C CA . PHE A 1 365 ? -2.537 -12.696 14.769 1.00 81.31 365 PHE A CA 1
ATOM 3017 C C . PHE A 1 365 ? -3.416 -13.673 13.964 1.00 81.31 365 PHE A C 1
ATOM 3019 O O . PHE A 1 365 ? -4.620 -13.752 14.200 1.00 81.31 365 PHE A O 1
ATOM 3026 N N . ASN A 1 366 ? -2.818 -14.486 13.088 1.00 80.62 366 ASN A N 1
ATOM 3027 C CA . ASN A 1 366 ? -3.551 -15.459 12.271 1.00 80.62 366 ASN A CA 1
ATOM 3028 C C . ASN A 1 366 ? -4.232 -16.527 13.141 1.00 80.62 366 ASN A C 1
ATOM 3030 O O . ASN A 1 366 ? -5.337 -16.958 12.832 1.00 80.62 366 ASN A O 1
ATOM 3034 N N . THR A 1 367 ? -3.604 -16.922 14.257 1.00 84.06 367 THR A N 1
ATOM 3035 C CA . THR A 1 367 ? -4.218 -17.845 15.228 1.00 84.06 367 THR A CA 1
ATOM 3036 C C . THR A 1 367 ? -5.478 -17.237 15.836 1.00 84.06 367 THR A C 1
ATOM 3038 O O . THR A 1 367 ? -6.508 -17.898 15.913 1.00 84.06 367 THR A O 1
ATOM 3041 N N . ALA A 1 368 ? -5.413 -15.974 16.251 1.00 77.75 368 ALA A N 1
ATOM 3042 C CA . ALA A 1 368 ? -6.552 -15.279 16.829 1.00 77.75 368 ALA A CA 1
ATOM 3043 C C . ALA A 1 368 ? -7.688 -15.110 15.806 1.00 77.75 368 ALA A C 1
ATOM 3045 O O . ALA A 1 368 ? -8.851 -15.297 16.157 1.00 77.75 368 ALA A O 1
ATOM 3046 N N . SER A 1 369 ? -7.353 -14.816 14.543 1.00 73.31 369 SER A N 1
ATOM 3047 C CA . SER A 1 369 ? -8.329 -14.712 13.450 1.00 73.31 369 SER A CA 1
ATOM 3048 C C . SER A 1 369 ? -9.034 -16.047 13.203 1.00 73.31 369 SER A C 1
ATOM 3050 O O . SER A 1 369 ? -10.257 -16.110 13.235 1.00 73.31 369 SER A O 1
ATOM 3052 N N . ASP A 1 370 ? -8.274 -17.140 13.077 1.00 75.75 370 ASP A N 1
ATOM 3053 C CA . ASP A 1 370 ? -8.821 -18.494 12.912 1.00 75.75 370 ASP A CA 1
ATOM 3054 C C . ASP A 1 370 ? -9.711 -18.910 14.097 1.00 75.75 370 ASP A C 1
ATOM 3056 O O . ASP A 1 370 ? -10.722 -19.595 13.930 1.00 75.75 370 ASP A O 1
ATOM 3060 N N . MET A 1 371 ? -9.370 -18.476 15.314 1.00 78.94 371 MET A N 1
ATOM 3061 C CA . MET A 1 371 ? -10.208 -18.709 16.488 1.00 78.94 371 MET A CA 1
ATOM 3062 C C . MET A 1 371 ? -11.506 -17.896 16.462 1.00 78.94 371 MET A C 1
ATOM 3064 O O . MET A 1 371 ? -12.512 -18.409 16.948 1.00 78.94 371 MET A O 1
ATOM 3068 N N . ILE A 1 372 ? -11.514 -16.676 15.914 1.00 69.31 372 ILE A N 1
ATOM 3069 C CA . ILE A 1 372 ? -12.756 -15.917 15.686 1.00 69.31 372 ILE A CA 1
ATOM 3070 C C . ILE A 1 372 ? -13.633 -16.645 14.670 1.00 69.31 372 ILE A C 1
ATOM 3072 O O . ILE A 1 372 ? -14.809 -16.870 14.948 1.00 69.31 372 ILE A O 1
ATOM 3076 N N . ASP A 1 373 ? -13.061 -17.050 13.535 1.00 66.69 373 ASP A N 1
ATOM 3077 C CA . ASP A 1 373 ? -13.803 -17.696 12.445 1.00 66.69 373 ASP A CA 1
ATOM 3078 C C . ASP A 1 373 ? -14.421 -19.032 12.877 1.00 66.69 373 ASP A C 1
ATOM 3080 O O . ASP A 1 373 ? -15.497 -19.413 12.422 1.00 66.69 373 ASP A O 1
ATOM 3084 N N . LYS A 1 374 ? -13.761 -19.735 13.804 1.00 76.69 374 LYS A N 1
ATOM 3085 C CA . LYS A 1 374 ? -14.247 -20.985 14.410 1.00 76.69 374 LYS A CA 1
ATOM 3086 C C . LYS A 1 374 ? -15.095 -20.773 15.665 1.00 76.69 374 LYS A C 1
ATOM 3088 O O . LYS A 1 374 ? -15.350 -21.745 16.375 1.00 76.69 374 LYS A O 1
ATOM 3093 N N . GLU A 1 375 ? -15.460 -19.530 15.980 1.00 76.62 375 GLU A N 1
ATOM 3094 C CA . GLU A 1 375 ? -16.256 -19.143 17.155 1.00 76.62 375 GLU A CA 1
ATOM 3095 C C . GLU A 1 375 ? -15.634 -19.562 18.509 1.00 76.62 375 GLU A C 1
ATOM 3097 O O . GLU A 1 375 ? -16.312 -19.692 19.527 1.00 76.62 375 GLU A O 1
ATOM 3102 N N . ARG A 1 376 ? -14.310 -19.759 18.547 1.00 77.31 376 ARG A N 1
ATOM 3103 C CA . ARG A 1 376 ? -13.524 -20.126 19.744 1.00 77.31 376 ARG A CA 1
ATOM 3104 C C . ARG A 1 376 ? -12.978 -18.917 20.498 1.00 77.31 376 ARG A C 1
ATOM 3106 O O . ARG A 1 376 ? -12.554 -19.053 21.644 1.00 77.31 376 ARG A O 1
ATOM 3113 N N . LEU A 1 377 ? -12.956 -17.754 19.855 1.00 72.00 377 LEU A N 1
ATOM 3114 C CA . LEU A 1 377 ? -12.578 -16.471 20.432 1.00 72.00 377 LEU A CA 1
ATOM 3115 C C . LEU A 1 377 ? -13.661 -15.458 20.073 1.00 72.00 377 LEU A C 1
ATOM 3117 O O . LEU A 1 377 ? -13.998 -15.293 18.903 1.00 72.00 377 LEU A O 1
ATOM 3121 N N . LYS A 1 378 ? -14.212 -14.758 21.067 1.00 65.88 378 LYS A N 1
ATOM 3122 C CA . LYS A 1 378 ? -15.133 -13.657 20.773 1.00 65.88 378 LYS A CA 1
ATOM 3123 C C . LYS A 1 378 ? -14.332 -12.499 20.192 1.00 65.88 378 LYS A C 1
ATOM 3125 O O . LYS A 1 378 ? -13.240 -12.208 20.674 1.00 65.88 378 LYS A O 1
ATOM 3130 N N . LYS A 1 379 ? -14.894 -11.778 19.217 1.00 58.56 379 LYS A N 1
ATOM 3131 C CA . LYS A 1 379 ? -14.227 -10.620 18.590 1.00 58.56 379 LYS A CA 1
ATOM 3132 C C . LYS A 1 379 ? -13.746 -9.590 19.620 1.00 58.56 379 LYS A C 1
ATOM 3134 O O . LYS A 1 379 ? -12.645 -9.070 19.491 1.00 58.56 379 LYS A O 1
ATOM 3139 N N . LYS A 1 380 ? -14.523 -9.360 20.685 1.00 62.56 380 LYS A N 1
ATOM 3140 C CA . LYS A 1 380 ? -14.149 -8.460 21.791 1.00 62.56 380 LYS A CA 1
ATOM 3141 C C . LYS A 1 380 ? -12.906 -8.879 22.575 1.00 62.56 380 LYS A C 1
ATOM 3143 O O . LYS A 1 380 ? -12.226 -8.036 23.146 1.00 62.56 380 LYS A O 1
ATOM 3148 N N . ASP A 1 381 ? -12.599 -10.173 22.580 1.00 65.12 381 ASP A N 1
ATOM 3149 C CA . ASP A 1 381 ? -11.454 -10.739 23.288 1.00 65.12 381 ASP A CA 1
ATOM 3150 C C . ASP A 1 381 ? -10.212 -10.824 22.381 1.00 65.12 381 ASP A C 1
ATOM 3152 O O . ASP A 1 381 ? -9.144 -11.231 22.839 1.00 65.12 381 ASP A O 1
ATOM 3156 N N . PHE A 1 382 ? -10.328 -10.415 21.108 1.00 69.94 382 PHE A N 1
ATOM 3157 C CA . PHE A 1 382 ? -9.251 -10.462 20.120 1.00 69.94 382 PHE A CA 1
ATOM 3158 C C . PHE A 1 382 ? -8.000 -9.729 20.596 1.00 69.94 382 PHE A C 1
ATOM 3160 O O . PHE A 1 382 ? -6.924 -10.318 20.628 1.00 69.94 382 PHE A O 1
ATOM 3167 N N . ILE A 1 383 ? -8.144 -8.475 21.033 1.00 66.88 383 ILE A N 1
ATOM 3168 C CA . ILE A 1 383 ? -7.008 -7.648 21.465 1.00 66.88 383 ILE A CA 1
ATOM 3169 C C . ILE A 1 383 ? -6.313 -8.287 22.654 1.00 66.88 383 ILE A C 1
ATOM 3171 O O . ILE A 1 383 ? -5.126 -8.586 22.586 1.00 66.88 383 ILE A O 1
ATOM 3175 N N . ASN A 1 384 ? -7.085 -8.599 23.695 1.00 70.06 384 ASN A N 1
ATOM 3176 C CA . ASN A 1 384 ? -6.575 -9.228 24.908 1.00 70.06 384 ASN A CA 1
ATOM 3177 C C . ASN A 1 384 ? -5.833 -10.536 24.599 1.00 70.06 384 ASN A C 1
ATOM 3179 O O . ASN A 1 384 ? -4.806 -10.832 25.213 1.00 70.06 384 ASN A O 1
ATOM 3183 N N . PHE A 1 385 ? -6.321 -11.317 23.630 1.00 80.00 385 PHE A N 1
ATOM 3184 C CA . PHE A 1 385 ? -5.629 -12.510 23.161 1.00 80.00 385 PHE A CA 1
ATOM 3185 C C . PHE A 1 385 ? -4.289 -12.168 22.498 1.00 80.00 385 PHE A C 1
ATOM 3187 O O . PHE A 1 385 ? -3.274 -12.769 22.853 1.00 80.00 385 PHE A O 1
ATOM 3194 N N . ILE A 1 386 ? -4.262 -11.217 21.559 1.00 78.25 386 ILE A N 1
ATOM 3195 C CA . ILE A 1 386 ? -3.031 -10.779 20.888 1.00 78.25 386 ILE A CA 1
ATOM 3196 C C . ILE A 1 386 ? -2.001 -10.304 21.920 1.00 78.25 386 ILE A C 1
ATOM 3198 O O . ILE A 1 386 ? -0.876 -10.801 21.940 1.00 78.25 386 ILE A O 1
ATOM 3202 N N . GLU A 1 387 ? -2.391 -9.417 22.832 1.00 73.62 387 GLU A N 1
ATOM 3203 C CA . GLU A 1 387 ? -1.493 -8.852 23.842 1.00 73.62 387 GLU A CA 1
ATOM 3204 C C . GLU A 1 387 ? -0.910 -9.897 24.786 1.00 73.62 387 GLU A C 1
ATOM 3206 O O . GLU A 1 387 ? 0.298 -9.913 25.034 1.00 73.62 387 GLU A O 1
ATOM 3211 N N . LYS A 1 388 ? -1.758 -10.803 25.285 1.00 82.62 388 LYS A N 1
ATOM 3212 C CA . LYS A 1 388 ? -1.339 -11.864 26.204 1.00 82.62 388 LYS A CA 1
ATOM 3213 C C . LYS A 1 388 ? -0.321 -12.809 25.573 1.00 82.62 388 LYS A C 1
ATOM 3215 O O . LYS A 1 388 ? 0.529 -13.327 26.283 1.00 82.62 388 LYS A O 1
ATOM 3220 N N . ASN A 1 389 ? -0.437 -13.076 24.274 1.00 83.31 389 ASN A N 1
ATOM 3221 C CA . ASN A 1 389 ? 0.420 -14.040 23.585 1.00 83.31 389 ASN A CA 1
ATOM 3222 C C . ASN A 1 389 ? 1.672 -13.394 22.961 1.00 83.31 389 ASN A C 1
ATOM 3224 O O . ASN A 1 389 ? 2.623 -14.100 22.605 1.00 83.31 389 ASN A O 1
ATOM 3228 N N . LEU A 1 390 ? 1.685 -12.067 22.787 1.00 76.75 390 LEU A N 1
ATOM 3229 C CA . LEU A 1 390 ? 2.860 -11.332 22.309 1.00 76.75 390 LEU A CA 1
ATOM 3230 C C . LEU A 1 390 ? 3.885 -11.060 23.414 1.00 76.75 390 LEU A C 1
ATOM 3232 O O . LEU A 1 390 ? 5.084 -11.050 23.110 1.00 76.75 390 LEU A O 1
ATOM 3236 N N . ASN A 1 391 ? 3.436 -10.902 24.658 1.00 68.88 391 ASN A N 1
ATOM 3237 C CA . ASN A 1 391 ? 4.286 -10.860 25.853 1.00 68.88 391 ASN A CA 1
ATOM 3238 C C . ASN A 1 391 ? 4.672 -12.269 26.311 1.00 68.88 391 ASN A C 1
ATOM 3240 O O . ASN A 1 391 ? 5.797 -12.411 26.842 1.00 68.88 391 ASN A O 1
#

Mean predicted aligned error: 11.95 Å

Solvent-accessible surface area (backbone atoms only — not comparable to full-atom values): 21945 Å² total; per-residue (Å²): 113,72,65,60,53,50,52,52,50,49,50,54,57,64,64,66,58,77,80,56,49,73,41,37,30,40,26,65,38,69,69,58,54,52,48,42,54,55,51,49,68,67,72,52,71,50,37,67,49,74,44,80,51,93,60,89,64,48,72,52,32,68,86,54,50,88,63,56,84,80,27,34,29,43,34,25,51,35,56,80,74,35,88,61,70,65,82,64,30,29,69,58,72,72,88,69,65,74,88,41,41,36,55,25,42,54,51,42,18,57,72,50,66,32,21,35,39,57,67,41,54,53,36,69,26,37,37,30,44,55,85,58,79,87,65,62,62,54,41,36,67,67,56,51,51,48,54,57,52,53,55,60,54,51,54,77,75,63,84,62,70,68,43,72,41,79,46,71,68,85,32,55,86,88,77,66,74,83,55,51,45,57,58,65,45,59,40,71,46,98,82,71,45,79,39,63,32,64,74,52,47,61,73,26,56,70,75,90,43,87,60,68,86,86,75,66,59,67,69,56,51,53,50,48,49,72,72,32,71,87,48,57,66,57,60,29,63,78,53,42,42,41,42,39,32,63,25,50,43,34,45,57,75,74,47,92,67,46,35,72,24,42,49,44,93,61,40,34,31,39,61,63,39,35,33,38,35,36,32,56,84,35,91,52,52,71,62,51,35,54,49,49,45,47,55,67,28,72,69,45,30,51,50,46,27,55,48,23,62,74,43,37,91,76,64,68,35,40,52,36,58,39,48,58,81,58,42,66,58,44,37,73,75,34,101,56,22,61,60,50,46,61,51,57,56,56,21,29,41,65,51,60,87,45,71,68,53,38,52,53,51,39,53,48,49,54,52,50,50,55,28,37,78,67,71,74,36,58,72,68,49,45,54,62,51,45,52,65,72,63,102

pLDDT: mean 71.56, std 16.93, range [34.88, 96.0]

Secondary structure (DSSP, 8-state):
-HHHHHHHHHHHHHTTS---EEEEEEES-HHHHHHHHHHHHTT-SEEEEEEE---SS-TTSSTTTTTGGG-SEEEEEE-TTS---GGGBPPPPP-S-GGGB-HHHHHHHHHTTTS-EEEE---EEEEEETT-TTS-SEEEHHHHHHHHHHHHHHHHHH----EEEE-TTSS-SSS-------S--EEE-TTS-EEE-HHHHHHH--------TTT--HHHHHHHHHHHTT-HHHHHHHTTEEEEEEEEHHHHTT-TTEEEEEEET--B--S-EEEEEEBTT-TTHHHHHHHHHHHHSHHHHHHHHHHHHHTHHHHSS----SBGGGHHHHHHHSTTHHHHHHHHHT-B----SSHHHHHHHHHHHHHHHHHHHTTSS-GGGHHHHHHHHH-

Radius of gyration: 24.28 Å; Cα contacts (8 Å, |Δi|>4): 606; chains: 1; bounding box: 65×42×89 Å

Nearest PDB structures (foldseek):
  6m4v-assembly2_C  TM=5.992E-01  e=1.480E-08  Escherichia coli K-12
  3thi-assembly1_A  TM=5.494E-01  e=1.897E-08  Bacillus subtilis
  4r6y-assembly1_A  TM=4.868E-01  e=2.752E-08  Salmonella enterica subsp. enterica serovar Typhimurium str. LT2
  3pu5-assembly1_A  TM=5.645E-01  e=6.495E-07  Bordetella parapertussis
  3isp-assembly1_A-2  TM=3.586E-01  e=3.280E+00  Mycobacterium tuberculosis H37Rv

Foldseek 3Di:
DVVVVVVVVVVVVVVPPLPAAEFEEEEQAVLVVVLQVVVQVVPDSHHYDYDHDDDLDWCQAPVNPPCPQVGFKYWYKDFLLHPGALPQFDQFDAPDDPVFFQAQQVLVCVVNVNFKGFLFFKAKWKKKFPVPPPDDLADAPVRVLVVVVVQVVVVVPPVDQQAEDADQVLADDRDDGWWQQDQPQWDQDPVRDTAGDLVRLVRGDDDSQPPVPPPDDPVVVVVCCVVCVVPVPVVCVVRNYMYMYIHMPFLNQLDPRIRIYFHPPRQAGISIGGMMGGGPPDPCSVVSSVSVNSSLDLVNLLVSQVVCNVVCVPNSTGGHGRGLVNQVVQVVSDVCSVVVSVRSSRHHYHDLPDPVSSNQQSVQLVVLVVCVVVVNDRPVCSSVSSSVSSD

Sequence (391 aa):
MRICLLLIVLSLIISCKSNTNEISLLTDDPFIYDAVLLYNGSKSATRIKAVLIKSNETLFSASSQKNIDSYDIIAGSFFPNNDFSFDRFSRIKITTEDSLYFKFIYDFYEYTNQKSIIYKAEAPVIITNKSNTKVNQTMTFDEFKTECDKETTLYRNNGINNKFAFIPQLSTLSELDFYTMNSDIFIKNEKEKEIFNSNVLNQNFNYYTNFNDSEIDPLIIHKAINKYSRDPSKYFLERNLLTYDLTYLSTSMLSNKYRLIFLKNHNTASLKQSVITINNKSKYKNYSENFIDFVLSEETQNKLFLESVKRKSVYNTIFIPVITKNNQIMSNSFKNGTEIFNYIQNLKYCNFGNNKNRKKFFKIFNTASDMIDKERLKKKDFINFIEKNLN